Protein AF-W9G3Q3-F1 (afdb_monomer)

Secondary structure (DSSP, 8-state):
----------------PPPS------EEE-SHHHHHHHHTTT---GGGGGG--TT-EEEE-SSEEEEES-EEES-EE-TT-EEEEEEEEES-EESS-EE-TT-EEEEEEEES-B-TT-EE-TT-EESSEEEEES-B-TT-EEE-TT-EEEEEEEES-EESEEE-TT-EEEEEEEEES-EE--SS---EE-TT-EESSEEEEESS-EESS-EE-TT-EESEEEEES-EE---SSS-SEE-TT-EEEEEEEEEEEEEET-EE-TT-EEEEEEEEEEEE---SSS-SEE-TT-EESS-EEES-SSS-EEEES-EE-TT-EESS-EEE-TTEEEE--STT-S-SEE-TT-EESS-EEE-S-EE---SSP--SEE-TT-EESS-EEE-S-EESS-EE-TT-EESSEEEE-TT--EEEEES-EESEEEEE-PPPBPTTS-B--EEEEEES-EESSEEEEEEEEEEEEEEES-B-SEEEEEEEESSTT--EE-TT-EEEEEEEEEEET-SEEE-TT-EEEEEEETT-SS--SEEE-TT-EEEEEEE---TT---EEE-TT-EEEEEES-TTTS-HHHHHHHHHT-SS---HHHHHHHHHHHHHTT-HHHHHHHHHHHHHHHHHTS-HHHHHHHHHHHHHH-TTT-THHHHHHHHHHHHHHHHHHHHTGGGEEPPTT----SPP-HHHHHHHHH-TT---S-TT-EE-TTHHHHHHHHHHHHHHHHHHHHHHHHHHHTT--

Foldseek 3Di:
DDDDDDDDDDDDDDDDDDDPPDDPAQEDEQDVVVLVCQLVLNDDDPVVPPRDDDPWDWDGPSAATETERHEYEYENACALPAGNHAYEYYNYEYPDEHEQANPEYQHHYYYNYEAQAEYAHALYEHAEEYYYENYEHDLHEHHQDNYEYQEYEYELYEYQEYHHEQYEHQHEYEDENYEQHDPPASEYAHHLYEHNEEYYQDHEYERAEAHHQDNYEYQEYEHECYEQQYDQVDANYEQDQYEHCEEYEYEQYAGERAHANELYEYQEYYYFHEQHRPYQPAFSAHCHQYEHVEEYEAAAQPGAYEAAAAHEQAQYEHAYEYEYHANHEFAHDHPDDQERYENALYEALEEYYYEHDYEHDDPPFHEHYECHLYEYNAEYAYYAAYHTPAYHAENYAHAEEYYHEEAGAHAEHAQYHYQEYAYDYEHDQDPVRDGDAHEYYAHNYEHEAEYEHAHYAHCEAAHELYEHQEYEDAYAYPAQAHEHHNENYEYQEYAYQEYHSYQEYHHHNYEYAEYHPCNYPDDHLEYEQHLYEYAEYEHDQPVPDNAEYHQHNYAYQEYDDDCVVPPLVSVVSNPVNPPPDLDLVVLQNVLVNCVNVVNNVSSVVSNVVSVVVVQVPDDPVSVVVVVVCCQQQNPDDCLVRLVVVLVVLLVVQQVVCVVVVVQKDQPPPDPDPDDARSSQVLVCLQDVVDHPPNVRIDGGDPRNVVSVVSNVVSNVSVVSSVVSVVSVVVVVD

Organism: NCBI:txid1386089

Mean predicted aligned error: 16.25 Å

pLDDT: mean 77.29, std 17.07, range [28.39, 97.88]

Sequence (733 aa):
MAEAQQHDGGEVGAESPPDPAATDELQIVAGSDLRAILLSGGVYTHEMRKHLRPSATWESDGNRFTLTDAVVQGVLDLRDAAIAANLTFKGCQFQDELRLDGLQARSLRFTYCEIPNGISLADGRVREVLSIEDCAFGDAAIGASGLTAQYFNVTNCHCGRLDARDVQISRGLSLRKVVVESDVMGTVDLGDARIGGPIFVVGGCLLGDSLLLRGIKAESVWIEDSHVQGHVMHPGVDLDRAEIVGEVRVRSSFVAGGISLQKSSIGGLSLEGILEDRHTRYAAVDCRGAEFDGSVALGSTFGALEVSGSVDFASARVRGNFIIGAGAEFAPSGPGHDTAVCCDRALIDGDVRVDYGWSSEGPPPIPGMSLFGCKTGGGVAIGRRIVGDGLLLDGTKVSQSLKVDRGATLLRAVDLGAESVDLDGSFGTDEGGSEVAGVLLLDGAQVAKSLNVAGSLLGSLRMVDVSAETIRVSTEMRCLEAPANLAGAHAQALDITDLRGCAEAILERIRVDDLDLMGLEEVPMRLDLRDAEVGKLSIGCTKGKALSMDLDGAQIRAIQPSPEEVPVIDRYDLIARDATKHSPRAFMMLADVYRRGGYPWAATETLIENERRRRIGGSALARAWSWLQLHVTGYGYRSGRAFRWLFAFWILGSLILFLMRSQFVVPEGSSAVVPFRPELYLLDQLLPFLSTGQDVYTATGAAMWTVPALVVLGWVLFSAVAAGLASATRRGD

Structure (mmCIF, N/CA/C/O backbone):
data_AF-W9G3Q3-F1
#
_entry.id   AF-W9G3Q3-F1
#
loop_
_atom_site.group_PDB
_atom_site.id
_atom_site.type_symbol
_atom_site.label_atom_id
_atom_site.label_alt_id
_atom_site.label_comp_id
_atom_site.label_asym_id
_atom_site.label_entity_id
_atom_site.label_seq_id
_atom_site.pdbx_PDB_ins_code
_atom_site.Cartn_x
_atom_site.Cartn_y
_atom_site.Cartn_z
_atom_site.occupancy
_atom_site.B_iso_or_equiv
_atom_site.auth_seq_id
_atom_site.auth_comp_id
_atom_site.auth_asym_id
_atom_site.auth_atom_id
_atom_site.pdbx_PDB_model_num
ATOM 1 N N . MET A 1 1 ? 32.221 17.893 88.429 1.00 38.84 1 MET A N 1
ATOM 2 C CA . MET A 1 1 ? 31.445 19.146 88.548 1.00 38.84 1 MET A CA 1
ATOM 3 C C . MET A 1 1 ? 29.981 18.720 88.513 1.00 38.84 1 MET A C 1
ATOM 5 O O . MET A 1 1 ? 29.541 18.315 87.451 1.00 38.84 1 MET A O 1
ATOM 9 N N . ALA A 1 2 ? 29.465 18.277 89.668 1.00 32.72 2 ALA A N 1
ATOM 10 C CA . ALA A 1 2 ? 28.514 19.004 90.540 1.00 32.72 2 ALA A CA 1
ATOM 11 C C . ALA A 1 2 ? 27.107 19.045 89.895 1.00 32.72 2 ALA A C 1
ATOM 13 O O . ALA A 1 2 ? 26.962 19.681 88.861 1.00 32.72 2 ALA A O 1
ATOM 14 N N . GLU A 1 3 ? 26.194 18.131 90.277 1.00 32.75 3 GLU A N 1
ATOM 15 C CA . GLU A 1 3 ? 25.098 18.323 91.277 1.00 32.75 3 GLU A CA 1
ATOM 16 C C . GLU A 1 3 ? 23.995 19.275 90.743 1.00 32.75 3 GLU A C 1
ATOM 18 O O . GLU A 1 3 ? 24.322 20.292 90.157 1.00 32.75 3 GLU A O 1
ATOM 23 N N . ALA A 1 4 ? 22.676 19.058 90.852 1.00 31.59 4 ALA A N 1
ATOM 24 C CA . ALA A 1 4 ? 21.871 18.340 91.837 1.00 31.59 4 ALA A CA 1
ATOM 25 C C . ALA A 1 4 ? 20.443 18.013 91.311 1.00 31.59 4 ALA A C 1
ATOM 27 O O . ALA A 1 4 ? 20.053 18.390 90.209 1.00 31.59 4 ALA A O 1
ATOM 28 N N . GLN A 1 5 ? 19.704 17.295 92.160 1.00 34.81 5 GLN A N 1
ATOM 29 C CA . GLN A 1 5 ? 18.354 16.725 92.066 1.00 34.81 5 GLN A CA 1
ATOM 30 C C . GLN A 1 5 ? 17.175 17.729 92.137 1.00 34.81 5 GLN A C 1
ATOM 32 O O . GLN A 1 5 ? 17.361 18.873 92.534 1.00 34.81 5 GLN A O 1
ATOM 37 N N . GLN A 1 6 ? 15.968 17.155 91.940 1.00 31.62 6 GLN A N 1
ATOM 38 C CA . GLN A 1 6 ? 14.622 17.468 92.494 1.00 31.62 6 GLN A CA 1
ATOM 39 C C . GLN A 1 6 ? 13.615 18.105 91.527 1.00 31.62 6 GLN A C 1
ATOM 41 O O . GLN A 1 6 ? 13.999 18.850 90.642 1.00 31.62 6 GLN A O 1
ATOM 46 N N . HIS A 1 7 ? 12.298 17.979 91.707 1.00 30.77 7 HIS A N 1
ATOM 47 C CA . HIS A 1 7 ? 11.368 16.958 92.221 1.00 30.77 7 HIS A CA 1
ATOM 48 C C . HIS A 1 7 ? 9.977 17.563 91.944 1.00 30.77 7 HIS A C 1
ATOM 50 O O . HIS A 1 7 ? 9.813 18.753 92.187 1.00 30.77 7 HIS A O 1
ATOM 56 N N . ASP A 1 8 ? 9.035 16.734 91.492 1.00 30.97 8 ASP A N 1
ATOM 57 C CA . ASP A 1 8 ? 7.579 16.809 91.715 1.00 30.97 8 ASP A CA 1
ATOM 58 C C . ASP A 1 8 ? 6.757 18.033 91.239 1.00 30.97 8 ASP A C 1
ATOM 60 O O . ASP A 1 8 ? 7.174 19.186 91.285 1.00 30.97 8 ASP A O 1
ATOM 64 N N . GLY A 1 9 ? 5.525 17.752 90.813 1.00 28.80 9 GLY A N 1
ATOM 65 C CA . GLY A 1 9 ? 4.551 18.750 90.370 1.00 28.80 9 GLY A CA 1
ATOM 66 C C . GLY A 1 9 ? 3.586 18.175 89.341 1.00 28.80 9 GLY A C 1
ATOM 67 O O . GLY A 1 9 ? 3.774 18.362 88.142 1.00 28.80 9 GLY A O 1
ATOM 68 N N . GLY A 1 10 ? 2.593 17.421 89.812 1.00 28.48 10 GLY A N 1
ATOM 69 C CA . GLY A 1 10 ? 1.547 16.847 88.973 1.00 28.48 10 GLY A CA 1
ATOM 70 C C . GLY A 1 10 ? 0.541 17.872 88.456 1.00 28.48 10 GLY A C 1
ATOM 71 O O . GLY A 1 10 ? 0.412 18.959 89.005 1.00 28.48 10 GLY A O 1
ATOM 72 N N . GLU A 1 11 ? -0.239 17.467 87.457 1.00 30.11 11 GLU A N 1
ATOM 73 C CA . GLU A 1 11 ? -1.576 18.012 87.250 1.00 30.11 11 GLU A CA 1
ATOM 74 C C . GLU A 1 11 ? -2.465 16.987 86.538 1.00 30.11 11 GLU A C 1
ATOM 76 O O . GLU A 1 11 ? -2.142 16.430 85.489 1.00 30.11 11 GLU A O 1
ATOM 81 N N . VAL A 1 12 ? -3.585 16.708 87.198 1.00 38.50 12 VAL A N 1
ATOM 82 C CA . VAL A 1 12 ? -4.713 15.911 86.733 1.00 38.50 12 VAL A CA 1
ATOM 83 C C . VAL A 1 12 ? -5.431 16.733 85.663 1.00 38.50 12 VAL A C 1
ATOM 85 O O . VAL A 1 12 ? -6.098 17.714 85.980 1.00 38.50 12 VAL A O 1
ATOM 88 N N . GLY A 1 13 ? -5.283 16.348 84.396 1.00 30.66 13 GLY A N 1
ATOM 89 C CA . GLY A 1 13 ? -6.056 16.896 83.284 1.00 30.66 13 GLY A CA 1
ATOM 90 C C . GLY A 1 13 ? -7.362 16.128 83.128 1.00 30.66 13 GLY A C 1
ATOM 91 O O . GLY A 1 13 ? -7.366 15.004 82.635 1.00 30.66 13 GLY A O 1
ATOM 92 N N . ALA A 1 14 ? -8.447 16.730 83.605 1.00 30.83 14 ALA A N 1
ATOM 93 C CA . ALA A 1 14 ? -9.809 16.234 83.508 1.00 30.83 14 ALA A CA 1
ATOM 94 C C . ALA A 1 14 ? -10.247 15.964 82.057 1.00 30.83 14 ALA A C 1
ATOM 96 O O . ALA A 1 14 ? -9.936 16.731 81.145 1.00 30.83 14 ALA A O 1
ATOM 97 N N . GLU A 1 15 ? -11.034 14.897 81.889 1.00 36.91 15 GLU A N 1
ATOM 98 C CA . GLU A 1 15 ? -11.896 14.660 80.732 1.00 36.91 15 GLU A CA 1
ATOM 99 C C . GLU A 1 15 ? -12.654 15.944 80.358 1.00 36.91 15 GLU A C 1
ATOM 101 O O . GLU A 1 15 ? -13.426 16.486 81.151 1.00 36.91 15 GLU A O 1
ATOM 106 N N . SER A 1 16 ? -12.449 16.417 79.128 1.00 28.39 16 SER A N 1
ATOM 107 C CA . SER A 1 16 ? -13.424 17.240 78.411 1.00 28.39 16 SER A CA 1
ATOM 108 C C . SER A 1 16 ? -14.048 16.386 77.305 1.00 28.39 16 SER A C 1
ATOM 110 O O . SER A 1 16 ? -13.346 15.573 76.700 1.00 28.39 16 SER A O 1
ATOM 112 N N . PRO A 1 17 ? -15.367 16.509 77.093 1.00 31.66 17 PRO A N 1
ATOM 113 C CA . PRO A 1 17 ? -16.167 15.555 76.334 1.00 31.66 17 PRO A CA 1
ATOM 114 C C . PRO A 1 17 ? -15.845 15.616 74.834 1.00 31.66 17 PRO A C 1
ATOM 116 O O . PRO A 1 17 ? -15.400 16.660 74.354 1.00 31.66 17 PRO A O 1
ATOM 119 N N . PRO A 1 18 ? -16.097 14.537 74.070 1.00 34.03 18 PRO A N 1
ATOM 120 C CA . PRO A 1 18 ? -16.026 14.612 72.621 1.00 34.03 18 PRO A CA 1
ATOM 121 C C . PRO A 1 18 ? -17.098 15.578 72.094 1.00 34.03 18 PRO A C 1
ATOM 123 O O . PRO A 1 18 ? -18.255 15.558 72.520 1.00 34.03 18 PRO A O 1
ATOM 126 N N . ASP A 1 19 ? -16.659 16.431 71.178 1.00 29.88 19 ASP A N 1
ATOM 127 C CA . ASP A 1 19 ? -17.422 17.416 70.416 1.00 29.88 19 ASP A CA 1
ATOM 128 C C . ASP A 1 19 ? -18.594 16.743 69.657 1.00 29.88 19 ASP A C 1
ATOM 130 O O . ASP A 1 19 ? -18.362 15.767 68.934 1.00 29.88 19 ASP A O 1
ATOM 134 N N . PRO A 1 20 ? -19.860 17.191 69.795 1.00 34.59 20 PRO A N 1
ATOM 135 C CA . PRO A 1 20 ? -20.994 16.590 69.106 1.00 34.59 20 PRO A CA 1
ATOM 136 C C . PRO A 1 20 ? -21.149 17.220 67.718 1.00 34.59 20 PRO A C 1
ATOM 138 O O . PRO A 1 20 ? -22.026 18.048 67.482 1.00 34.59 20 PRO A O 1
ATOM 141 N N . ALA A 1 21 ? -20.293 16.813 66.789 1.00 29.23 21 ALA A N 1
ATOM 142 C CA . ALA A 1 21 ? -20.441 17.107 65.365 1.00 29.23 21 ALA A CA 1
ATOM 143 C C . ALA A 1 21 ? -20.216 15.834 64.535 1.00 29.23 21 ALA A C 1
ATOM 145 O O . ALA A 1 21 ? -19.443 15.818 63.583 1.00 29.23 21 ALA A O 1
ATOM 146 N N . ALA A 1 22 ? -20.884 14.746 64.926 1.00 30.17 22 ALA A N 1
ATOM 147 C CA . ALA A 1 22 ? -21.079 13.599 64.052 1.00 30.17 22 ALA A CA 1
ATOM 148 C C . ALA A 1 22 ? -22.231 13.934 63.097 1.00 30.17 22 ALA A C 1
ATOM 150 O O . ALA A 1 22 ? -23.359 14.171 63.534 1.00 30.17 22 ALA A O 1
ATOM 151 N N . THR A 1 23 ? -21.937 13.999 61.803 1.00 33.97 23 THR A N 1
ATOM 152 C CA . THR A 1 23 ? -22.947 13.923 60.751 1.00 33.97 23 THR A CA 1
ATOM 153 C C . THR A 1 23 ? -23.765 12.645 60.961 1.00 33.97 23 THR A C 1
ATOM 155 O O . THR A 1 23 ? -23.214 11.555 61.092 1.00 33.97 23 THR A O 1
ATOM 158 N N . ASP A 1 24 ? -25.087 12.798 61.081 1.00 33.91 24 ASP A N 1
ATOM 159 C CA . ASP A 1 24 ? -26.069 11.718 61.259 1.00 33.91 24 ASP A CA 1
ATOM 160 C C . ASP A 1 24 ? -26.137 10.854 59.973 1.00 33.91 24 ASP A C 1
ATOM 162 O O . ASP A 1 24 ? -27.026 11.003 59.126 1.00 33.91 24 ASP A O 1
ATOM 166 N N . GLU A 1 25 ? -25.155 9.969 59.803 1.00 41.12 25 GLU A N 1
ATOM 167 C CA . GLU A 1 25 ? -25.033 9.031 58.683 1.00 41.12 25 GLU A CA 1
ATOM 168 C C . GLU A 1 25 ? -25.633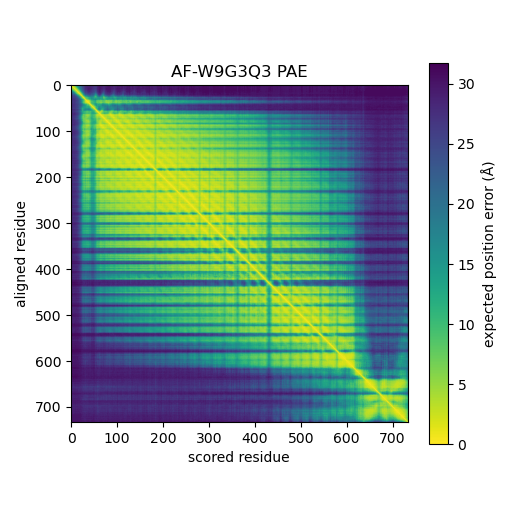 7.660 59.037 1.00 41.12 25 GLU A C 1
ATOM 170 O O . GLU A 1 25 ? -25.432 7.108 60.123 1.00 41.12 25 GLU A O 1
ATOM 175 N N . LEU A 1 26 ? -26.423 7.103 58.117 1.00 45.62 26 LEU A N 1
ATOM 176 C CA . LEU A 1 26 ? -27.140 5.846 58.311 1.00 45.62 26 LEU A CA 1
ATOM 177 C C . LEU A 1 26 ? -26.198 4.643 58.182 1.00 45.62 26 LEU A C 1
ATOM 179 O O . LEU A 1 26 ? -25.824 4.304 57.068 1.00 45.62 26 LEU A O 1
ATOM 183 N N . GLN A 1 27 ? -25.910 3.942 59.282 1.00 45.28 27 GLN A N 1
ATOM 184 C CA . GLN A 1 27 ? -25.190 2.661 59.278 1.00 45.28 27 GLN A CA 1
ATOM 185 C C . GLN A 1 27 ? -26.162 1.478 59.114 1.00 45.28 27 GLN A C 1
ATOM 187 O O . GLN A 1 27 ? -26.878 1.117 60.049 1.00 45.28 27 GLN A O 1
ATOM 192 N N . ILE A 1 28 ? -26.196 0.852 57.936 1.00 53.19 28 ILE A N 1
ATOM 193 C CA . ILE A 1 28 ? -26.841 -0.449 57.719 1.00 53.19 28 ILE A CA 1
ATOM 194 C C . ILE A 1 28 ? -25.787 -1.541 57.841 1.00 53.19 28 ILE A C 1
ATOM 196 O O . ILE A 1 28 ? -24.854 -1.578 57.050 1.00 53.19 28 ILE A O 1
ATOM 200 N N . VAL A 1 29 ? -25.977 -2.487 58.759 1.00 50.38 29 VAL A N 1
ATOM 201 C CA . VAL A 1 29 ? -25.173 -3.715 58.790 1.00 50.38 29 VAL A CA 1
ATOM 202 C C . VAL A 1 29 ? -25.667 -4.654 57.682 1.00 50.38 29 VAL A C 1
ATOM 204 O O . VAL A 1 29 ? -26.755 -5.225 57.771 1.00 50.38 29 VAL A O 1
ATOM 207 N N . ALA A 1 30 ? -24.890 -4.797 56.612 1.00 55.91 30 ALA A N 1
ATOM 208 C CA . ALA A 1 30 ? -25.055 -5.788 55.562 1.00 55.91 30 ALA A CA 1
ATOM 209 C C . ALA A 1 30 ? -24.945 -7.198 56.158 1.00 55.91 30 ALA A C 1
ATOM 211 O O . ALA A 1 30 ? -23.868 -7.726 56.427 1.00 55.91 30 ALA A O 1
ATOM 212 N N . GLY A 1 31 ? -26.109 -7.794 56.395 1.00 49.94 31 GLY A N 1
ATOM 213 C CA . GLY A 1 31 ? -26.288 -9.186 56.793 1.00 49.94 31 GLY A CA 1
ATOM 214 C C . GLY A 1 31 ? -27.421 -9.843 56.001 1.00 49.94 31 GLY A C 1
ATOM 215 O O . GLY A 1 31 ? -27.824 -9.361 54.939 1.00 49.94 31 GLY A O 1
ATOM 216 N N . SER A 1 32 ? -27.986 -10.930 56.538 1.00 52.72 32 SER A N 1
ATOM 217 C CA . SER A 1 32 ? -29.130 -11.656 55.954 1.00 52.72 32 SER A CA 1
ATOM 218 C C . SER A 1 32 ? -30.334 -10.770 55.627 1.00 52.72 32 SER A C 1
ATOM 220 O O . SER A 1 32 ? -31.100 -11.101 54.725 1.00 52.72 32 SER A O 1
ATOM 222 N N . ASP A 1 33 ? -30.491 -9.647 56.326 1.00 60.66 33 ASP A N 1
ATOM 223 C CA . ASP A 1 33 ? -31.689 -8.812 56.271 1.00 60.66 33 ASP A CA 1
ATOM 224 C C . ASP A 1 33 ? -31.823 -8.053 54.947 1.00 60.66 33 ASP A C 1
ATOM 226 O O . ASP A 1 33 ? -32.892 -8.085 54.339 1.00 60.66 33 ASP A O 1
ATOM 230 N N . LEU A 1 34 ? -30.749 -7.439 54.436 1.00 64.38 34 LEU A N 1
ATOM 231 C CA . LEU A 1 34 ? -30.811 -6.678 53.180 1.00 64.38 34 LEU A CA 1
ATOM 232 C C . LEU A 1 34 ? -30.967 -7.609 51.968 1.00 64.38 34 LEU A C 1
ATOM 234 O O . LEU A 1 34 ? -31.768 -7.341 51.072 1.00 64.38 34 LEU A O 1
ATOM 238 N N . ARG A 1 35 ? -30.289 -8.765 51.990 1.00 66.19 35 ARG A N 1
ATOM 239 C CA . ARG A 1 35 ? -30.499 -9.845 51.013 1.00 66.19 35 ARG A CA 1
ATOM 240 C C . ARG A 1 35 ? -31.934 -10.376 51.067 1.00 66.19 35 ARG A C 1
ATOM 242 O O . ARG A 1 35 ? -32.545 -10.563 50.019 1.00 66.19 35 ARG A O 1
ATOM 249 N N . ALA A 1 36 ? -32.489 -10.599 52.260 1.00 63.28 36 ALA A N 1
ATOM 250 C CA . ALA A 1 36 ? -33.862 -11.074 52.429 1.00 63.28 36 ALA A CA 1
ATOM 251 C C . ALA A 1 36 ? -34.897 -10.066 51.905 1.00 63.28 36 ALA A C 1
ATOM 253 O O . ALA A 1 36 ? -35.847 -10.476 51.240 1.00 63.28 36 ALA A O 1
ATOM 254 N N . ILE A 1 37 ? -34.691 -8.764 52.135 1.00 68.06 37 ILE A N 1
ATOM 255 C CA . ILE A 1 37 ? -35.550 -7.693 51.600 1.00 68.06 37 ILE A CA 1
ATOM 256 C C . ILE A 1 37 ? -35.535 -7.685 50.067 1.00 68.06 37 ILE A C 1
ATOM 258 O O . ILE A 1 37 ? -36.578 -7.571 49.423 1.00 68.06 37 ILE A O 1
ATOM 262 N N . LEU A 1 38 ? -34.351 -7.811 49.472 1.00 68.00 38 LEU A N 1
ATOM 263 C CA . LEU A 1 38 ? -34.200 -7.815 48.020 1.00 68.00 38 LEU A CA 1
ATOM 264 C C . LEU A 1 38 ? -34.822 -9.068 47.382 1.00 68.00 38 LEU A C 1
ATOM 266 O O . LEU A 1 38 ? -35.502 -8.966 46.361 1.00 68.00 38 LEU A O 1
ATOM 270 N N . LEU A 1 39 ? -34.658 -10.237 48.012 1.00 65.06 39 LEU A N 1
ATOM 271 C CA . LEU A 1 39 ? -35.263 -11.499 47.566 1.00 65.06 39 LEU A CA 1
ATOM 272 C C . LEU A 1 39 ? -36.788 -11.536 47.746 1.00 65.06 39 LEU A C 1
ATOM 274 O O . LEU A 1 39 ? -37.467 -12.216 46.980 1.00 65.06 39 LEU A O 1
ATOM 278 N N . SER A 1 40 ? -37.351 -10.804 48.714 1.00 62.47 40 SER A N 1
ATOM 279 C CA . SER A 1 40 ? -38.806 -10.724 48.910 1.00 62.47 40 SER A CA 1
ATOM 280 C C . SER A 1 40 ? -39.506 -9.770 47.932 1.00 62.47 40 SER A C 1
ATOM 282 O O . SER A 1 40 ? -40.703 -9.523 48.075 1.00 62.47 40 SER A O 1
ATOM 284 N N . GLY A 1 41 ? -38.788 -9.205 46.952 1.00 54.25 41 GLY A N 1
ATOM 285 C CA . GLY A 1 41 ? -39.323 -8.182 46.047 1.00 54.25 41 GLY A CA 1
ATOM 286 C C . GLY A 1 41 ? -39.619 -6.860 46.761 1.00 54.25 41 GLY A C 1
ATOM 287 O O . GLY A 1 41 ? -40.499 -6.110 46.342 1.00 54.25 41 GLY A O 1
ATOM 288 N N . GLY A 1 42 ? -38.937 -6.601 47.882 1.00 52.09 42 GLY A N 1
ATOM 289 C CA . GLY A 1 42 ? -39.215 -5.468 48.758 1.00 52.09 42 GLY A CA 1
ATOM 290 C C . GLY A 1 42 ? -40.536 -5.584 49.528 1.00 52.09 42 GLY A C 1
ATOM 291 O O . GLY A 1 42 ? -41.033 -4.573 50.026 1.00 52.09 42 GLY A O 1
ATOM 292 N N . VAL A 1 43 ? -41.125 -6.785 49.632 1.00 43.97 43 VAL A N 1
ATOM 293 C CA . VAL A 1 43 ? -42.332 -7.009 50.440 1.00 43.97 43 VAL A CA 1
ATOM 294 C C . VAL A 1 43 ? -41.954 -7.045 51.923 1.00 43.97 43 VAL A C 1
ATOM 296 O O . VAL A 1 43 ? -41.178 -7.884 52.383 1.00 43.97 43 VAL A O 1
ATOM 299 N N . TYR A 1 44 ? -42.516 -6.073 52.641 1.00 48.50 44 TYR A N 1
ATOM 300 C CA . TYR A 1 44 ? -42.229 -5.667 54.016 1.00 48.50 44 TYR A CA 1
ATOM 301 C C . TYR A 1 44 ? -42.705 -6.652 55.100 1.00 48.50 44 TYR A C 1
ATOM 303 O O . TYR A 1 44 ? -43.850 -7.102 55.081 1.00 48.50 44 TYR A O 1
ATOM 311 N N . THR A 1 45 ? -41.910 -6.806 56.168 1.00 42.19 45 THR A N 1
ATOM 312 C CA . THR A 1 45 ? -42.407 -7.172 57.511 1.00 42.19 45 THR A CA 1
ATOM 313 C C . THR A 1 45 ? -42.189 -6.027 58.504 1.00 42.19 45 THR A C 1
ATOM 315 O O . THR A 1 45 ? -41.138 -5.391 58.520 1.00 42.19 45 THR A O 1
ATOM 318 N N . HIS A 1 46 ? -43.189 -5.765 59.353 1.00 37.66 46 HIS A N 1
ATOM 319 C CA . HIS A 1 46 ? -43.290 -4.608 60.262 1.00 37.66 46 HIS A CA 1
ATOM 320 C C . HIS A 1 46 ? -42.144 -4.488 61.303 1.00 37.66 46 HIS A C 1
ATOM 322 O O . HIS A 1 46 ? -41.948 -3.416 61.879 1.00 37.66 46 HIS A O 1
ATOM 328 N N . GLU A 1 47 ? -41.377 -5.562 61.522 1.00 39.56 47 GLU A N 1
ATOM 329 C CA . GLU A 1 47 ? -40.220 -5.645 62.433 1.00 39.56 47 GLU A CA 1
ATOM 330 C C . GLU A 1 47 ? -38.969 -4.904 61.915 1.00 39.56 47 GLU A C 1
ATOM 332 O O . GLU A 1 47 ? -38.207 -4.366 62.714 1.00 39.56 47 GLU A O 1
ATOM 337 N N . MET A 1 48 ? -38.799 -4.757 60.594 1.00 40.84 48 MET A N 1
ATOM 338 C CA . MET A 1 48 ? -37.596 -4.158 59.977 1.00 40.84 48 MET A CA 1
ATOM 339 C C . MET A 1 48 ? -37.496 -2.626 60.120 1.00 40.84 48 MET A C 1
ATOM 341 O O . MET A 1 48 ? -36.466 -2.027 59.828 1.00 40.84 48 MET A O 1
ATOM 345 N N . ARG A 1 49 ? -38.547 -1.960 60.621 1.00 40.38 49 ARG A N 1
ATOM 346 C CA . ARG A 1 49 ? -38.614 -0.493 60.789 1.00 40.38 49 ARG A CA 1
ATOM 347 C C . ARG A 1 49 ? -37.779 0.036 61.967 1.00 40.38 49 ARG A C 1
ATOM 349 O O . ARG A 1 49 ? -37.620 1.244 62.101 1.00 40.38 49 ARG A O 1
ATOM 356 N N . LYS A 1 50 ? -37.278 -0.844 62.843 1.00 40.91 50 LYS A N 1
ATOM 357 C CA . LYS A 1 50 ? -36.578 -0.470 64.087 1.00 40.91 50 LYS A CA 1
ATOM 358 C C . LYS A 1 50 ? -35.100 -0.102 63.889 1.00 40.91 50 LYS A C 1
ATOM 360 O O . LYS A 1 50 ? -34.461 0.266 64.870 1.00 40.91 50 LYS A O 1
ATOM 365 N N . HIS A 1 51 ? -34.540 -0.234 62.684 1.00 41.88 51 HIS A N 1
ATOM 366 C CA . HIS A 1 51 ? -33.101 -0.040 62.423 1.00 41.88 51 HIS A CA 1
ATOM 367 C C . HIS A 1 51 ? -32.795 1.124 61.452 1.00 41.88 51 HIS A C 1
ATOM 369 O O . HIS A 1 51 ? -31.676 1.231 60.972 1.00 41.88 51 HIS A O 1
ATOM 375 N N . LEU A 1 52 ? -33.759 2.017 61.172 1.00 38.19 52 LEU A N 1
ATOM 376 C CA . LEU A 1 52 ? -33.594 3.160 60.252 1.00 38.19 52 LEU A CA 1
ATOM 377 C C . LEU A 1 52 ? -33.854 4.520 60.941 1.00 38.19 52 LEU A C 1
ATOM 379 O O . LEU A 1 52 ? -34.810 4.660 61.706 1.00 38.19 52 LEU A O 1
ATOM 383 N N . ARG A 1 53 ? -33.017 5.529 60.641 1.00 39.38 53 ARG A N 1
ATOM 384 C CA . ARG A 1 53 ? -33.098 6.949 61.071 1.00 39.38 53 ARG A CA 1
ATOM 385 C C . ARG A 1 53 ? -32.994 7.900 59.839 1.00 39.38 53 ARG A C 1
ATOM 387 O O . ARG A 1 53 ? -32.733 7.407 58.749 1.00 39.38 53 ARG A O 1
ATOM 394 N N . PRO A 1 54 ? -33.309 9.214 59.953 1.00 39.47 54 PRO A N 1
ATOM 395 C CA . PRO A 1 54 ? -34.154 9.954 58.994 1.00 39.47 54 PRO A CA 1
ATOM 396 C C . PRO A 1 54 ? -33.528 10.457 57.674 1.00 39.47 54 PRO A C 1
ATOM 398 O O . PRO A 1 54 ? -34.271 11.023 56.875 1.00 39.47 54 PRO A O 1
ATOM 401 N N . SER A 1 55 ? -32.227 10.288 57.421 1.00 41.94 55 SER A N 1
ATOM 402 C CA . SER A 1 55 ? -31.541 10.827 56.227 1.00 41.94 55 SER A CA 1
ATOM 403 C C . SER A 1 55 ? -31.557 9.893 55.010 1.00 41.94 55 SER A C 1
ATOM 405 O O . SER A 1 55 ? -31.629 10.379 53.884 1.00 41.94 55 SER A O 1
ATOM 407 N N . ALA A 1 56 ? -31.570 8.573 55.210 1.00 50.12 56 ALA A N 1
ATOM 408 C CA . ALA A 1 56 ? -31.627 7.620 54.106 1.00 50.12 56 ALA A CA 1
ATOM 409 C C . ALA A 1 56 ? -33.067 7.272 53.730 1.00 50.12 56 ALA A C 1
ATOM 411 O O . ALA A 1 56 ? -33.925 7.016 54.584 1.00 50.12 56 ALA A O 1
ATOM 412 N N . THR A 1 57 ? -33.324 7.216 52.427 1.00 59.78 57 THR A N 1
ATOM 413 C CA . THR A 1 57 ? -34.635 6.861 51.886 1.00 59.78 57 THR A CA 1
ATOM 414 C C . THR A 1 57 ? -34.507 5.655 50.976 1.00 59.78 57 THR A C 1
ATOM 416 O O . THR A 1 57 ? -33.574 5.537 50.180 1.00 59.78 57 THR A O 1
ATOM 419 N N . TRP A 1 58 ? -35.460 4.739 51.108 1.00 65.75 58 TRP A N 1
ATOM 420 C CA . TRP A 1 58 ? -35.617 3.639 50.175 1.00 65.75 58 TRP A CA 1
ATOM 421 C C . TRP A 1 58 ? -37.015 3.664 49.563 1.00 65.75 58 TRP A C 1
ATOM 423 O O . TRP A 1 58 ? -38.002 4.001 50.220 1.00 65.75 58 TRP A O 1
ATOM 433 N N . GLU A 1 59 ? -37.110 3.334 48.285 1.00 66.31 59 GLU A N 1
ATOM 434 C CA . GLU A 1 59 ? -38.384 3.235 47.581 1.00 66.31 59 GLU A CA 1
ATOM 435 C C . GLU A 1 59 ? -38.473 1.865 46.927 1.00 66.31 59 GLU A C 1
ATOM 437 O O . GLU A 1 59 ? -37.594 1.496 46.149 1.00 66.31 59 GLU A O 1
ATOM 442 N N . SER A 1 60 ? -39.542 1.124 47.230 1.00 69.25 60 SER A N 1
ATOM 443 C CA . SER A 1 60 ? -39.863 -0.132 46.556 1.00 69.25 60 SER A CA 1
ATOM 444 C C . SER A 1 60 ? -41.305 -0.124 46.059 1.00 69.25 60 SER A C 1
ATOM 446 O O . SER A 1 60 ? -42.221 0.082 46.855 1.00 69.25 60 SER A O 1
ATOM 448 N N . ASP A 1 61 ? -41.514 -0.354 44.760 1.00 63.56 61 ASP A N 1
ATOM 449 C CA . ASP A 1 61 ? -42.850 -0.485 44.146 1.00 63.56 61 ASP A CA 1
ATOM 450 C C . ASP A 1 61 ? -43.135 -1.903 43.606 1.00 63.56 61 ASP A C 1
ATOM 452 O O . ASP A 1 61 ? -44.079 -2.119 42.846 1.00 63.56 61 ASP A O 1
ATOM 456 N N . GLY A 1 62 ? -42.314 -2.885 44.000 1.00 67.12 62 GLY A N 1
ATOM 457 C CA . GLY A 1 62 ? -42.361 -4.268 43.510 1.00 67.12 62 GLY A CA 1
ATOM 458 C C . GLY A 1 62 ? -41.644 -4.491 42.171 1.00 67.12 62 GLY A C 1
ATOM 459 O O . GLY A 1 62 ? -41.313 -5.631 41.849 1.00 67.12 62 GLY A O 1
ATOM 460 N N . ASN A 1 63 ? -41.345 -3.434 41.407 1.00 76.31 63 ASN A N 1
ATOM 461 C CA . ASN A 1 63 ? -40.585 -3.496 40.151 1.00 76.31 63 ASN A CA 1
ATOM 462 C C . ASN A 1 63 ? -39.346 -2.578 40.148 1.00 76.31 63 ASN A C 1
ATOM 464 O O . ASN A 1 63 ? -38.475 -2.716 39.291 1.00 76.31 63 ASN A O 1
ATOM 468 N N . ARG A 1 64 ? -39.222 -1.670 41.114 1.00 80.62 64 ARG A N 1
ATOM 469 C CA . ARG A 1 64 ? -38.039 -0.849 41.382 1.00 80.62 64 ARG A CA 1
ATOM 470 C C . ARG A 1 64 ? -37.691 -0.928 42.859 1.00 80.62 64 ARG A C 1
ATOM 472 O O . ARG A 1 64 ? -38.592 -0.880 43.683 1.00 80.62 64 ARG A O 1
ATOM 479 N N . PHE A 1 65 ? -36.403 -1.009 43.162 1.00 83.75 65 PHE A N 1
ATOM 480 C CA . PHE A 1 65 ? -35.827 -0.815 44.484 1.00 83.75 65 PHE A CA 1
ATOM 481 C C . PHE A 1 65 ? -34.746 0.261 44.373 1.00 83.75 65 PHE A C 1
ATOM 483 O O . PHE A 1 65 ? -33.761 0.077 43.656 1.00 83.75 65 PHE A O 1
ATOM 490 N N . THR A 1 66 ? -34.934 1.376 45.070 1.00 83.81 66 THR A N 1
ATOM 491 C CA . THR A 1 66 ? -33.954 2.462 45.146 1.00 83.81 66 THR A CA 1
ATOM 492 C C . THR A 1 66 ? -33.478 2.608 46.582 1.00 83.81 66 THR A C 1
ATOM 494 O O . THR A 1 66 ? -34.315 2.751 47.468 1.00 83.81 66 THR A O 1
ATOM 497 N N . LEU A 1 67 ? -32.166 2.620 46.806 1.00 85.56 67 LEU A N 1
ATOM 498 C CA . LEU A 1 67 ? -31.535 2.982 48.074 1.00 85.56 67 LEU A CA 1
ATOM 499 C C . LEU A 1 67 ? -30.775 4.300 47.890 1.00 85.56 67 LEU A C 1
ATOM 501 O O . LEU A 1 67 ? -29.975 4.402 46.961 1.00 85.56 67 LEU A O 1
ATOM 505 N N . THR A 1 68 ? -31.043 5.294 48.740 1.00 86.75 68 THR A N 1
ATOM 506 C CA . THR A 1 68 ? -30.462 6.643 48.632 1.00 86.75 68 THR A CA 1
ATOM 507 C C . THR A 1 68 ? -29.747 7.052 49.923 1.00 86.75 68 THR A C 1
ATOM 509 O O . THR A 1 68 ? -30.331 6.897 50.997 1.00 86.75 68 THR A O 1
ATOM 512 N N . ASP A 1 69 ? -28.529 7.591 49.799 1.00 84.56 69 ASP A N 1
ATOM 513 C CA . ASP A 1 69 ? -27.708 8.206 50.861 1.00 84.56 69 ASP A CA 1
ATOM 514 C C . ASP A 1 69 ? -27.489 7.302 52.096 1.00 84.56 69 ASP A C 1
ATOM 516 O O . ASP A 1 69 ? -27.691 7.704 53.243 1.00 84.56 69 ASP A O 1
ATOM 520 N N . ALA A 1 70 ? -27.115 6.038 51.858 1.00 80.62 70 ALA A N 1
ATOM 521 C CA . ALA A 1 70 ? -26.941 5.014 52.893 1.00 80.62 70 ALA A CA 1
ATOM 522 C C . ALA A 1 70 ? -25.478 4.558 53.052 1.00 80.62 70 ALA A C 1
ATOM 524 O O . ALA A 1 70 ? -24.800 4.325 52.052 1.00 80.62 70 ALA A O 1
ATOM 525 N N . VAL A 1 71 ? -25.021 4.328 54.291 1.00 80.19 71 VAL A N 1
ATOM 526 C CA . VAL A 1 71 ? -23.729 3.681 54.590 1.00 80.19 71 VAL A CA 1
ATOM 527 C C . VAL A 1 71 ? -23.964 2.198 54.874 1.00 80.19 71 VAL A C 1
ATOM 529 O O . VAL A 1 71 ? -24.647 1.825 55.826 1.00 80.19 71 VAL A O 1
ATOM 532 N N . VAL A 1 72 ? -23.406 1.332 54.037 1.00 78.75 72 VAL A N 1
ATOM 533 C CA . VAL A 1 72 ? -23.516 -0.125 54.123 1.00 78.75 72 VAL A CA 1
ATOM 534 C C . VAL A 1 72 ? -22.235 -0.676 54.755 1.00 78.75 72 VAL A C 1
ATOM 536 O O . VAL A 1 72 ? -21.165 -0.634 54.151 1.00 78.75 72 VAL A O 1
ATOM 539 N N . GLN A 1 73 ? -22.343 -1.169 55.986 1.00 75.31 73 GLN A N 1
ATOM 540 C CA . GLN A 1 73 ? -21.265 -1.779 56.769 1.00 75.31 73 GLN A CA 1
ATOM 541 C C . GLN A 1 73 ? -21.328 -3.302 56.665 1.00 75.31 73 GLN A C 1
ATOM 543 O O . GLN A 1 73 ? -22.391 -3.869 56.879 1.00 75.31 73 GLN A O 1
ATOM 548 N N . GLY A 1 74 ? -20.223 -3.997 56.424 1.00 72.00 74 GLY A N 1
ATOM 549 C CA . GLY A 1 74 ? -20.216 -5.443 56.206 1.00 72.00 74 GLY A CA 1
ATOM 550 C C . GLY A 1 74 ? -20.392 -5.832 54.735 1.00 72.00 74 GLY A C 1
ATOM 551 O O . GLY A 1 74 ? -20.814 -5.042 53.889 1.00 72.00 74 GLY A O 1
ATOM 552 N N . VAL A 1 75 ? -20.074 -7.091 54.428 1.00 75.00 75 VAL A N 1
ATOM 553 C CA . VAL A 1 75 ? -20.129 -7.640 53.063 1.00 75.00 75 VAL A CA 1
ATOM 554 C C . VAL A 1 75 ? -21.583 -7.812 52.619 1.00 75.00 75 VAL A C 1
ATOM 556 O O . VAL A 1 75 ? -22.316 -8.645 53.160 1.00 75.00 75 VAL A O 1
ATOM 559 N N . LEU A 1 76 ? -21.996 -7.078 51.583 1.00 80.62 76 LEU A N 1
ATOM 560 C CA . LEU A 1 76 ? -23.290 -7.291 50.934 1.00 80.62 76 LEU A CA 1
ATOM 561 C C . LEU A 1 76 ? -23.165 -8.417 49.897 1.00 80.62 76 LEU A C 1
ATOM 563 O O . LEU A 1 76 ? -22.717 -8.209 48.772 1.00 80.62 76 LEU A O 1
ATOM 567 N N . ASP A 1 77 ? -23.564 -9.624 50.298 1.00 81.25 77 ASP A N 1
ATOM 568 C CA . ASP A 1 77 ? -23.504 -10.833 49.472 1.00 81.25 77 ASP A CA 1
ATOM 569 C C . ASP A 1 77 ? -24.859 -11.131 48.808 1.00 81.25 77 ASP A C 1
ATOM 571 O O . ASP A 1 77 ? -25.779 -11.673 49.435 1.00 81.25 77 ASP A O 1
ATOM 575 N N . LEU A 1 78 ? -24.966 -10.801 47.521 1.00 84.25 78 LEU A N 1
ATOM 576 C CA . LEU A 1 78 ? -26.108 -11.120 46.660 1.00 84.25 78 LEU A CA 1
ATOM 577 C C . LEU A 1 78 ? -25.761 -12.197 45.626 1.00 84.25 78 LEU A C 1
ATOM 579 O O . LEU A 1 78 ? -26.387 -12.249 44.564 1.00 84.25 78 LEU A O 1
ATOM 583 N N . ARG A 1 79 ? -24.794 -13.072 45.928 1.00 86.50 79 ARG A N 1
ATOM 584 C CA . ARG A 1 79 ? -24.412 -14.137 45.001 1.00 86.50 79 ARG A CA 1
ATOM 585 C C . ARG A 1 79 ? -25.575 -15.070 44.692 1.00 86.50 79 ARG A C 1
ATOM 587 O O . ARG A 1 79 ? -26.339 -15.436 45.597 1.00 86.50 79 ARG A O 1
ATOM 594 N N . ASP A 1 80 ? -25.709 -15.414 43.415 1.00 87.56 80 ASP A N 1
ATOM 595 C CA . ASP A 1 80 ? -26.776 -16.243 42.840 1.00 87.56 80 ASP A CA 1
ATOM 596 C C . ASP A 1 80 ? -28.206 -15.747 43.143 1.00 87.56 80 ASP A C 1
ATOM 598 O O . ASP A 1 80 ? -29.185 -16.491 43.021 1.00 87.56 80 ASP A O 1
ATOM 602 N N . ALA A 1 81 ? -28.364 -14.492 43.579 1.00 84.19 81 ALA A N 1
ATOM 603 C CA . ALA A 1 81 ? -29.675 -13.939 43.887 1.00 84.19 81 ALA A CA 1
ATOM 604 C C . ALA A 1 81 ? -30.452 -13.648 42.595 1.00 84.19 81 ALA A C 1
ATOM 606 O O . ALA A 1 81 ? -29.913 -13.092 41.642 1.00 84.19 81 ALA A O 1
ATOM 607 N N . ALA A 1 82 ? -31.745 -13.975 42.574 1.00 85.81 82 ALA A N 1
ATOM 608 C CA . ALA A 1 82 ? -32.638 -13.639 41.469 1.00 85.81 82 ALA A CA 1
ATOM 609 C C . ALA A 1 82 ? -33.602 -12.527 41.888 1.00 85.81 82 ALA A C 1
ATOM 611 O O . ALA A 1 82 ? -34.566 -12.762 42.616 1.00 85.81 82 ALA A O 1
ATOM 612 N N . ILE A 1 83 ? -33.335 -11.307 41.426 1.00 83.19 83 ILE A N 1
ATOM 613 C CA . ILE A 1 83 ? -34.082 -10.103 41.774 1.00 83.19 83 ILE A CA 1
ATOM 614 C C . ILE A 1 83 ? -34.809 -9.583 40.531 1.00 83.19 83 ILE A C 1
ATOM 616 O O . ILE A 1 83 ? -34.211 -9.092 39.576 1.00 83.19 83 ILE A O 1
ATOM 620 N N . ALA A 1 84 ? -36.138 -9.688 40.540 1.00 77.94 84 ALA A N 1
ATOM 621 C CA . ALA A 1 84 ? -36.970 -9.269 39.411 1.00 77.94 84 ALA A CA 1
ATOM 622 C C . ALA A 1 84 ? -37.071 -7.737 39.252 1.00 77.94 84 ALA A C 1
ATOM 624 O O . ALA A 1 84 ? -37.426 -7.259 38.174 1.00 77.94 84 ALA A O 1
ATOM 625 N N . ALA A 1 85 ? -36.768 -6.982 40.310 1.00 78.81 85 ALA A N 1
ATOM 626 C CA . ALA A 1 85 ? -36.863 -5.527 40.343 1.00 78.81 85 ALA A CA 1
ATOM 627 C C . ALA A 1 85 ? -35.619 -4.827 39.762 1.00 78.81 85 ALA A C 1
ATOM 629 O O . ALA A 1 85 ? -34.527 -5.390 39.676 1.00 78.81 85 ALA A O 1
ATOM 630 N N . ASN A 1 86 ? -35.797 -3.560 39.391 1.00 85.75 86 ASN A N 1
ATOM 631 C CA . ASN A 1 86 ? -34.733 -2.637 39.015 1.00 85.75 86 ASN A CA 1
ATOM 632 C C . ASN A 1 86 ? -34.003 -2.144 40.264 1.00 85.75 86 ASN A C 1
ATOM 634 O O . ASN A 1 86 ? -34.603 -1.443 41.075 1.00 85.75 86 ASN A O 1
ATOM 638 N N . LEU A 1 87 ? -32.723 -2.476 40.402 1.00 89.69 87 LEU A N 1
ATOM 639 C CA . LEU A 1 87 ? -31.898 -2.079 41.538 1.00 89.69 87 LEU A CA 1
ATOM 640 C C . LEU A 1 87 ? -31.197 -0.755 41.246 1.00 89.69 87 LEU A C 1
ATOM 642 O O . LEU A 1 87 ? -30.479 -0.642 40.254 1.00 89.69 87 LEU A O 1
ATOM 646 N N . THR A 1 88 ? -31.414 0.246 42.095 1.00 90.94 88 THR A N 1
ATOM 647 C CA . THR A 1 88 ? -30.738 1.546 42.031 1.00 90.94 88 THR A CA 1
ATOM 648 C C . THR A 1 88 ? -30.140 1.891 43.387 1.00 90.94 88 THR A C 1
ATOM 650 O O . THR A 1 88 ? -30.848 1.944 44.386 1.00 90.94 88 THR A O 1
ATOM 653 N N . PHE A 1 89 ? -28.845 2.169 43.412 1.00 90.88 89 PHE A N 1
ATOM 654 C CA . PHE A 1 89 ? -28.129 2.699 44.565 1.00 90.88 89 PHE A CA 1
ATOM 655 C C . PHE A 1 89 ? -27.669 4.111 44.219 1.00 90.88 89 PHE A C 1
ATOM 657 O O . PHE A 1 89 ? -27.036 4.316 43.182 1.00 90.88 89 PHE A O 1
ATOM 664 N N . LYS A 1 90 ? -28.028 5.090 45.049 1.00 92.62 90 LYS A N 1
ATOM 665 C CA . LYS A 1 90 ? -27.705 6.501 44.842 1.00 92.62 90 LYS A CA 1
ATOM 666 C C . LYS A 1 90 ? -27.058 7.077 46.098 1.00 92.62 90 LYS A C 1
ATOM 668 O O . LYS A 1 90 ? -27.618 6.914 47.173 1.00 92.62 90 LYS A O 1
ATOM 673 N N . GLY A 1 91 ? -25.897 7.719 46.002 1.00 90.06 91 GLY A N 1
ATOM 674 C CA . GLY A 1 91 ? -25.262 8.349 47.173 1.00 90.06 91 GLY A CA 1
ATOM 675 C C . GLY A 1 91 ? -24.819 7.366 48.268 1.00 90.06 91 GLY A C 1
ATOM 676 O O . GLY A 1 91 ? -24.639 7.756 49.414 1.00 90.06 91 GLY A O 1
ATOM 677 N N . CYS A 1 92 ? -24.734 6.067 47.962 1.00 87.25 92 CYS A N 1
ATOM 678 C CA . CYS A 1 92 ? -24.441 5.035 48.962 1.00 87.25 92 CYS A CA 1
ATOM 679 C C . CYS A 1 92 ? -22.931 4.817 49.141 1.00 87.25 92 CYS A C 1
ATOM 681 O O . CYS A 1 92 ? -22.200 4.775 48.150 1.00 87.25 92 CYS A O 1
ATOM 683 N N . GLN A 1 93 ? -22.490 4.590 50.378 1.00 88.06 93 GLN A N 1
ATOM 684 C CA . GLN A 1 93 ? -21.106 4.264 50.732 1.00 88.06 93 GLN A CA 1
ATOM 685 C C . GLN A 1 93 ? -21.015 2.815 51.214 1.00 88.06 93 GLN A C 1
ATOM 687 O O . GLN A 1 93 ? -21.714 2.432 52.149 1.00 88.06 93 GLN A O 1
ATOM 692 N N . PHE A 1 94 ? -20.157 2.006 50.601 1.00 86.19 94 PHE A N 1
ATOM 693 C CA . PHE A 1 94 ? -19.953 0.605 50.969 1.00 86.19 94 PHE A CA 1
ATOM 694 C C . PHE A 1 94 ? -18.606 0.452 51.680 1.00 86.19 94 PHE A C 1
ATOM 696 O O . PHE A 1 94 ? -17.564 0.700 51.087 1.00 86.19 94 PHE A O 1
ATOM 703 N N . GLN A 1 95 ? -18.601 0.053 52.953 1.00 82.44 95 GLN A N 1
ATOM 704 C CA . GLN A 1 95 ? -17.349 -0.068 53.718 1.00 82.44 95 GLN A CA 1
ATOM 705 C C . GLN A 1 95 ? -16.563 -1.345 53.390 1.00 82.44 95 GLN A C 1
ATOM 707 O O . GLN A 1 95 ? -15.345 -1.368 53.539 1.00 82.44 95 GLN A O 1
ATOM 712 N N . ASP A 1 96 ? -17.251 -2.379 52.905 1.00 81.06 96 ASP A N 1
ATOM 713 C CA . ASP A 1 96 ? -16.707 -3.701 52.586 1.00 81.06 96 ASP A CA 1
ATOM 714 C C . ASP A 1 96 ? -17.045 -4.110 51.139 1.00 81.06 96 ASP A C 1
ATOM 716 O O . ASP A 1 96 ? -17.674 -3.367 50.385 1.00 81.06 96 ASP A O 1
ATOM 720 N N . GLU A 1 97 ? -16.595 -5.296 50.732 1.00 74.88 97 GLU A N 1
ATOM 721 C CA . GLU A 1 97 ? -16.761 -5.833 49.377 1.00 74.88 97 GLU A CA 1
ATOM 722 C C . GLU A 1 97 ? -18.238 -6.073 48.994 1.00 74.88 97 GLU A C 1
ATOM 724 O O . GLU A 1 97 ? -19.024 -6.628 49.771 1.00 74.88 97 GLU A O 1
ATOM 729 N N . LEU A 1 98 ? -18.602 -5.713 47.757 1.00 85.62 98 LEU A N 1
ATOM 730 C CA . LEU A 1 98 ? -19.926 -5.950 47.178 1.00 85.62 98 LEU A CA 1
ATOM 731 C C . LEU A 1 98 ? -19.891 -7.164 46.235 1.00 85.62 98 LEU A C 1
ATOM 733 O O . LEU A 1 98 ? -19.421 -7.073 45.097 1.00 85.62 98 LEU A O 1
ATOM 737 N N . ARG A 1 99 ? -20.408 -8.309 46.702 1.00 86.81 99 ARG A N 1
ATOM 738 C CA . ARG A 1 99 ? -20.354 -9.591 45.975 1.00 86.81 99 ARG A CA 1
ATOM 739 C C . ARG A 1 99 ? -21.676 -9.893 45.286 1.00 86.81 99 ARG A C 1
ATOM 741 O O . ARG A 1 99 ? -22.670 -10.206 45.943 1.00 86.81 99 ARG A O 1
ATOM 748 N N . LEU A 1 100 ? -21.676 -9.826 43.961 1.00 89.44 100 LEU A N 1
ATOM 749 C CA . LEU A 1 100 ? -22.846 -9.980 43.095 1.00 89.44 100 LEU A CA 1
ATOM 750 C C . LEU A 1 100 ? -22.651 -11.094 42.051 1.00 89.44 100 LEU A C 1
ATOM 752 O O . LEU A 1 100 ? -23.331 -11.102 41.026 1.00 89.44 100 LEU A O 1
ATOM 756 N N . ASP A 1 101 ? -21.727 -12.026 42.281 1.00 89.69 101 ASP A N 1
ATOM 757 C CA . ASP A 1 101 ? -21.454 -13.116 41.336 1.00 89.69 101 ASP A CA 1
ATOM 758 C C . ASP A 1 101 ? -22.706 -13.977 41.110 1.00 89.69 101 ASP A C 1
ATOM 760 O O . ASP A 1 101 ? -23.417 -14.324 42.053 1.00 89.69 101 ASP A O 1
ATOM 764 N N . GLY A 1 102 ? -23.030 -14.286 39.857 1.00 89.38 102 GLY A N 1
ATOM 765 C CA . GLY A 1 102 ? -24.241 -15.023 39.491 1.00 89.38 102 GLY A CA 1
ATOM 766 C C . GLY A 1 102 ? -25.555 -14.255 39.710 1.00 89.38 102 GLY A C 1
ATOM 767 O O . GLY A 1 102 ? -26.634 -14.827 39.529 1.00 89.38 102 GLY A O 1
ATOM 768 N N . LEU A 1 103 ? -25.510 -12.966 40.084 1.00 92.25 103 LEU A N 1
ATOM 769 C CA . LEU A 1 103 ? -26.703 -12.141 40.293 1.00 92.25 103 LEU A CA 1
ATOM 770 C C . LEU A 1 103 ? -27.555 -12.087 39.021 1.00 92.25 103 LEU A C 1
ATOM 772 O O . LEU A 1 103 ? -27.085 -11.692 37.956 1.00 92.25 103 LEU A O 1
ATOM 776 N N . GLN A 1 104 ? -28.848 -12.374 39.149 1.00 92.31 104 GLN A N 1
ATOM 777 C CA . GLN A 1 104 ? -29.833 -12.157 38.097 1.00 92.31 104 GLN A CA 1
ATOM 778 C C . GLN A 1 104 ? -30.690 -10.946 38.453 1.00 92.31 104 GLN A C 1
ATOM 780 O O . GLN A 1 104 ? -31.496 -11.006 39.377 1.00 92.31 104 GLN A O 1
ATOM 785 N N . ALA A 1 105 ? -30.541 -9.855 37.708 1.00 90.69 105 ALA A N 1
ATOM 786 C CA . ALA A 1 105 ? -31.281 -8.615 37.928 1.00 90.69 105 ALA A CA 1
ATOM 787 C C . ALA A 1 105 ? -31.938 -8.114 36.638 1.00 90.69 105 ALA A C 1
ATOM 789 O O . ALA A 1 105 ? -31.503 -8.428 35.525 1.00 90.69 105 ALA A O 1
ATOM 790 N N . ARG A 1 106 ? -32.995 -7.303 36.760 1.00 90.06 106 ARG A N 1
ATOM 791 C CA . ARG A 1 106 ? -33.563 -6.610 35.594 1.00 90.06 106 ARG A CA 1
ATOM 792 C C . ARG A 1 106 ? -32.659 -5.462 35.143 1.00 90.06 106 ARG A C 1
ATOM 794 O O . ARG A 1 106 ? -32.202 -5.460 34.003 1.00 90.06 106 ARG A O 1
ATOM 801 N N . SER A 1 107 ? -32.363 -4.540 36.050 1.00 92.38 107 SER A N 1
ATOM 802 C CA . SER A 1 107 ? -31.379 -3.475 35.869 1.00 92.38 107 SER A CA 1
ATOM 803 C C . SER A 1 107 ? -30.573 -3.308 37.147 1.00 92.38 107 SER A C 1
ATOM 805 O O . SER A 1 107 ? -31.108 -3.520 38.237 1.00 92.38 107 SER A O 1
ATOM 807 N N . LEU A 1 108 ? -29.336 -2.847 37.016 1.00 94.44 108 LEU A N 1
ATOM 808 C CA . LEU A 1 108 ? -28.487 -2.504 38.147 1.00 94.44 108 LEU A CA 1
ATOM 809 C C . LEU A 1 108 ? -27.826 -1.148 37.892 1.00 94.44 108 LEU A C 1
ATOM 811 O O . LEU A 1 108 ? -27.109 -0.978 36.905 1.00 94.44 108 LEU A O 1
ATOM 815 N N . ARG A 1 109 ? -28.111 -0.173 38.756 1.00 95.44 109 ARG A N 1
ATOM 816 C CA . ARG A 1 109 ? -27.610 1.196 38.643 1.00 95.44 109 ARG A CA 1
ATOM 817 C C . ARG A 1 109 ? -26.931 1.637 39.932 1.00 95.44 109 ARG A C 1
ATOM 819 O O . ARG A 1 109 ? -27.538 1.551 40.995 1.00 95.44 109 ARG A O 1
ATOM 826 N N . PHE A 1 110 ? -25.727 2.173 39.799 1.00 95.00 110 PHE A N 1
ATOM 827 C CA . PHE A 1 110 ? -25.012 2.894 40.845 1.00 95.00 110 PHE A CA 1
ATOM 828 C C . PHE A 1 110 ? -24.811 4.336 40.388 1.00 95.00 110 PHE A C 1
ATOM 830 O O . PHE A 1 110 ? -24.447 4.573 39.234 1.00 95.00 110 PHE A O 1
ATOM 837 N N . THR A 1 111 ? -25.105 5.294 41.263 1.00 95.81 111 THR A N 1
ATOM 838 C CA . THR A 1 111 ? -24.960 6.724 40.971 1.00 95.81 111 THR A CA 1
ATOM 839 C C . THR A 1 111 ? -24.423 7.450 42.202 1.00 95.81 111 THR A C 1
ATOM 841 O O . THR A 1 111 ? -25.055 7.381 43.253 1.00 95.81 111 THR A O 1
ATOM 844 N N . TYR A 1 112 ? -23.300 8.164 42.101 1.00 94.31 112 TYR A N 1
ATOM 845 C CA . TYR A 1 112 ? -22.681 8.851 43.251 1.00 94.31 112 TYR A CA 1
ATOM 846 C C . TYR A 1 112 ? -22.344 7.902 44.417 1.00 94.31 112 TYR A C 1
ATOM 848 O O . TYR A 1 112 ? -22.558 8.241 45.577 1.00 94.31 112 TYR A O 1
ATOM 856 N N . CYS A 1 113 ? -21.901 6.677 44.121 1.00 92.00 113 CYS A N 1
ATOM 857 C CA . CYS A 1 113 ? -21.568 5.679 45.147 1.00 92.00 113 CYS A CA 1
ATOM 858 C C . CYS A 1 113 ? -20.057 5.555 45.377 1.00 92.00 113 CYS A C 1
ATOM 860 O O . CYS A 1 113 ? -19.282 5.593 44.421 1.00 92.00 113 CYS A O 1
ATOM 862 N N . GLU A 1 114 ? -19.660 5.299 46.624 1.00 91.38 114 GLU A N 1
ATOM 863 C CA . GLU A 1 114 ? -18.282 4.962 47.004 1.00 91.38 114 GLU A CA 1
ATOM 864 C C . GLU A 1 114 ? -18.181 3.468 47.324 1.00 91.38 114 GLU A C 1
ATOM 866 O O . GLU A 1 114 ? -18.880 2.961 48.205 1.00 91.38 114 GLU A O 1
ATOM 871 N N . ILE A 1 115 ? -17.337 2.753 46.576 1.00 90.50 115 ILE A N 1
ATOM 872 C CA . ILE A 1 115 ? -17.176 1.293 46.635 1.00 90.50 115 ILE A CA 1
ATOM 873 C C . ILE A 1 115 ? -15.668 0.951 46.666 1.00 90.50 115 ILE A C 1
ATOM 875 O O . ILE A 1 115 ? -15.139 0.369 45.718 1.00 90.50 115 ILE A O 1
ATOM 879 N N . PRO A 1 116 ? -14.942 1.320 47.739 1.00 84.94 116 PRO A N 1
ATOM 880 C CA . PRO A 1 116 ? -13.480 1.230 47.834 1.00 84.94 116 PRO A CA 1
ATOM 881 C C . PRO A 1 116 ? -12.907 -0.187 47.705 1.00 84.94 116 PRO A C 1
ATOM 883 O O . PRO A 1 116 ? -11.730 -0.332 47.403 1.00 84.94 116 PRO A O 1
ATOM 886 N N . ASN A 1 117 ? -13.711 -1.231 47.934 1.00 86.00 117 ASN A N 1
ATOM 887 C CA . ASN A 1 117 ? -13.285 -2.633 47.830 1.00 86.00 117 ASN A CA 1
ATOM 888 C C . ASN A 1 117 ? -13.716 -3.308 46.518 1.00 86.00 117 ASN A C 1
ATOM 890 O O . ASN A 1 117 ? -13.548 -4.516 46.365 1.00 86.00 117 ASN A O 1
ATOM 894 N N . GLY A 1 118 ? -14.263 -2.547 45.568 1.00 86.44 118 GLY A N 1
ATOM 895 C CA . GLY A 1 118 ? -14.635 -3.070 44.259 1.00 86.44 118 GLY A CA 1
ATOM 896 C C . GLY A 1 118 ? -15.994 -3.762 44.234 1.00 86.44 118 GLY A C 1
ATOM 897 O O . GLY A 1 118 ? -16.706 -3.880 45.235 1.00 86.44 118 GLY A O 1
ATOM 898 N N . ILE A 1 119 ? -16.360 -4.207 43.038 1.00 90.31 119 ILE A N 1
ATOM 899 C CA . ILE A 1 119 ? -17.611 -4.910 42.762 1.00 90.31 119 ILE A CA 1
ATOM 900 C C . ILE A 1 119 ? -17.305 -6.132 41.902 1.00 90.31 119 ILE A C 1
ATOM 902 O O . ILE A 1 119 ? -16.601 -6.014 40.901 1.00 90.31 119 ILE A O 1
ATOM 906 N N . SER A 1 120 ? -17.835 -7.296 42.279 1.00 88.88 120 SER A N 1
ATOM 907 C CA . SER A 1 120 ? -17.711 -8.523 41.485 1.00 88.88 120 SER A CA 1
ATOM 908 C C . SER A 1 120 ? -19.088 -8.985 41.025 1.00 88.88 120 SER A C 1
ATOM 910 O O . SER A 1 120 ? -19.962 -9.251 41.847 1.00 88.88 120 SER A O 1
ATOM 912 N N . LEU A 1 121 ? -19.290 -9.026 39.710 1.00 91.06 121 LEU A N 1
ATOM 913 C CA . LEU A 1 121 ? -20.502 -9.463 39.013 1.00 91.06 121 LEU A CA 1
ATOM 914 C C . LEU A 1 121 ? -20.197 -10.648 38.087 1.00 91.06 121 LEU A C 1
ATOM 916 O O . LEU A 1 121 ? -20.755 -10.731 36.986 1.00 91.06 121 LEU A O 1
ATOM 920 N N . ALA A 1 122 ? -19.279 -11.527 38.494 1.00 91.25 122 ALA A N 1
ATOM 921 C CA . ALA A 1 122 ? -18.850 -12.634 37.653 1.00 91.25 122 ALA A CA 1
ATOM 922 C C . ALA A 1 122 ? -20.040 -13.543 37.312 1.00 91.25 122 ALA A C 1
ATOM 924 O O . ALA A 1 122 ? -20.854 -13.846 38.183 1.00 91.25 122 ALA A O 1
ATOM 925 N N . ASP A 1 123 ? -20.182 -13.931 36.045 1.00 93.00 123 ASP A N 1
ATOM 926 C CA . ASP A 1 123 ? -21.276 -14.774 35.536 1.00 93.00 123 ASP A CA 1
ATOM 927 C C . ASP A 1 123 ? -22.695 -14.233 35.835 1.00 93.00 123 ASP A C 1
ATOM 929 O O . ASP A 1 123 ? -23.694 -14.960 35.803 1.00 93.00 123 ASP A O 1
ATOM 933 N N . GLY A 1 124 ? -22.810 -12.934 36.132 1.00 92.19 124 GLY A N 1
ATOM 934 C CA . GLY A 1 124 ? -24.081 -12.268 36.392 1.00 92.19 124 GLY A CA 1
ATOM 935 C C . GLY A 1 124 ? -24.949 -12.131 35.137 1.00 92.19 124 GLY A C 1
ATOM 936 O O . GLY A 1 124 ? -24.483 -12.148 33.996 1.00 92.19 124 GLY A O 1
ATOM 937 N N . ARG A 1 125 ? -26.253 -11.918 35.327 1.00 94.62 125 ARG A N 1
ATOM 938 C CA . ARG A 1 125 ? -27.208 -11.649 34.246 1.00 94.62 125 ARG A CA 1
ATOM 939 C C . ARG A 1 125 ? -28.069 -10.432 34.556 1.00 94.62 125 ARG A C 1
ATOM 941 O O . ARG A 1 125 ? -29.035 -10.513 35.312 1.00 94.62 125 ARG A O 1
ATOM 948 N N . VAL A 1 126 ? -27.784 -9.323 33.885 1.00 94.38 126 VAL A N 1
ATOM 949 C CA . VAL A 1 126 ? -28.554 -8.078 33.981 1.00 94.38 126 VAL A CA 1
ATOM 950 C C . VAL A 1 126 ? -29.392 -7.914 32.715 1.00 94.38 126 VAL A C 1
ATOM 952 O O . VAL A 1 126 ? -28.872 -7.612 31.651 1.00 94.38 126 VAL A O 1
ATOM 955 N N . ARG A 1 127 ? -30.709 -8.138 32.779 1.00 92.38 127 ARG A N 1
ATOM 956 C CA . ARG A 1 127 ? -31.550 -8.238 31.563 1.00 92.38 127 ARG A CA 1
ATOM 957 C C . ARG A 1 127 ? -31.577 -6.979 30.699 1.00 92.38 127 ARG A C 1
ATOM 959 O O . ARG A 1 127 ? -31.809 -7.117 29.501 1.00 92.38 127 ARG A O 1
ATOM 966 N N . GLU A 1 128 ? -31.425 -5.798 31.287 1.00 92.69 128 GLU A N 1
ATOM 967 C CA . GLU A 1 128 ? -31.475 -4.508 30.594 1.00 92.69 128 GLU A CA 1
ATOM 968 C C . GLU A 1 128 ? -30.124 -3.785 30.687 1.00 92.69 128 GLU A C 1
ATOM 970 O O . GLU A 1 128 ? -29.300 -3.907 29.782 1.00 92.69 128 GLU A O 1
ATOM 975 N N . VAL A 1 129 ? -29.871 -3.041 31.763 1.00 94.62 129 VAL A N 1
ATOM 976 C CA . VAL A 1 129 ? -28.708 -2.148 31.857 1.00 94.62 129 VAL A CA 1
ATOM 977 C C . VAL A 1 129 ? -27.940 -2.342 33.157 1.00 94.62 129 VAL A C 1
ATOM 979 O O . VAL A 1 129 ? -28.536 -2.344 34.237 1.00 94.62 129 VAL A O 1
ATOM 982 N N . LEU A 1 130 ? -26.618 -2.458 33.028 1.00 95.94 130 LEU A N 1
ATOM 983 C CA . LEU A 1 130 ? -25.658 -2.193 34.092 1.00 95.94 130 LEU A CA 1
ATOM 984 C C . LEU A 1 130 ? -25.109 -0.777 33.885 1.00 95.94 130 LEU A C 1
ATOM 986 O O . LEU A 1 130 ? -24.485 -0.499 32.861 1.00 95.94 130 LEU A O 1
ATOM 990 N N . SER A 1 131 ? -25.387 0.127 34.823 1.00 96.56 131 SER A N 1
ATOM 991 C CA . SER A 1 131 ? -24.959 1.527 34.753 1.00 96.56 131 SER A CA 1
ATOM 992 C C . SER A 1 131 ? -24.217 1.910 36.021 1.00 96.56 131 SER A C 1
ATOM 994 O O . SER A 1 131 ? -24.772 1.810 37.112 1.00 96.56 131 SER A O 1
ATOM 996 N N . ILE A 1 132 ? -22.993 2.392 35.869 1.00 96.31 132 ILE A N 1
ATOM 997 C CA . ILE A 1 132 ? -22.160 2.893 36.957 1.00 96.31 132 ILE A CA 1
ATOM 998 C C . ILE A 1 132 ? -21.803 4.334 36.597 1.00 96.31 132 ILE A C 1
ATOM 1000 O O . ILE A 1 132 ? -21.194 4.581 35.557 1.00 96.31 132 ILE A O 1
ATOM 1004 N N . GLU A 1 133 ? -22.271 5.289 37.391 1.00 96.75 133 GLU A N 1
ATOM 1005 C CA . GLU A 1 133 ? -22.182 6.715 37.080 1.00 96.75 133 GLU A CA 1
ATOM 1006 C C . GLU A 1 133 ? -21.698 7.498 38.297 1.00 96.75 133 GLU A C 1
ATOM 1008 O O . GLU A 1 133 ? -22.238 7.339 39.389 1.00 96.75 133 GLU A O 1
ATOM 1013 N N . ASP A 1 134 ? -20.689 8.348 38.115 1.00 95.88 134 ASP A N 1
ATOM 1014 C CA . ASP A 1 134 ? -20.134 9.179 39.189 1.00 95.88 134 ASP A CA 1
ATOM 1015 C C . ASP A 1 134 ? -19.715 8.354 40.429 1.00 95.88 134 ASP A C 1
ATOM 1017 O O . ASP A 1 134 ? -19.911 8.774 41.568 1.00 95.88 134 ASP A O 1
ATOM 1021 N N . CYS A 1 135 ? -19.187 7.141 40.224 1.00 93.50 135 CYS A N 1
ATOM 1022 C CA . CYS A 1 135 ? -18.784 6.231 41.299 1.00 93.50 135 CYS A CA 1
ATOM 1023 C C . CYS A 1 135 ? -17.262 6.181 41.480 1.00 93.50 135 CYS A C 1
ATOM 1025 O O . CYS A 1 135 ? -16.505 6.210 40.508 1.00 93.50 135 CYS A O 1
ATOM 1027 N N . ALA A 1 136 ? -16.817 6.016 42.725 1.00 90.44 136 ALA A N 1
ATOM 1028 C CA . ALA A 1 136 ? -15.405 5.873 43.072 1.00 90.44 136 ALA A CA 1
ATOM 1029 C C . ALA A 1 136 ? -15.119 4.481 43.650 1.00 90.44 136 ALA A C 1
ATOM 1031 O O . ALA A 1 136 ? -15.762 4.065 44.614 1.00 90.44 136 ALA A O 1
ATOM 1032 N N . PHE A 1 137 ? -14.137 3.782 43.078 1.00 89.12 137 PHE A N 1
ATOM 1033 C CA . PHE A 1 137 ? -13.697 2.452 43.516 1.00 89.12 137 PHE A CA 1
ATOM 1034 C C . PHE A 1 137 ? -12.272 2.442 44.095 1.00 89.12 137 PHE A C 1
ATOM 1036 O O . PHE A 1 137 ? -11.801 1.396 44.528 1.00 89.12 137 PHE A O 1
ATOM 1043 N N . GLY A 1 138 ? -11.569 3.582 44.111 1.00 83.75 138 GLY A N 1
ATOM 1044 C CA . GLY A 1 138 ? -10.142 3.622 44.461 1.00 83.75 138 GLY A CA 1
ATOM 1045 C C . GLY A 1 138 ? -9.322 2.733 43.518 1.00 83.75 138 GLY A C 1
ATOM 1046 O O . GLY A 1 138 ? -9.580 2.741 42.313 1.00 83.75 138 GLY A O 1
ATOM 1047 N N . ASP A 1 139 ? -8.410 1.933 44.078 1.00 84.06 139 ASP A N 1
ATOM 1048 C CA . ASP A 1 139 ? -7.601 0.936 43.352 1.00 84.06 139 ASP A CA 1
ATOM 1049 C C . ASP A 1 139 ? -8.339 -0.390 43.108 1.00 84.06 139 ASP A C 1
ATOM 1051 O O . ASP A 1 139 ? -7.781 -1.339 42.549 1.00 84.06 139 ASP A O 1
ATOM 1055 N N . ALA A 1 140 ? -9.594 -0.507 43.544 1.00 87.12 140 ALA A N 1
ATOM 1056 C CA . ALA A 1 140 ? -10.331 -1.748 43.401 1.00 87.12 140 ALA A CA 1
ATOM 1057 C C . ALA A 1 140 ? -10.888 -1.944 41.986 1.00 87.12 140 ALA A C 1
ATOM 1059 O O . ALA A 1 140 ? -11.078 -1.004 41.207 1.00 87.12 140 ALA A O 1
ATOM 1060 N N . ALA A 1 141 ? -11.158 -3.206 41.656 1.00 88.56 141 ALA A N 1
ATOM 1061 C CA . ALA A 1 141 ? -11.616 -3.604 40.336 1.00 88.56 141 ALA A CA 1
ATOM 1062 C C . ALA A 1 141 ? -13.144 -3.528 40.190 1.00 88.56 141 ALA A C 1
ATOM 1064 O O . ALA A 1 141 ? -13.904 -3.835 41.114 1.00 88.56 141 ALA A O 1
ATOM 1065 N N . ILE A 1 142 ? -13.584 -3.207 38.976 1.00 92.62 142 ILE A N 1
ATOM 1066 C CA . ILE A 1 142 ? -14.931 -3.496 38.490 1.00 92.62 142 ILE A CA 1
ATOM 1067 C C . ILE A 1 142 ? -14.855 -4.840 37.757 1.00 92.62 142 ILE A C 1
ATOM 1069 O O . ILE A 1 142 ? -14.387 -4.914 36.620 1.00 92.62 142 ILE A O 1
ATOM 1073 N N . GLY A 1 143 ? -15.270 -5.912 38.429 1.00 92.31 143 GLY A N 1
ATOM 1074 C CA . GLY A 1 143 ? -15.318 -7.267 37.888 1.00 92.31 143 GLY A CA 1
ATOM 1075 C C . GLY A 1 143 ? -16.685 -7.577 37.283 1.00 92.31 143 GLY A C 1
ATOM 1076 O O . GLY A 1 143 ? -17.696 -7.569 37.976 1.00 92.31 143 GLY A O 1
ATOM 1077 N N . ALA A 1 144 ? -16.717 -7.876 35.993 1.00 93.19 144 ALA A N 1
ATOM 1078 C CA . ALA A 1 144 ? -17.899 -8.226 35.209 1.00 93.19 144 ALA A CA 1
ATOM 1079 C C . ALA A 1 144 ? -17.612 -9.392 34.242 1.00 93.19 144 ALA A C 1
ATOM 1081 O O . ALA A 1 144 ? -18.243 -9.506 33.190 1.00 93.19 144 ALA A O 1
ATOM 1082 N N . SER A 1 145 ? -16.642 -10.246 34.576 1.00 94.19 145 SER A N 1
ATOM 1083 C CA . SER A 1 145 ? -16.281 -11.405 33.754 1.00 94.19 145 SER A CA 1
ATOM 1084 C C . SER A 1 145 ? -17.484 -12.334 33.545 1.00 94.19 145 SER A C 1
ATOM 1086 O O . SER A 1 145 ? -18.211 -12.624 34.491 1.00 94.19 145 SER A O 1
ATOM 1088 N N . GLY A 1 146 ? -17.753 -12.751 32.308 1.00 94.06 146 GLY A N 1
ATOM 1089 C CA . GLY A 1 146 ? -18.901 -13.603 31.965 1.00 94.06 146 GLY A CA 1
ATOM 1090 C C . GLY A 1 146 ? -20.282 -12.940 32.110 1.00 94.06 146 GLY A C 1
ATOM 1091 O O . GLY A 1 146 ? -21.308 -13.598 31.911 1.00 94.06 146 GLY A O 1
ATOM 1092 N N . LEU A 1 147 ? -20.354 -11.642 32.437 1.00 95.88 147 LEU A N 1
ATOM 1093 C CA . LEU A 1 147 ? -21.622 -10.927 32.608 1.00 95.88 147 LEU A CA 1
ATOM 1094 C C . LEU A 1 147 ? -22.432 -10.929 31.301 1.00 95.88 147 LEU A C 1
ATOM 1096 O O . LEU A 1 147 ? -21.915 -10.710 30.210 1.00 95.88 147 LEU A O 1
ATOM 1100 N N . THR A 1 148 ? -23.748 -11.096 31.407 1.00 96.94 148 THR A N 1
ATOM 1101 C CA . THR A 1 148 ? -24.673 -10.903 30.281 1.00 96.94 148 THR A CA 1
ATOM 1102 C C . THR A 1 148 ? -25.554 -9.675 30.500 1.00 96.94 148 THR A C 1
ATOM 1104 O O . THR A 1 148 ? -26.285 -9.627 31.493 1.00 96.94 148 THR A O 1
ATOM 1107 N N . ALA A 1 149 ? -25.558 -8.721 29.560 1.00 96.31 149 ALA A N 1
ATOM 1108 C CA . ALA A 1 149 ? -26.443 -7.550 29.598 1.00 96.31 149 ALA A CA 1
ATOM 1109 C C . ALA A 1 149 ? -26.891 -7.030 28.218 1.00 96.31 149 ALA A C 1
ATOM 1111 O O . ALA A 1 149 ? -26.449 -7.516 27.177 1.00 96.31 149 ALA A O 1
ATOM 1112 N N . GLN A 1 150 ? -27.814 -6.057 28.167 1.00 96.25 150 GLN A N 1
ATOM 1113 C CA . GLN A 1 150 ? -28.042 -5.298 26.923 1.00 96.25 150 GLN A CA 1
ATOM 1114 C C . GLN A 1 150 ? -27.075 -4.129 26.817 1.00 96.25 150 GLN A C 1
ATOM 1116 O O . GLN A 1 150 ? -26.429 -3.988 25.785 1.00 96.25 150 GLN A O 1
ATOM 1121 N N . TYR A 1 151 ? -26.942 -3.345 27.885 1.00 96.69 151 TYR A N 1
ATOM 1122 C CA . TYR A 1 151 ? -26.019 -2.217 27.954 1.00 96.69 151 TYR A CA 1
ATOM 1123 C C . TYR A 1 151 ? -25.105 -2.325 29.167 1.00 96.69 151 TYR A C 1
ATOM 1125 O O . TYR A 1 151 ? -25.569 -2.661 30.261 1.00 96.69 151 TYR A O 1
ATOM 1133 N N . PHE A 1 152 ? -23.837 -1.968 28.974 1.00 96.75 152 PHE A N 1
ATOM 1134 C CA . PHE A 1 152 ? -22.875 -1.780 30.053 1.00 96.75 152 PHE A CA 1
ATOM 1135 C C . PHE A 1 152 ? -22.257 -0.384 29.944 1.00 96.75 152 PHE A C 1
ATOM 1137 O O . PHE A 1 152 ? -21.465 -0.108 29.046 1.00 96.75 152 PHE A O 1
ATOM 1144 N N . ASN A 1 153 ? -22.663 0.506 30.849 1.00 96.81 153 ASN A N 1
ATOM 1145 C CA . ASN A 1 153 ? -22.251 1.903 30.850 1.00 96.81 153 ASN A CA 1
ATOM 1146 C C . ASN A 1 153 ? -21.462 2.222 32.117 1.00 96.81 153 ASN A C 1
ATOM 1148 O O . ASN A 1 153 ? -21.965 2.028 33.224 1.00 96.81 153 ASN A O 1
ATOM 1152 N N . VAL A 1 154 ? -20.269 2.780 31.943 1.00 96.62 154 VAL A N 1
ATOM 1153 C CA . VAL A 1 154 ? -19.448 3.336 33.019 1.00 96.62 154 VAL A CA 1
ATOM 1154 C C . VAL A 1 154 ? -19.149 4.786 32.663 1.00 96.62 154 VAL A C 1
ATOM 1156 O O . VAL A 1 154 ? -18.618 5.075 31.590 1.00 96.62 154 VAL A O 1
ATOM 1159 N N . THR A 1 155 ? -19.566 5.721 33.514 1.00 97.25 155 THR A N 1
ATOM 1160 C CA . THR A 1 155 ? -19.448 7.160 33.252 1.00 97.25 155 THR A CA 1
ATOM 1161 C C . THR A 1 155 ? -18.871 7.892 34.452 1.00 97.25 155 THR A C 1
ATOM 1163 O O . THR A 1 155 ? -19.390 7.760 35.554 1.00 97.25 155 THR A O 1
ATOM 1166 N N . ASN A 1 156 ? -17.828 8.691 34.227 1.00 95.94 156 ASN A N 1
ATOM 1167 C CA . ASN A 1 156 ? -17.187 9.527 35.244 1.00 95.94 156 ASN A CA 1
ATOM 1168 C C . ASN A 1 156 ? -16.794 8.737 36.506 1.00 95.94 156 ASN A C 1
ATOM 1170 O O . ASN A 1 156 ? -17.147 9.107 37.621 1.00 95.94 156 ASN A O 1
ATOM 1174 N N . CYS A 1 157 ? -16.134 7.593 36.313 1.00 93.44 157 CYS A N 1
ATOM 1175 C CA . CYS A 1 157 ? -15.748 6.691 37.398 1.00 93.44 157 CYS A CA 1
ATOM 1176 C C . CYS A 1 157 ? -14.230 6.535 37.478 1.00 93.44 157 CYS A C 1
ATOM 1178 O O . CYS A 1 157 ? -13.550 6.588 36.453 1.00 93.44 157 CYS A O 1
ATOM 1180 N N . HIS A 1 158 ? -13.734 6.276 38.688 1.00 91.75 158 HIS A N 1
ATOM 1181 C CA . HIS A 1 158 ? -12.339 5.929 38.957 1.00 91.75 158 HIS A CA 1
ATOM 1182 C C . HIS A 1 158 ? -12.259 4.514 39.528 1.00 91.75 158 HIS A C 1
ATOM 1184 O O . HIS A 1 158 ? -12.913 4.234 40.537 1.00 91.75 158 HIS A O 1
ATOM 1190 N N . CYS A 1 159 ? -11.471 3.635 38.914 1.00 91.38 159 CYS A N 1
ATOM 1191 C CA . CYS A 1 159 ? -11.240 2.270 39.394 1.00 91.38 159 CYS A CA 1
ATOM 1192 C C . CYS A 1 159 ? -9.811 1.806 39.106 1.00 91.38 159 CYS A C 1
ATOM 1194 O O . CYS A 1 159 ? -9.184 2.301 38.179 1.00 91.38 159 CYS A O 1
ATOM 1196 N N . GLY A 1 160 ? -9.322 0.797 39.825 1.00 90.38 160 GLY A N 1
ATOM 1197 C CA . GLY A 1 160 ? -7.986 0.256 39.576 1.00 90.38 160 GLY A CA 1
ATOM 1198 C C . GLY A 1 160 ? -7.896 -0.698 38.391 1.00 90.38 160 GLY A C 1
ATOM 1199 O O . GLY A 1 160 ? -6.837 -0.838 37.790 1.00 90.38 160 GLY A O 1
ATOM 1200 N N . ARG A 1 161 ? -8.999 -1.366 38.037 1.00 91.62 161 ARG A N 1
ATOM 1201 C CA . ARG A 1 161 ? -9.078 -2.302 36.904 1.00 91.62 161 ARG A CA 1
ATOM 1202 C C . ARG A 1 161 ? -10.526 -2.460 36.451 1.00 91.62 161 ARG A C 1
ATOM 1204 O O . ARG A 1 161 ? -11.433 -2.458 37.281 1.00 91.62 161 ARG A O 1
ATOM 1211 N N . LEU A 1 162 ? -10.739 -2.680 35.158 1.00 93.75 162 LEU A N 1
ATOM 1212 C CA . LEU A 1 162 ? -12.031 -3.104 34.614 1.00 93.75 162 LEU A CA 1
ATOM 1213 C C . LEU A 1 162 ? -11.855 -4.476 33.956 1.00 93.75 162 LEU A C 1
ATOM 1215 O O . LEU A 1 162 ? -11.262 -4.572 32.887 1.00 93.75 162 LEU A O 1
ATOM 1219 N N . ASP A 1 163 ? -12.339 -5.537 34.603 1.00 93.06 163 ASP A N 1
ATOM 1220 C CA . ASP A 1 163 ? -12.255 -6.911 34.090 1.00 93.06 163 ASP A CA 1
ATOM 1221 C C . ASP A 1 163 ? -13.632 -7.366 33.611 1.00 93.06 163 ASP A C 1
ATOM 1223 O O . ASP A 1 163 ? -14.499 -7.714 34.408 1.00 93.06 163 ASP A O 1
ATOM 1227 N N . ALA A 1 164 ? -13.841 -7.336 32.304 1.00 93.88 164 ALA A N 1
ATOM 1228 C CA . ALA A 1 164 ? -15.082 -7.694 31.634 1.00 93.88 164 ALA A CA 1
ATOM 1229 C C . ALA A 1 164 ? -14.818 -8.722 30.520 1.00 93.88 164 ALA A C 1
ATOM 1231 O O . ALA A 1 164 ? -15.410 -8.666 29.440 1.00 93.88 164 ALA A O 1
ATOM 1232 N N . ARG A 1 165 ? -13.919 -9.675 30.790 1.00 94.31 165 ARG A N 1
ATOM 1233 C CA . ARG A 1 165 ? -13.655 -10.816 29.904 1.00 94.31 165 ARG A CA 1
ATOM 1234 C C . ARG A 1 165 ? -14.898 -11.661 29.679 1.00 94.31 165 ARG A C 1
ATOM 1236 O O . ARG A 1 165 ? -15.748 -11.769 30.559 1.00 94.31 165 ARG A O 1
ATOM 1243 N N . ASP A 1 166 ? -15.017 -12.242 28.489 1.00 95.19 166 ASP A N 1
ATOM 1244 C CA . ASP A 1 166 ? -16.130 -13.121 28.106 1.00 95.19 166 ASP A CA 1
ATOM 1245 C C . ASP A 1 166 ? -17.534 -12.491 28.277 1.00 95.19 166 ASP A C 1
ATOM 1247 O O . ASP A 1 166 ? -18.552 -13.191 28.287 1.00 95.19 166 ASP A O 1
ATOM 1251 N N . VAL A 1 167 ? -17.621 -11.158 28.396 1.00 95.94 167 VAL A N 1
ATOM 1252 C CA . VAL A 1 167 ? -18.893 -10.457 28.590 1.00 95.94 167 VAL A CA 1
ATOM 1253 C C . VAL A 1 167 ? -19.767 -10.574 27.340 1.00 95.94 167 VAL A C 1
ATOM 1255 O O . VAL A 1 167 ? -19.297 -10.464 26.206 1.00 95.94 167 VAL A O 1
ATOM 1258 N N . GLN A 1 168 ? -21.069 -10.765 27.533 1.00 96.88 168 GLN A N 1
ATOM 1259 C CA . GLN A 1 168 ? -22.065 -10.824 26.465 1.00 96.88 168 GLN A CA 1
ATOM 1260 C C . GLN A 1 168 ? -23.000 -9.620 26.549 1.00 96.88 168 GLN A C 1
ATOM 1262 O O . GLN A 1 168 ? -23.978 -9.609 27.300 1.00 96.88 168 GLN A O 1
ATOM 1267 N N . ILE A 1 169 ? -22.718 -8.600 25.745 1.00 97.19 169 ILE A N 1
ATOM 1268 C CA . ILE A 1 169 ? -23.497 -7.365 25.686 1.00 97.19 169 ILE A CA 1
ATOM 1269 C C . ILE A 1 169 ? -24.282 -7.339 24.381 1.00 97.19 169 ILE A C 1
ATOM 1271 O O . ILE A 1 169 ? -23.711 -7.260 23.308 1.00 97.19 169 ILE A O 1
ATOM 1275 N N . SER A 1 170 ? -25.609 -7.392 24.427 1.00 96.38 170 SER A N 1
ATOM 1276 C CA . SER A 1 170 ? -26.406 -7.486 23.189 1.00 96.38 170 SER A CA 1
ATOM 1277 C C . SER A 1 170 ? -26.614 -6.161 22.444 1.00 96.38 170 SER A C 1
ATOM 1279 O O . SER A 1 170 ? -27.036 -6.203 21.290 1.00 96.38 170 SER A O 1
ATOM 1281 N N . ARG A 1 171 ? -26.353 -4.998 23.065 1.00 95.50 171 ARG A N 1
ATOM 1282 C CA . ARG A 1 171 ? -26.507 -3.678 22.423 1.00 95.50 171 ARG A CA 1
ATOM 1283 C C . ARG A 1 171 ? -25.226 -2.863 22.378 1.00 95.50 171 ARG A C 1
ATOM 1285 O O . ARG A 1 171 ? -24.823 -2.498 21.294 1.00 95.50 171 ARG A O 1
ATOM 1292 N N . GLY A 1 172 ? -24.613 -2.506 23.500 1.00 94.94 172 GLY A N 1
ATOM 1293 C CA . GLY A 1 172 ? -23.426 -1.650 23.444 1.00 94.94 172 GLY A CA 1
ATOM 1294 C C . GLY A 1 172 ? -22.765 -1.427 24.790 1.00 94.94 172 GLY A C 1
ATOM 1295 O O . GLY A 1 172 ? -23.403 -1.558 25.839 1.00 94.94 172 GLY A O 1
ATOM 1296 N N . LEU A 1 173 ? -21.483 -1.087 24.732 1.00 97.19 173 LEU A N 1
ATOM 1297 C CA . LEU A 1 173 ? -20.652 -0.804 25.893 1.00 97.19 173 LEU A CA 1
ATOM 1298 C C . LEU A 1 173 ? -20.108 0.617 25.778 1.00 97.19 173 LEU A C 1
ATOM 1300 O O . LEU A 1 173 ? -19.591 1.004 24.733 1.00 97.19 173 LEU A O 1
ATOM 1304 N N . SER A 1 174 ? -20.238 1.404 26.843 1.00 97.25 174 SER A N 1
ATOM 1305 C CA . SER A 1 174 ? -19.777 2.791 26.859 1.00 97.25 174 SER A CA 1
ATOM 1306 C C . SER A 1 174 ? -18.953 3.071 28.104 1.00 97.25 174 SER A C 1
ATOM 1308 O O . SER A 1 174 ? -19.476 3.055 29.216 1.00 97.25 174 SER A O 1
ATOM 1310 N N . LEU A 1 175 ? -17.693 3.431 27.892 1.00 97.06 175 LEU A N 1
ATOM 1311 C CA . LEU A 1 175 ? -16.801 4.039 28.865 1.00 97.06 175 LEU A CA 1
ATOM 1312 C C . LEU A 1 175 ? -16.696 5.525 28.523 1.00 97.06 175 LEU A C 1
ATOM 1314 O O . LEU A 1 175 ? -16.241 5.891 27.440 1.00 97.06 175 LEU A O 1
ATOM 1318 N N . ARG A 1 176 ? -17.164 6.388 29.425 1.00 97.19 176 ARG A N 1
ATOM 1319 C CA . ARG A 1 176 ? -17.100 7.842 29.253 1.00 97.19 176 ARG A CA 1
ATOM 1320 C C . ARG A 1 176 ? -16.436 8.495 30.453 1.00 97.19 176 ARG A C 1
ATOM 1322 O O . ARG A 1 176 ? -16.943 8.330 31.556 1.00 97.19 176 ARG A O 1
ATOM 1329 N N . LYS A 1 177 ? -15.375 9.287 30.262 1.00 95.19 177 LYS A N 1
ATOM 1330 C CA . LYS A 1 177 ? -14.647 9.931 31.383 1.00 95.19 177 LYS A CA 1
ATOM 1331 C C . LYS A 1 177 ? -14.217 8.921 32.462 1.00 95.19 177 LYS A C 1
ATOM 1333 O O . LYS A 1 177 ? -14.380 9.172 33.650 1.00 95.19 177 LYS A O 1
ATOM 1338 N N . VAL A 1 178 ? -13.779 7.732 32.057 1.00 94.19 178 VAL A N 1
ATOM 1339 C CA . VAL A 1 178 ? -13.369 6.680 32.999 1.00 94.19 178 VAL A CA 1
ATOM 1340 C C . VAL A 1 178 ? -11.867 6.764 33.212 1.00 94.19 178 VAL A C 1
ATOM 1342 O O . VAL A 1 178 ? -11.118 6.812 32.238 1.00 94.19 178 VAL A O 1
ATOM 1345 N N . VAL A 1 179 ? -11.444 6.762 34.471 1.00 93.50 179 VAL A N 1
ATOM 1346 C CA . VAL A 1 179 ? -10.037 6.674 34.864 1.00 93.50 179 VAL A CA 1
ATOM 1347 C C . VAL A 1 179 ? -9.790 5.270 35.404 1.00 93.50 179 VAL A C 1
ATOM 1349 O O . VAL A 1 179 ? -10.453 4.847 36.353 1.00 93.50 179 VAL A O 1
ATOM 1352 N N . VAL A 1 180 ? -8.878 4.541 34.762 1.00 91.62 180 VAL A N 1
ATOM 1353 C CA . VAL A 1 180 ? -8.451 3.206 35.183 1.00 91.62 180 VAL A CA 1
ATOM 1354 C C . VAL A 1 180 ? -6.970 3.249 35.523 1.00 91.62 180 VAL A C 1
ATOM 1356 O O . VAL A 1 180 ? -6.133 3.205 34.627 1.00 91.62 180 VAL A O 1
ATOM 1359 N N . GLU A 1 181 ? -6.642 3.366 36.804 1.00 85.62 181 GLU A N 1
ATOM 1360 C CA . GLU A 1 181 ? -5.268 3.543 37.283 1.00 85.62 181 GLU A CA 1
ATOM 1361 C C . GLU A 1 181 ? -5.079 2.778 38.595 1.00 85.62 181 GLU A C 1
ATOM 1363 O O . GLU A 1 181 ? -5.909 2.878 39.493 1.00 85.62 181 GLU A O 1
ATOM 1368 N N . SER A 1 182 ? -4.009 1.986 38.693 1.00 78.31 182 SER A N 1
ATOM 1369 C CA . SER A 1 182 ? -3.606 1.331 39.940 1.00 78.31 182 SER A CA 1
ATOM 1370 C C . SER A 1 182 ? -2.089 1.231 40.033 1.00 78.31 182 SER A C 1
ATOM 1372 O O . SER A 1 182 ? -1.399 1.208 39.012 1.00 78.31 182 SER A O 1
ATOM 1374 N N . ASP A 1 183 ? -1.585 1.070 41.256 1.00 64.50 183 ASP A N 1
ATOM 1375 C CA . ASP A 1 183 ? -0.160 0.868 41.549 1.00 64.50 183 ASP A CA 1
ATOM 1376 C C . ASP A 1 183 ? 0.448 -0.384 40.882 1.00 64.50 183 ASP A C 1
ATOM 1378 O O . ASP A 1 183 ? 1.672 -0.512 40.801 1.00 64.50 183 ASP A O 1
ATOM 1382 N N . VAL A 1 184 ? -0.385 -1.340 40.442 1.00 59.72 184 VAL A N 1
ATOM 1383 C CA . VAL A 1 184 ? 0.064 -2.637 39.910 1.00 59.72 184 VAL A CA 1
ATOM 1384 C C . VAL A 1 184 ? -0.179 -2.747 38.404 1.00 59.72 184 VAL A C 1
ATOM 1386 O O . VAL A 1 184 ? 0.787 -3.015 37.698 1.00 59.72 184 VAL A O 1
ATOM 1389 N N . MET A 1 185 ? -1.422 -2.557 37.922 1.00 62.91 185 MET A N 1
ATOM 1390 C CA . MET A 1 185 ? -1.806 -2.438 36.496 1.00 62.91 185 MET A CA 1
ATOM 1391 C C . MET A 1 185 ? -3.234 -1.870 36.338 1.00 62.91 185 MET A C 1
ATOM 1393 O O . MET A 1 185 ? -4.198 -2.477 36.810 1.00 62.91 185 MET A O 1
ATOM 1397 N N . GLY A 1 186 ? -3.383 -0.747 35.627 1.00 68.88 186 GLY A N 1
ATOM 1398 C CA . GLY A 1 186 ? -4.658 -0.079 35.307 1.00 68.88 186 GLY A CA 1
ATOM 1399 C C . GLY A 1 186 ? -5.364 -0.599 34.046 1.00 68.88 186 GLY A C 1
ATOM 1400 O O . GLY A 1 186 ? -5.709 0.189 33.166 1.00 68.88 186 GLY A O 1
ATOM 1401 N N . THR A 1 187 ? -5.510 -1.920 33.892 1.00 85.56 187 THR A N 1
ATOM 1402 C CA . THR A 1 187 ? -5.947 -2.540 32.623 1.00 85.56 187 THR A CA 1
ATOM 1403 C C . THR A 1 187 ? -7.472 -2.524 32.442 1.00 85.56 187 THR A C 1
ATOM 1405 O O . THR A 1 187 ? -8.231 -2.779 33.385 1.00 85.56 187 THR A O 1
ATOM 1408 N N . VAL A 1 188 ? -7.924 -2.323 31.201 1.00 94.06 188 VAL A N 1
ATOM 1409 C CA . VAL A 1 188 ? -9.294 -2.640 30.765 1.00 94.06 188 VAL A CA 1
ATOM 1410 C C . VAL A 1 188 ? -9.251 -3.916 29.937 1.00 94.06 188 VAL A C 1
ATOM 1412 O O . VAL A 1 188 ? -8.651 -3.934 28.866 1.00 94.06 188 VAL A O 1
ATOM 1415 N N . ASP A 1 189 ? -9.881 -4.979 30.426 1.00 93.81 189 ASP A N 1
ATOM 1416 C CA . ASP A 1 189 ? -9.855 -6.300 29.802 1.00 93.81 189 ASP A CA 1
ATOM 1417 C C . ASP A 1 189 ? -11.256 -6.702 29.327 1.00 93.81 189 ASP A C 1
ATOM 1419 O O . ASP A 1 189 ? -12.157 -6.939 30.129 1.00 93.81 189 ASP A O 1
ATOM 1423 N N . LEU A 1 190 ? -11.437 -6.748 28.010 1.00 95.38 190 LEU A N 1
ATOM 1424 C CA . LEU A 1 190 ? -12.638 -7.205 27.305 1.00 95.38 190 LEU A CA 1
ATOM 1425 C C . LEU A 1 190 ? -12.296 -8.393 26.390 1.00 95.38 190 LEU A C 1
ATOM 1427 O O . LEU A 1 190 ? -12.930 -8.586 25.349 1.00 95.38 190 LEU A O 1
ATOM 1431 N N . GLY A 1 191 ? -11.273 -9.176 26.749 1.00 94.62 191 GLY A N 1
ATOM 1432 C CA . GLY A 1 191 ? -10.873 -10.361 25.997 1.00 94.62 191 GLY A CA 1
ATOM 1433 C C . GLY A 1 191 ? -12.043 -11.322 25.769 1.00 94.62 191 GLY A C 1
ATOM 1434 O O . GLY A 1 191 ? -12.839 -11.569 26.676 1.00 94.62 191 GLY A O 1
ATOM 1435 N N . ASP A 1 192 ? -12.161 -11.821 24.538 1.00 95.81 192 ASP A N 1
ATOM 1436 C CA . ASP A 1 192 ? -13.183 -12.774 24.079 1.00 95.81 192 ASP A CA 1
ATOM 1437 C C . ASP A 1 192 ? -14.650 -12.315 24.279 1.00 95.81 192 ASP A C 1
ATOM 1439 O O . ASP A 1 192 ? -15.604 -13.087 24.112 1.00 95.81 192 ASP A O 1
ATOM 1443 N N . ALA A 1 193 ? -14.860 -11.025 24.566 1.00 97.00 193 ALA A N 1
ATOM 1444 C CA . ALA A 1 193 ? -16.181 -10.437 24.726 1.00 97.00 193 ALA A CA 1
ATOM 1445 C C . ALA A 1 193 ? -17.002 -10.466 23.424 1.00 97.00 193 ALA A C 1
ATOM 1447 O O . ALA A 1 193 ? -16.489 -10.419 22.302 1.00 97.00 193 ALA A O 1
ATOM 1448 N N . ARG A 1 194 ? -18.329 -10.500 23.568 1.00 97.62 194 ARG A N 1
ATOM 1449 C CA . ARG A 1 194 ? -19.290 -10.440 22.459 1.00 97.62 194 ARG A CA 1
ATOM 1450 C C . ARG A 1 194 ? -20.230 -9.270 22.659 1.00 97.62 194 ARG A C 1
ATOM 1452 O O . ARG A 1 194 ? -21.118 -9.317 23.509 1.00 97.62 194 ARG A O 1
ATOM 1459 N N . ILE A 1 195 ? -20.054 -8.241 21.845 1.00 96.69 195 ILE A N 1
ATOM 1460 C CA . ILE A 1 195 ? -20.792 -6.989 21.928 1.00 96.69 195 ILE A CA 1
ATOM 1461 C C . ILE A 1 195 ? -21.582 -6.808 20.630 1.00 96.69 195 ILE A C 1
ATOM 1463 O O . ILE A 1 195 ? -21.035 -6.590 19.561 1.00 96.69 195 ILE A O 1
ATOM 1467 N N . GLY A 1 196 ? -22.904 -6.924 20.709 1.00 94.81 196 GLY A N 1
ATOM 1468 C CA . GLY A 1 196 ? -23.820 -6.827 19.569 1.00 94.81 196 GLY A CA 1
ATOM 1469 C C . GLY A 1 196 ? -23.972 -5.422 18.982 1.00 94.81 196 GLY A C 1
ATOM 1470 O O . GLY A 1 196 ? -24.806 -5.243 18.101 1.00 94.81 196 GLY A O 1
ATOM 1471 N N . GLY A 1 197 ? -23.206 -4.447 19.469 1.00 95.06 197 GLY A N 1
ATOM 1472 C CA . GLY A 1 197 ? -23.148 -3.106 18.906 1.00 95.06 197 GLY A CA 1
ATOM 1473 C C . GLY A 1 197 ? -21.846 -2.383 19.263 1.00 95.06 197 GLY A C 1
ATOM 1474 O O . GLY A 1 197 ? -20.832 -3.051 19.492 1.00 95.06 197 GLY A O 1
ATOM 1475 N N . PRO A 1 198 ? -21.827 -1.041 19.261 1.00 96.44 198 PRO A N 1
ATOM 1476 C CA . PRO A 1 198 ? -20.594 -0.271 19.369 1.00 96.44 198 PRO A CA 1
ATOM 1477 C C . PRO A 1 198 ? -19.988 -0.304 20.777 1.00 96.44 198 PRO A C 1
ATOM 1479 O O . PRO A 1 198 ? -20.695 -0.302 21.793 1.00 96.44 198 PRO A O 1
ATOM 1482 N N . ILE A 1 199 ? -18.658 -0.268 20.809 1.00 97.62 199 ILE A N 1
ATOM 1483 C CA . ILE A 1 199 ? -17.848 -0.001 21.994 1.00 97.62 199 ILE A CA 1
ATOM 1484 C C . ILE A 1 199 ? -17.366 1.442 21.915 1.00 97.62 199 ILE A C 1
ATOM 1486 O O . ILE A 1 199 ? -16.666 1.817 20.975 1.00 97.62 199 ILE A O 1
ATOM 1490 N N . PHE A 1 200 ? -17.722 2.240 22.915 1.00 97.50 200 PHE A N 1
ATOM 1491 C CA . PHE A 1 200 ? -17.282 3.623 23.039 1.00 97.50 200 PHE A CA 1
ATOM 1492 C C . PHE A 1 200 ? -16.294 3.758 24.192 1.00 97.50 200 PHE A C 1
ATOM 1494 O O . PHE A 1 200 ? -16.650 3.473 25.332 1.00 97.50 200 PHE A O 1
ATOM 1501 N N . VAL A 1 201 ? -15.093 4.250 23.909 1.00 96.94 201 VAL A N 1
ATOM 1502 C CA . VAL A 1 201 ? -14.128 4.737 24.902 1.00 96.94 201 VAL A CA 1
ATOM 1503 C C . VAL A 1 201 ? -13.926 6.216 24.607 1.00 96.94 201 VAL A C 1
ATOM 1505 O O . VAL A 1 201 ? -13.223 6.571 23.665 1.00 96.94 201 VAL A O 1
ATOM 1508 N N . VAL A 1 202 ? -14.664 7.077 25.312 1.00 96.25 202 VAL A N 1
ATOM 1509 C CA . VAL A 1 202 ? -14.858 8.467 24.877 1.00 96.25 202 VAL A CA 1
ATOM 1510 C C . VAL A 1 202 ? -14.762 9.505 25.986 1.00 96.25 202 VAL A C 1
ATOM 1512 O O . VAL A 1 202 ? -15.099 9.276 27.147 1.00 96.25 202 VAL A O 1
ATOM 1515 N N . GLY A 1 203 ? -14.435 10.729 25.582 1.00 90.94 203 GLY A N 1
ATOM 1516 C CA . GLY A 1 203 ? -14.637 11.919 26.399 1.00 90.94 203 GLY A CA 1
ATOM 1517 C C . GLY A 1 203 ? -13.670 12.025 27.569 1.00 90.94 203 GLY A C 1
ATOM 1518 O O . GLY A 1 203 ? -14.104 12.389 28.655 1.00 90.94 203 GLY A O 1
ATOM 1519 N N . GLY A 1 204 ? -12.392 11.725 27.358 1.00 92.06 204 GLY A N 1
ATOM 1520 C CA . GLY A 1 204 ? -11.342 11.892 28.361 1.00 92.06 204 GLY A CA 1
ATOM 1521 C C . GLY A 1 204 ? -11.099 10.651 29.206 1.00 92.06 204 GLY A C 1
ATOM 1522 O O . GLY A 1 204 ? -10.832 10.792 30.396 1.00 92.06 204 GLY A O 1
ATOM 1523 N N . CYS A 1 205 ? -11.246 9.445 28.649 1.00 94.62 205 CYS A N 1
ATOM 1524 C CA . CYS A 1 205 ? -10.846 8.245 29.379 1.00 94.62 205 CYS A CA 1
ATOM 1525 C C . CYS A 1 205 ? -9.320 8.214 29.551 1.00 94.62 205 CYS A C 1
ATOM 1527 O O . CYS A 1 205 ? -8.590 8.481 28.597 1.00 94.62 205 CYS A O 1
ATOM 1529 N N . LEU A 1 206 ? -8.854 7.869 30.751 1.00 93.19 206 LEU A N 1
ATOM 1530 C CA . LEU A 1 206 ? -7.440 7.696 31.081 1.00 93.19 206 LEU A CA 1
ATOM 1531 C C . LEU A 1 206 ? -7.223 6.239 31.485 1.00 93.19 206 LEU A C 1
ATOM 1533 O O . LEU A 1 206 ? -7.703 5.816 32.534 1.00 93.19 206 LEU A O 1
ATOM 1537 N N . LEU A 1 207 ? -6.542 5.466 30.645 1.00 92.19 207 LEU A N 1
ATOM 1538 C CA . LEU A 1 207 ? -6.178 4.080 30.926 1.00 92.19 207 LEU A CA 1
ATOM 1539 C C . LEU A 1 207 ? -4.688 4.044 31.269 1.00 92.19 207 LEU A C 1
ATOM 1541 O O . LEU A 1 207 ? -3.847 4.317 30.411 1.00 92.19 207 LEU A O 1
ATOM 1545 N N . GLY A 1 208 ? -4.369 3.737 32.525 1.00 88.38 208 GLY A N 1
ATOM 1546 C CA . GLY A 1 208 ? -3.001 3.703 33.049 1.00 88.38 208 GLY A CA 1
ATOM 1547 C C . GLY A 1 208 ? -2.168 2.529 32.533 1.00 88.38 208 GLY A C 1
ATOM 1548 O O . GLY A 1 208 ? -0.965 2.478 32.756 1.00 88.38 208 GLY A O 1
ATOM 1549 N N . ASP A 1 209 ? -2.797 1.581 31.839 1.00 88.81 209 ASP A N 1
ATOM 1550 C CA . ASP A 1 209 ? -2.127 0.429 31.249 1.00 88.81 209 ASP A CA 1
ATOM 1551 C C . ASP A 1 209 ? -2.664 0.154 29.830 1.00 88.81 209 ASP A C 1
ATOM 1553 O O . ASP A 1 209 ? -2.608 1.035 28.971 1.00 88.81 209 ASP A O 1
ATOM 1557 N N . SER A 1 210 ? -3.192 -1.045 29.565 1.00 90.38 210 SER A N 1
ATOM 1558 C CA . SER A 1 210 ? -3.592 -1.494 28.229 1.00 90.38 210 SER A CA 1
ATOM 1559 C C . SER A 1 210 ? -5.109 -1.691 28.115 1.00 90.38 210 SER A C 1
ATOM 1561 O O . SER A 1 210 ? -5.795 -2.013 29.091 1.00 90.38 210 SER A O 1
ATOM 1563 N N . LEU A 1 211 ? -5.630 -1.528 26.901 1.00 93.75 211 LEU A N 1
ATOM 1564 C CA . LEU A 1 211 ? -6.988 -1.879 26.502 1.00 93.75 211 LEU A CA 1
ATOM 1565 C C . LEU A 1 211 ? -6.946 -3.207 25.738 1.00 93.75 211 LEU A C 1
ATOM 1567 O O . LEU A 1 211 ? -6.622 -3.253 24.550 1.00 93.75 211 LEU A O 1
ATOM 1571 N N . LEU A 1 212 ? -7.257 -4.298 26.432 1.00 93.88 212 LEU A N 1
ATOM 1572 C CA . LEU A 1 212 ? -7.202 -5.648 25.883 1.00 93.88 212 LEU A CA 1
ATOM 1573 C C . LEU A 1 212 ? -8.563 -6.017 25.285 1.00 93.88 212 LEU A C 1
ATOM 1575 O O . LEU A 1 212 ? -9.531 -6.244 26.003 1.00 93.88 212 LEU A O 1
ATOM 1579 N N . LEU A 1 213 ? -8.635 -6.078 23.959 1.00 95.50 213 LEU A N 1
ATOM 1580 C CA . LEU A 1 213 ? -9.821 -6.408 23.155 1.00 95.50 213 LEU A CA 1
ATOM 1581 C C . LEU A 1 213 ? -9.580 -7.674 22.311 1.00 95.50 213 LEU A C 1
ATOM 1583 O O . LEU A 1 213 ? -10.180 -7.877 21.253 1.00 95.50 213 LEU A O 1
ATOM 1587 N N . ARG A 1 214 ? -8.660 -8.529 22.751 1.00 94.94 214 ARG A N 1
ATOM 1588 C CA . ARG A 1 214 ? -8.234 -9.712 22.009 1.00 94.94 214 ARG A CA 1
ATOM 1589 C C . ARG A 1 214 ? -9.399 -10.676 21.791 1.00 94.94 214 ARG A C 1
ATOM 1591 O O . ARG A 1 214 ? -10.103 -11.012 22.737 1.00 94.94 214 ARG A O 1
ATOM 1598 N N . GLY A 1 215 ? -9.588 -11.147 20.559 1.00 95.94 215 GLY A N 1
ATOM 1599 C CA . GLY A 1 215 ? -10.654 -12.100 20.219 1.00 95.94 215 GLY A CA 1
ATOM 1600 C C . GLY A 1 215 ? -12.078 -11.535 20.310 1.00 95.94 215 GLY A C 1
ATOM 1601 O O . GLY A 1 215 ? -13.042 -12.296 20.200 1.00 95.94 215 GLY A O 1
ATOM 1602 N N . ILE A 1 216 ? -12.231 -10.219 20.508 1.00 96.88 216 ILE A N 1
ATOM 1603 C CA . ILE A 1 216 ? -13.541 -9.590 20.676 1.00 96.88 216 ILE A CA 1
ATOM 1604 C C . ILE A 1 216 ? -14.388 -9.702 19.408 1.00 96.88 216 ILE A C 1
ATOM 1606 O O . ILE A 1 216 ? -13.877 -9.633 18.289 1.00 96.88 216 ILE A O 1
ATOM 1610 N N . LYS A 1 217 ? -15.707 -9.807 19.582 1.00 97.75 217 LYS A N 1
ATOM 1611 C CA . LYS A 1 217 ? -16.685 -9.646 18.499 1.00 97.75 217 LYS A CA 1
ATOM 1612 C C . LYS A 1 217 ? -17.519 -8.402 18.749 1.00 97.75 217 LYS A C 1
ATOM 1614 O O . LYS A 1 217 ? -18.229 -8.365 19.753 1.00 97.75 217 LYS A O 1
ATOM 1619 N N . ALA A 1 218 ? -17.447 -7.411 17.864 1.00 97.19 218 ALA A N 1
ATOM 1620 C CA . ALA A 1 218 ? -18.141 -6.134 18.036 1.00 97.19 218 ALA A CA 1
ATOM 1621 C C . ALA A 1 218 ? -18.712 -5.576 16.722 1.00 97.19 218 ALA A C 1
ATOM 1623 O O . ALA A 1 218 ? -18.285 -5.956 15.631 1.00 97.19 218 ALA A O 1
ATOM 1624 N N . GLU A 1 219 ? -19.668 -4.645 16.811 1.00 96.94 219 GLU A N 1
ATOM 1625 C CA . GLU A 1 219 ? -20.085 -3.870 15.632 1.00 96.94 219 GLU A CA 1
ATOM 1626 C C . GLU A 1 219 ? -19.014 -2.845 15.260 1.00 96.94 219 GLU A C 1
ATOM 1628 O O . GLU A 1 219 ? -18.597 -2.791 14.112 1.00 96.94 219 GLU A O 1
ATOM 1633 N N . SER A 1 220 ? -18.535 -2.053 16.215 1.00 97.19 220 SER A N 1
ATOM 1634 C CA . SER A 1 220 ? -17.490 -1.054 15.988 1.00 97.19 220 SER A CA 1
ATOM 1635 C C . SER A 1 220 ? -16.766 -0.724 17.288 1.00 97.19 220 SER A C 1
ATOM 1637 O O . SER A 1 220 ? -17.306 -0.937 18.376 1.00 97.19 220 SER A O 1
ATOM 1639 N N . VAL A 1 221 ? -15.555 -0.179 17.182 1.00 97.88 221 VAL A N 1
ATOM 1640 C CA . VAL A 1 221 ? -14.749 0.241 18.338 1.00 97.88 221 VAL A CA 1
ATOM 1641 C C . VAL A 1 221 ? -14.290 1.668 18.120 1.00 97.88 221 VAL A C 1
ATOM 1643 O O . VAL A 1 221 ? -13.521 1.927 17.199 1.00 97.88 221 VAL A O 1
ATOM 1646 N N . TRP A 1 222 ? -14.779 2.595 18.941 1.00 97.38 222 TRP A N 1
ATOM 1647 C CA . TRP A 1 222 ? -14.453 4.016 18.840 1.00 97.38 222 TRP A CA 1
ATOM 1648 C C . TRP A 1 222 ? -13.719 4.471 20.097 1.00 97.38 222 TRP A C 1
ATOM 1650 O O . TRP A 1 222 ? -14.281 4.456 21.193 1.00 97.38 222 TRP A O 1
ATOM 1660 N N . ILE A 1 223 ? -12.470 4.886 19.915 1.00 96.56 223 ILE A N 1
ATOM 1661 C CA . ILE A 1 223 ? -11.608 5.469 20.938 1.00 96.56 223 ILE A CA 1
ATOM 1662 C C . ILE A 1 223 ? -11.440 6.943 20.576 1.00 96.56 223 ILE A C 1
ATOM 1664 O O . ILE A 1 223 ? -10.740 7.277 19.621 1.00 96.56 223 ILE A O 1
ATOM 1668 N N . GLU A 1 224 ? -12.135 7.823 21.292 1.00 95.56 224 GLU A N 1
ATOM 1669 C CA . GLU A 1 224 ? -12.128 9.259 21.003 1.00 95.56 224 GLU A CA 1
ATOM 1670 C C . GLU A 1 224 ? -11.768 10.080 22.239 1.00 95.56 224 GLU A C 1
ATOM 1672 O O . GLU A 1 224 ? -12.244 9.803 23.344 1.00 95.56 224 GLU A O 1
ATOM 1677 N N . ASP A 1 225 ? -10.946 11.113 22.054 1.00 94.69 225 ASP A N 1
ATOM 1678 C CA . ASP A 1 225 ? -10.521 12.024 23.120 1.00 94.69 225 ASP A CA 1
ATOM 1679 C C . ASP A 1 225 ? -9.996 11.275 24.362 1.00 94.69 225 ASP A C 1
ATOM 1681 O O . ASP A 1 225 ? -10.377 11.598 25.485 1.00 94.69 225 ASP A O 1
ATOM 1685 N N . SER A 1 226 ? -9.206 10.211 24.183 1.00 95.25 226 SER A N 1
ATOM 1686 C CA . SER A 1 226 ? -8.789 9.309 25.269 1.00 95.25 226 SER A CA 1
ATOM 1687 C C . SER A 1 226 ? -7.273 9.092 25.303 1.00 95.25 226 SER A C 1
ATOM 1689 O O . SER A 1 226 ? -6.574 9.300 24.312 1.00 95.25 226 SER A O 1
ATOM 1691 N N . HIS A 1 227 ? -6.752 8.682 26.458 1.00 94.38 227 HIS A N 1
ATOM 1692 C CA . HIS A 1 227 ? -5.330 8.445 26.690 1.00 94.38 227 HIS A CA 1
ATOM 1693 C C . HIS A 1 227 ? -5.114 7.018 27.196 1.00 94.38 227 HIS A C 1
ATOM 1695 O O . HIS A 1 227 ? -5.678 6.630 28.218 1.00 94.38 227 HIS A O 1
ATOM 1701 N N . VAL A 1 228 ? -4.287 6.253 26.493 1.00 91.75 228 VAL A N 1
ATOM 1702 C CA . VAL A 1 228 ? -3.868 4.900 26.866 1.00 91.75 228 VAL A CA 1
ATOM 1703 C C . VAL A 1 228 ? -2.359 4.928 27.070 1.00 91.75 228 VAL A C 1
ATOM 1705 O O . VAL A 1 228 ? -1.621 5.205 26.128 1.00 91.75 228 VAL A O 1
ATOM 1708 N N . GLN A 1 229 ? -1.895 4.694 28.297 1.00 86.62 229 GLN A N 1
ATOM 1709 C CA . GLN A 1 229 ? -0.469 4.783 28.632 1.00 86.62 229 GLN A CA 1
ATOM 1710 C C . GLN A 1 229 ? 0.345 3.576 28.142 1.00 86.62 229 GLN A C 1
ATOM 1712 O O . GLN A 1 229 ? 1.548 3.720 27.910 1.00 86.62 229 GLN A O 1
ATOM 1717 N N . GLY A 1 230 ? -0.299 2.418 27.973 1.00 78.12 230 GLY A N 1
ATOM 1718 C CA . GLY A 1 230 ? 0.305 1.176 27.494 1.00 78.12 230 GLY A CA 1
ATOM 1719 C C . GLY A 1 230 ? 1.298 0.532 28.464 1.00 78.12 230 GLY A C 1
ATOM 1720 O O . GLY A 1 230 ? 1.939 1.197 29.278 1.00 78.12 230 GLY A O 1
ATOM 1721 N N . HIS A 1 231 ? 1.480 -0.786 28.333 1.00 75.62 231 HIS A N 1
ATOM 1722 C CA . HIS A 1 231 ? 2.496 -1.535 29.078 1.00 75.62 231 HIS A CA 1
ATOM 1723 C C . HIS A 1 231 ? 3.742 -1.826 28.240 1.00 75.62 231 HIS A C 1
ATOM 1725 O O . HIS A 1 231 ? 3.691 -1.905 27.020 1.00 75.62 231 HIS A O 1
ATOM 1731 N N . VAL A 1 232 ? 4.842 -2.193 28.902 1.00 70.81 232 VAL A N 1
ATOM 1732 C CA . VAL A 1 232 ? 6.049 -2.754 28.252 1.00 70.81 232 VAL A CA 1
ATOM 1733 C C . VAL A 1 232 ? 5.857 -4.215 27.795 1.00 70.81 232 VAL A C 1
ATOM 1735 O O . VAL A 1 232 ? 6.689 -4.771 27.086 1.00 70.81 232 VAL A O 1
ATOM 1738 N N . MET A 1 233 ? 4.757 -4.875 28.180 1.00 74.12 233 MET A N 1
ATOM 1739 C CA . MET A 1 233 ? 4.526 -6.308 27.890 1.00 74.12 233 MET A CA 1
ATOM 1740 C C . MET A 1 233 ? 3.424 -6.571 26.859 1.00 74.12 233 MET A C 1
ATOM 1742 O O . MET A 1 233 ? 3.445 -7.617 26.209 1.00 74.12 233 MET A O 1
ATOM 1746 N N . HIS A 1 234 ? 2.485 -5.639 26.706 1.00 78.62 234 HIS A N 1
ATOM 1747 C CA . HIS A 1 234 ? 1.313 -5.754 25.844 1.00 78.62 234 HIS A CA 1
ATOM 1748 C C . HIS A 1 234 ? 1.183 -4.490 24.993 1.00 78.62 234 HIS A C 1
ATOM 1750 O O . HIS A 1 234 ? 1.644 -3.432 25.430 1.00 78.62 234 HIS A O 1
ATOM 1756 N N . PRO A 1 235 ? 0.600 -4.579 23.786 1.00 85.94 235 PRO A N 1
ATOM 1757 C CA . PRO A 1 235 ? 0.278 -3.381 23.028 1.00 85.94 235 PRO A CA 1
ATOM 1758 C C . PRO A 1 235 ? -0.726 -2.530 23.814 1.00 85.94 235 PRO A C 1
ATOM 1760 O O . PRO A 1 235 ? -1.529 -3.063 24.583 1.00 85.94 235 PRO A O 1
ATOM 1763 N N . GLY A 1 236 ? -0.684 -1.211 23.617 1.00 89.69 236 GLY A N 1
ATOM 1764 C CA . GLY A 1 236 ? -1.594 -0.283 24.293 1.00 89.69 236 GLY A CA 1
ATOM 1765 C C . GLY A 1 236 ? -3.056 -0.611 24.002 1.00 89.69 236 GLY A C 1
ATOM 1766 O O . GLY A 1 236 ? -3.880 -0.633 24.913 1.00 89.69 236 GLY A O 1
ATOM 1767 N N . VAL A 1 237 ? -3.365 -0.948 22.748 1.00 94.06 237 VAL A N 1
ATOM 1768 C CA . VAL A 1 237 ? -4.658 -1.514 22.345 1.00 94.06 237 VAL A CA 1
ATOM 1769 C C . VAL A 1 237 ? -4.423 -2.858 21.652 1.00 94.06 237 VAL A C 1
ATOM 1771 O O . VAL A 1 237 ? -3.816 -2.910 20.582 1.00 94.06 237 VAL A O 1
ATOM 1774 N N . ASP A 1 238 ? -4.907 -3.946 22.253 1.00 93.69 238 ASP A N 1
ATOM 1775 C CA . ASP A 1 238 ? -4.800 -5.304 21.700 1.00 93.69 238 ASP A CA 1
ATOM 1776 C C . ASP A 1 238 ? -6.116 -5.713 21.030 1.00 93.69 238 ASP A C 1
ATOM 1778 O O . ASP A 1 238 ? -7.076 -6.055 21.709 1.00 93.69 238 ASP A O 1
ATOM 1782 N N . LEU A 1 239 ? -6.165 -5.691 19.704 1.00 96.19 239 LEU A N 1
ATOM 1783 C CA . LEU A 1 239 ? -7.279 -6.143 18.865 1.00 96.19 239 LEU A CA 1
ATOM 1784 C C . LEU A 1 239 ? -6.918 -7.417 18.084 1.00 96.19 239 LEU A C 1
ATOM 1786 O O . LEU A 1 239 ? -7.524 -7.726 17.051 1.00 96.19 239 LEU A O 1
ATOM 1790 N N . ASP A 1 240 ? -5.938 -8.188 18.557 1.00 95.38 240 ASP A N 1
ATOM 1791 C CA . ASP A 1 240 ? -5.535 -9.419 17.893 1.00 95.38 240 ASP A CA 1
ATOM 1792 C C . ASP A 1 240 ? -6.709 -10.393 17.782 1.00 95.38 240 ASP A C 1
ATOM 1794 O O . ASP A 1 240 ? -7.392 -10.708 18.762 1.00 95.38 240 ASP A O 1
ATOM 1798 N N . ARG A 1 241 ? -6.907 -10.943 16.577 1.00 96.25 241 ARG A N 1
ATOM 1799 C CA . ARG A 1 241 ? -7.990 -11.892 16.259 1.00 96.25 241 ARG A CA 1
ATOM 1800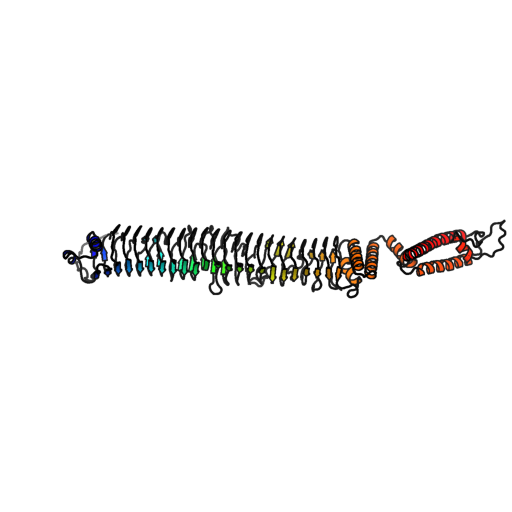 C C . ARG A 1 241 ? -9.400 -11.351 16.534 1.00 96.25 241 ARG A C 1
ATOM 1802 O O . ARG A 1 241 ? -10.325 -12.148 16.680 1.00 96.25 241 ARG A O 1
ATOM 1809 N N . ALA A 1 242 ? -9.568 -10.033 16.618 1.00 97.38 242 ALA A N 1
ATOM 1810 C CA . ALA A 1 242 ? -10.881 -9.416 16.727 1.00 97.38 242 ALA A CA 1
ATOM 1811 C C . ALA A 1 242 ? -11.703 -9.621 15.441 1.00 97.38 242 ALA A C 1
ATOM 1813 O O . ALA A 1 242 ? -11.159 -9.637 14.335 1.00 97.38 242 ALA A O 1
ATOM 1814 N N . GLU A 1 243 ? -13.020 -9.745 15.592 1.00 97.69 243 GLU A N 1
ATOM 1815 C CA . GLU A 1 243 ? -14.002 -9.723 14.507 1.00 97.69 243 GLU A CA 1
ATOM 1816 C C . GLU A 1 243 ? -14.896 -8.488 14.684 1.00 97.69 243 GLU A C 1
ATOM 1818 O O . GLU A 1 243 ? -15.814 -8.472 15.511 1.00 97.69 243 GLU A O 1
ATOM 1823 N N . ILE A 1 244 ? -14.620 -7.435 13.920 1.00 97.62 244 ILE A N 1
ATOM 1824 C CA . ILE A 1 244 ? -15.322 -6.154 14.000 1.00 97.62 244 ILE A CA 1
ATOM 1825 C C . ILE A 1 244 ? -16.006 -5.896 12.667 1.00 97.62 244 ILE A C 1
ATOM 1827 O O . ILE A 1 244 ? -15.356 -5.687 11.651 1.00 97.62 244 ILE A O 1
ATOM 1831 N N . VAL A 1 245 ? -17.337 -5.910 12.662 1.00 96.50 245 VAL A N 1
ATOM 1832 C CA . VAL A 1 245 ? -18.114 -5.800 11.413 1.00 96.50 245 VAL A CA 1
ATOM 1833 C C . VAL A 1 245 ? -17.951 -4.422 10.762 1.00 96.50 245 VAL A C 1
ATOM 1835 O O . VAL A 1 245 ? -17.937 -4.299 9.540 1.00 96.50 245 VAL A O 1
ATOM 1838 N N . GLY A 1 246 ? -17.857 -3.382 11.580 1.00 95.38 246 GLY A N 1
ATOM 1839 C CA . GLY A 1 246 ? -17.722 -1.990 11.184 1.00 95.38 246 GLY A CA 1
ATOM 1840 C C . GLY A 1 246 ? -16.318 -1.448 11.423 1.00 95.38 246 GLY A C 1
ATOM 1841 O O . GLY A 1 246 ? -15.311 -2.124 11.231 1.00 95.38 246 GLY A O 1
ATOM 1842 N N . GLU A 1 247 ? -16.252 -0.179 11.805 1.00 95.31 247 GLU A N 1
ATOM 1843 C CA . GLU A 1 247 ? -15.001 0.572 11.863 1.00 95.31 247 GLU A CA 1
ATOM 1844 C C . GLU A 1 247 ? -14.319 0.479 13.236 1.00 95.31 247 GLU A C 1
ATOM 1846 O O . GLU A 1 247 ? -14.969 0.613 14.280 1.00 95.31 247 GLU A O 1
ATOM 1851 N N . VAL A 1 248 ? -12.996 0.316 13.224 1.00 97.50 248 VAL A N 1
ATOM 1852 C CA . VAL A 1 248 ? -12.118 0.662 14.346 1.00 97.50 248 VAL A CA 1
ATOM 1853 C C . VAL A 1 248 ? -11.632 2.085 14.127 1.00 97.50 248 VAL A C 1
ATOM 1855 O O . VAL A 1 248 ? -10.921 2.364 13.159 1.00 97.50 248 VAL A O 1
ATOM 1858 N N . ARG A 1 249 ? -12.024 2.986 15.024 1.00 95.88 249 ARG A N 1
ATOM 1859 C CA . ARG A 1 249 ? -11.697 4.406 14.945 1.00 95.88 249 ARG A CA 1
ATOM 1860 C C . ARG A 1 249 ? -10.937 4.846 16.181 1.00 95.88 249 ARG A C 1
ATOM 1862 O O . ARG A 1 249 ? -11.444 4.711 17.293 1.00 95.88 249 ARG A O 1
ATOM 1869 N N . VAL A 1 250 ? -9.770 5.436 15.970 1.00 95.06 250 VAL A N 1
ATOM 1870 C CA . VAL A 1 250 ? -9.030 6.184 16.988 1.00 95.06 250 VAL A CA 1
ATOM 1871 C C . VAL A 1 250 ? -9.000 7.636 16.544 1.00 95.06 250 VAL A C 1
ATOM 1873 O O . VAL A 1 250 ? -8.595 7.911 15.419 1.00 95.06 250 VAL A O 1
ATOM 1876 N N . ARG A 1 251 ? -9.478 8.554 17.388 1.00 93.56 251 ARG A N 1
ATOM 1877 C CA . ARG A 1 251 ? -9.566 9.980 17.057 1.00 93.56 251 ARG A CA 1
ATOM 1878 C C . ARG A 1 251 ? -9.157 10.854 18.227 1.00 93.56 251 ARG A C 1
ATOM 1880 O O . ARG A 1 251 ? -9.616 10.632 19.348 1.00 93.56 251 ARG A O 1
ATOM 1887 N N . SER A 1 252 ? -8.316 11.856 17.971 1.00 91.50 252 SER A N 1
ATOM 1888 C CA . SER A 1 252 ? -7.877 12.836 18.980 1.00 91.50 252 SER A CA 1
ATOM 1889 C C . SER A 1 252 ? -7.398 12.172 20.281 1.00 91.50 252 SER A C 1
ATOM 1891 O O . SER A 1 252 ? -7.636 12.674 21.376 1.00 91.50 252 SER A O 1
ATOM 1893 N N . SER A 1 253 ? -6.775 11.000 20.153 1.00 93.75 253 SER A N 1
ATOM 1894 C CA . SER A 1 253 ? -6.390 10.143 21.272 1.00 93.75 253 SER A CA 1
ATOM 1895 C C . SER A 1 253 ? -4.886 9.904 21.269 1.00 93.75 253 SER A C 1
ATOM 1897 O O . SER A 1 253 ? -4.238 9.982 20.225 1.00 93.75 253 SER A O 1
ATOM 1899 N N . PHE A 1 254 ? -4.344 9.615 22.446 1.00 93.12 254 PHE A N 1
ATOM 1900 C CA . PHE A 1 254 ? -2.954 9.220 22.626 1.00 93.12 254 PHE A CA 1
ATOM 1901 C C . PHE A 1 254 ? -2.912 7.745 23.016 1.00 93.12 254 PHE A C 1
ATOM 1903 O O . PHE A 1 254 ? -3.538 7.359 24.005 1.00 93.12 254 PHE A O 1
ATO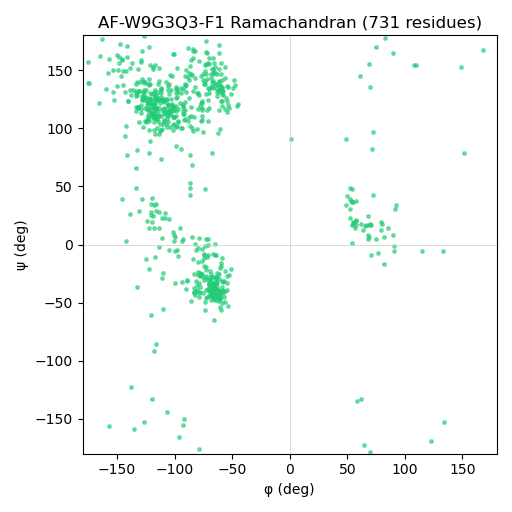M 1910 N N . VAL A 1 255 ? -2.187 6.930 22.257 1.00 92.31 255 VAL A N 1
ATOM 1911 C CA . VAL A 1 255 ? -1.989 5.508 22.551 1.00 92.31 255 VAL A CA 1
ATOM 1912 C C . VAL A 1 255 ? -0.499 5.225 22.599 1.00 92.31 255 VAL A C 1
ATOM 1914 O O . VAL A 1 255 ? 0.166 5.152 21.569 1.00 92.31 255 VAL A O 1
ATOM 1917 N N . ALA A 1 256 ? 0.018 5.038 23.805 1.00 88.88 256 ALA A N 1
ATOM 1918 C CA . ALA A 1 256 ? 1.356 4.522 24.010 1.00 88.88 256 ALA A CA 1
ATOM 1919 C C . ALA A 1 256 ? 1.356 2.985 24.006 1.00 88.88 256 ALA A C 1
ATOM 1921 O O . ALA A 1 256 ? 0.399 2.339 24.429 1.00 88.88 256 ALA A O 1
ATOM 1922 N N . GLY A 1 257 ? 2.441 2.393 23.505 1.00 83.56 257 GLY A N 1
ATOM 1923 C CA . GLY A 1 257 ? 2.580 0.950 23.300 1.00 83.56 257 GLY A CA 1
ATOM 1924 C C . GLY A 1 257 ? 1.947 0.424 22.006 1.00 83.56 257 GLY A C 1
ATOM 1925 O O . GLY A 1 257 ? 1.906 -0.790 21.823 1.00 83.56 257 GLY A O 1
ATOM 1926 N N . GLY A 1 258 ? 1.456 1.299 21.124 1.00 88.38 258 GLY A N 1
ATOM 1927 C CA . GLY A 1 258 ? 0.909 0.931 19.816 1.00 88.38 258 GLY A CA 1
ATOM 1928 C C . GLY A 1 258 ? -0.431 0.177 19.826 1.00 88.38 258 GLY A C 1
ATOM 1929 O O . GLY A 1 258 ? -1.044 -0.072 20.868 1.00 88.38 258 GLY A O 1
ATOM 1930 N N . ILE A 1 259 ? -0.896 -0.172 18.625 1.00 93.19 259 ILE A N 1
ATOM 1931 C CA . ILE A 1 259 ? -2.153 -0.881 18.358 1.00 93.19 259 ILE A CA 1
ATOM 1932 C C . ILE A 1 259 ? -1.843 -2.165 17.585 1.00 93.19 259 ILE A C 1
ATOM 1934 O O . ILE A 1 259 ? -1.303 -2.112 16.481 1.00 93.19 259 ILE A O 1
ATOM 1938 N N . SER A 1 260 ? -2.224 -3.318 18.132 1.00 93.44 260 SER A N 1
ATOM 1939 C CA . SER A 1 260 ? -2.072 -4.613 17.457 1.00 93.44 260 SER A CA 1
ATOM 1940 C C . SER A 1 260 ? -3.416 -5.106 16.944 1.00 93.44 260 SER A C 1
ATOM 1942 O O . SER A 1 260 ? -4.392 -5.126 17.683 1.00 93.44 260 SER A O 1
ATOM 1944 N N . LEU A 1 261 ? -3.481 -5.488 15.673 1.00 95.62 261 LEU A N 1
ATOM 1945 C CA . LEU A 1 261 ? -4.673 -5.959 14.964 1.00 95.62 261 LEU A CA 1
ATOM 1946 C C . LEU A 1 261 ? -4.357 -7.267 14.218 1.00 95.62 261 LEU A C 1
ATOM 1948 O O . LEU A 1 261 ? -4.933 -7.551 13.163 1.00 95.62 261 LEU A O 1
ATOM 1952 N N . GLN A 1 262 ? -3.420 -8.077 14.717 1.00 94.25 262 GLN A N 1
ATOM 1953 C CA . GLN A 1 262 ? -2.921 -9.231 13.975 1.00 94.25 262 GLN A CA 1
ATOM 1954 C C . GLN A 1 262 ? -4.026 -10.253 13.728 1.00 94.25 262 GLN A C 1
ATOM 1956 O O . GLN A 1 262 ? -4.718 -10.694 14.654 1.00 94.25 262 GLN A O 1
ATOM 1961 N N . LYS A 1 263 ? -4.139 -10.704 12.472 1.00 95.12 263 LYS A N 1
ATOM 1962 C CA . LYS A 1 263 ? -5.121 -11.723 12.054 1.00 95.12 263 LYS A CA 1
ATOM 1963 C C . LYS A 1 263 ? -6.560 -11.377 12.466 1.00 95.12 263 LYS A C 1
ATOM 1965 O O . LYS A 1 263 ? -7.342 -12.279 12.771 1.00 95.12 263 LYS A O 1
ATOM 1970 N N . SER A 1 264 ? -6.877 -10.088 12.539 1.00 97.44 264 SER A N 1
ATOM 1971 C CA . SER A 1 264 ? -8.227 -9.587 12.788 1.00 97.44 264 SER A CA 1
ATOM 1972 C C . SER A 1 264 ? -9.016 -9.474 11.480 1.00 97.44 264 SER A C 1
ATOM 1974 O O . SER A 1 264 ? -8.434 -9.423 10.395 1.00 97.44 264 SER A O 1
ATOM 1976 N N . SER A 1 265 ? -10.342 -9.455 11.582 1.00 97.69 265 SER A N 1
ATOM 1977 C CA . SER A 1 265 ? -11.254 -9.139 10.481 1.00 97.69 265 SER A CA 1
ATOM 1978 C C . SER A 1 265 ? -12.043 -7.894 10.861 1.00 97.69 265 SER A C 1
ATOM 1980 O O . SER A 1 265 ? -12.740 -7.896 11.876 1.00 97.69 265 SER A O 1
ATOM 1982 N N . ILE A 1 266 ? -11.874 -6.818 10.096 1.00 97.50 266 ILE A N 1
ATOM 1983 C CA . ILE A 1 266 ? -12.358 -5.481 10.444 1.00 97.50 266 ILE A CA 1
ATOM 1984 C C . ILE A 1 266 ? -13.079 -4.859 9.243 1.00 97.50 266 ILE A C 1
ATOM 1986 O O . ILE A 1 266 ? -12.626 -4.962 8.107 1.00 97.50 266 ILE A O 1
ATOM 1990 N N . GLY A 1 267 ? -14.192 -4.168 9.474 1.00 96.56 267 GLY A N 1
ATOM 1991 C CA . GLY A 1 267 ? -14.913 -3.438 8.432 1.00 96.56 267 GLY A CA 1
ATOM 1992 C C . GLY A 1 267 ? -14.123 -2.254 7.868 1.00 96.56 267 GLY A C 1
ATOM 1993 O O . GLY A 1 267 ? -14.065 -2.077 6.660 1.00 96.56 267 GLY A O 1
ATOM 1994 N N . GLY A 1 268 ? -13.475 -1.450 8.706 1.00 95.94 268 GLY A N 1
ATOM 1995 C CA . GLY A 1 268 ? -12.587 -0.363 8.276 1.00 95.94 268 GLY A CA 1
ATOM 1996 C C . GLY A 1 268 ? -11.707 0.145 9.413 1.00 95.94 268 GLY A C 1
ATOM 1997 O O . GLY A 1 268 ? -12.004 -0.103 10.580 1.00 95.94 268 GLY A O 1
ATOM 1998 N N . LEU A 1 269 ? -10.628 0.849 9.081 1.00 96.75 269 LEU A N 1
ATOM 1999 C CA . LEU A 1 269 ? -9.686 1.387 10.065 1.00 96.75 269 LEU A CA 1
ATOM 2000 C C . LEU A 1 269 ? -9.476 2.879 9.821 1.00 96.75 269 LEU A C 1
ATOM 2002 O O . LEU A 1 269 ? -9.124 3.264 8.710 1.00 96.75 269 LEU A O 1
ATOM 2006 N N . SER A 1 270 ? -9.662 3.698 10.854 1.00 95.06 270 SER A N 1
ATOM 2007 C CA . SER A 1 270 ? -9.385 5.136 10.818 1.00 95.06 270 SER A CA 1
ATOM 2008 C C . SER A 1 270 ? -8.571 5.534 12.040 1.00 95.06 270 SER A C 1
ATOM 2010 O O . SER A 1 270 ? -9.047 5.401 13.169 1.00 95.06 270 SER A O 1
ATOM 2012 N N . LEU A 1 271 ? -7.358 6.035 11.822 1.00 93.81 271 LEU A N 1
ATOM 2013 C CA . LEU A 1 271 ? -6.447 6.438 12.893 1.00 93.81 271 LEU A CA 1
ATOM 2014 C C . LEU A 1 271 ? -6.116 7.929 12.782 1.00 93.81 271 LEU A C 1
ATOM 2016 O O . LEU A 1 271 ? -5.532 8.360 11.795 1.00 93.81 271 LEU A O 1
ATOM 2020 N N . GLU A 1 272 ? -6.462 8.703 13.807 1.00 91.50 272 GLU A N 1
ATOM 2021 C CA . GLU A 1 272 ? -6.133 10.121 13.982 1.00 91.50 272 GLU A CA 1
ATOM 2022 C C . GLU A 1 272 ? -5.723 10.366 15.445 1.00 91.50 272 GLU A C 1
ATOM 2024 O O . GLU A 1 272 ? -6.452 10.003 16.375 1.00 91.50 272 GLU A O 1
ATOM 2029 N N . GLY A 1 273 ? -4.579 11.008 15.680 1.00 90.12 273 GLY A N 1
ATOM 2030 C CA . GLY A 1 273 ? -4.033 11.210 17.025 1.00 90.12 273 GLY A CA 1
ATOM 2031 C C . GLY A 1 273 ? -2.545 10.896 17.117 1.00 90.12 273 GLY A C 1
ATOM 2032 O O . GLY A 1 273 ? -1.824 11.015 16.133 1.00 90.12 273 GLY A O 1
ATOM 2033 N N . ILE A 1 274 ? -2.087 10.511 18.306 1.00 90.38 274 ILE A N 1
ATOM 2034 C CA . ILE A 1 274 ? -0.675 10.230 18.583 1.00 90.38 274 ILE A CA 1
ATOM 2035 C C . ILE A 1 274 ? -0.541 8.760 18.979 1.00 90.38 274 ILE A C 1
ATOM 2037 O O . ILE A 1 274 ? -1.167 8.312 19.943 1.00 90.38 274 ILE A O 1
ATOM 2041 N N . LEU A 1 275 ? 0.270 8.014 18.238 1.00 88.38 275 LEU A N 1
ATOM 2042 C CA . LEU A 1 275 ? 0.585 6.611 18.472 1.00 88.38 275 LEU A CA 1
ATOM 2043 C C . LEU A 1 275 ? 2.076 6.501 18.781 1.00 88.38 275 LEU A C 1
ATOM 2045 O O . LEU A 1 275 ? 2.918 6.691 17.909 1.00 88.38 275 LEU A O 1
ATOM 2049 N N . GLU A 1 276 ? 2.410 6.209 20.030 1.00 85.56 276 GLU A N 1
ATOM 2050 C CA . GLU A 1 276 ? 3.798 6.079 20.466 1.00 85.56 276 GLU A CA 1
ATOM 2051 C C . GLU A 1 276 ? 4.131 4.603 20.662 1.00 85.56 276 GLU A C 1
ATOM 2053 O O . GLU A 1 276 ? 3.518 3.915 21.483 1.00 85.56 276 GLU A O 1
ATOM 2058 N N . ASP A 1 277 ? 5.122 4.102 19.937 1.00 76.88 277 ASP A N 1
ATOM 2059 C CA . ASP A 1 277 ? 5.695 2.800 20.215 1.00 76.88 277 ASP A CA 1
ATOM 2060 C C . ASP A 1 277 ? 6.613 2.878 21.438 1.00 76.88 277 ASP A C 1
ATOM 2062 O O . ASP A 1 277 ? 7.570 3.649 21.498 1.00 76.88 277 ASP A O 1
ATOM 2066 N N . ARG A 1 278 ? 6.312 2.053 22.440 1.00 72.00 278 ARG A N 1
ATOM 2067 C CA . ARG A 1 278 ? 7.176 1.841 23.613 1.00 72.00 278 ARG A CA 1
ATOM 2068 C C . ARG A 1 278 ? 7.895 0.499 23.559 1.00 72.00 278 ARG A C 1
ATOM 2070 O O . ARG A 1 278 ? 8.704 0.187 24.435 1.00 72.00 278 ARG A O 1
ATOM 2077 N N . HIS A 1 279 ? 7.587 -0.312 22.554 1.00 64.19 279 HIS A N 1
ATOM 2078 C CA . HIS A 1 279 ? 8.143 -1.631 22.354 1.00 64.19 279 HIS A CA 1
ATOM 2079 C C . HIS A 1 279 ? 9.287 -1.570 21.352 1.00 64.19 279 HIS A C 1
ATOM 2081 O O . HIS A 1 279 ? 9.346 -0.750 20.459 1.00 64.19 279 HIS A O 1
ATOM 2087 N N . THR A 1 280 ? 10.230 -2.493 21.491 1.00 56.28 280 THR A N 1
ATOM 2088 C CA . THR A 1 280 ? 11.251 -2.758 20.458 1.00 56.28 280 THR A CA 1
ATOM 2089 C C . THR A 1 280 ? 10.886 -3.981 19.613 1.00 56.28 280 THR A C 1
ATOM 2091 O O . THR A 1 280 ? 11.706 -4.491 18.855 1.00 56.28 280 THR A O 1
ATOM 2094 N N . ARG A 1 281 ? 9.681 -4.535 19.817 1.00 60.53 281 ARG A N 1
ATOM 2095 C CA . ARG A 1 281 ? 9.236 -5.823 19.256 1.00 60.53 281 ARG A CA 1
ATOM 2096 C C . ARG A 1 281 ? 7.974 -5.740 18.407 1.00 60.53 281 ARG A C 1
ATOM 2098 O O . ARG A 1 281 ? 7.738 -6.667 17.632 1.00 60.53 281 ARG A O 1
ATOM 2105 N N . TYR A 1 282 ? 7.174 -4.696 18.574 1.00 66.12 282 TYR A N 1
ATOM 2106 C CA . TYR A 1 282 ? 5.922 -4.508 17.851 1.00 66.12 282 TYR A CA 1
ATOM 2107 C C . TYR A 1 282 ? 6.040 -3.251 17.005 1.00 66.12 282 TYR A C 1
ATOM 2109 O O . TYR A 1 282 ? 6.854 -2.396 17.305 1.00 66.12 282 TYR A O 1
ATOM 2117 N N . ALA A 1 283 ? 5.280 -3.184 15.922 1.00 78.50 283 ALA A N 1
ATOM 2118 C CA . ALA A 1 283 ? 5.081 -1.928 15.220 1.00 78.50 283 ALA A CA 1
ATOM 2119 C C . ALA A 1 283 ? 4.143 -1.041 16.061 1.00 78.50 283 ALA A C 1
ATOM 2121 O O . ALA A 1 283 ? 3.302 -1.564 16.799 1.00 78.50 283 ALA A O 1
ATOM 2122 N N . ALA A 1 284 ? 4.225 0.282 15.909 1.00 87.44 284 ALA A N 1
ATOM 2123 C CA . ALA A 1 284 ? 3.258 1.207 16.503 1.00 87.44 284 ALA A CA 1
ATOM 2124 C C . ALA A 1 284 ? 1.826 0.881 16.044 1.00 87.44 284 ALA A C 1
ATOM 2126 O O . ALA A 1 284 ? 0.868 1.051 16.796 1.00 87.44 284 ALA A O 1
ATOM 2127 N N . VAL A 1 285 ? 1.686 0.370 14.816 1.00 91.75 285 VAL A N 1
ATOM 2128 C CA . VAL A 1 285 ? 0.455 -0.244 14.310 1.00 91.75 285 VAL A CA 1
ATOM 2129 C C . VAL A 1 285 ? 0.805 -1.565 13.627 1.00 91.75 285 VAL A C 1
ATOM 2131 O O . VAL A 1 285 ? 1.480 -1.565 12.600 1.00 91.75 285 VAL A O 1
ATOM 2134 N N . ASP A 1 286 ? 0.347 -2.689 14.175 1.00 92.00 286 ASP A N 1
ATOM 2135 C CA . ASP A 1 286 ? 0.620 -4.033 13.648 1.00 92.00 286 ASP A CA 1
ATOM 2136 C C . ASP A 1 286 ? -0.652 -4.680 13.089 1.00 92.00 286 ASP A C 1
ATOM 2138 O O . ASP A 1 286 ? -1.467 -5.249 13.811 1.00 92.00 286 ASP A O 1
ATOM 2142 N N . CYS A 1 287 ? -0.813 -4.615 11.773 1.00 94.88 287 CYS A N 1
ATOM 2143 C CA . CYS A 1 287 ? -1.940 -5.154 11.018 1.00 94.88 287 CYS A CA 1
ATOM 2144 C C . CYS A 1 287 ? -1.577 -6.443 10.264 1.00 94.88 287 CYS A C 1
ATOM 2146 O O . CYS A 1 287 ? -2.223 -6.789 9.268 1.00 94.88 287 CYS A O 1
ATOM 2148 N N . ARG A 1 288 ? -0.534 -7.170 10.685 1.00 93.38 288 ARG A N 1
ATOM 2149 C CA . ARG A 1 288 ? -0.048 -8.335 9.933 1.00 93.38 288 ARG A CA 1
ATOM 2150 C C . ARG A 1 288 ? -1.112 -9.414 9.765 1.00 93.38 288 ARG A C 1
ATOM 2152 O O . ARG A 1 288 ? -1.658 -9.960 10.730 1.00 93.38 288 ARG A O 1
ATOM 2159 N N . GLY A 1 289 ? -1.370 -9.759 8.504 1.00 93.44 289 GLY A N 1
ATOM 2160 C CA . GLY A 1 289 ? -2.386 -10.742 8.126 1.00 93.44 289 GLY A CA 1
ATOM 2161 C C . GLY A 1 289 ? -3.818 -10.360 8.516 1.00 93.44 289 GLY A C 1
ATOM 2162 O O . GLY A 1 289 ? -4.657 -11.254 8.593 1.00 93.44 289 GLY A O 1
ATOM 2163 N N . ALA A 1 290 ? -4.087 -9.085 8.809 1.00 96.56 290 ALA A N 1
ATOM 2164 C CA . ALA A 1 290 ? -5.438 -8.589 9.039 1.00 96.56 290 ALA A CA 1
ATOM 2165 C C . ALA A 1 290 ? -6.221 -8.491 7.720 1.00 96.56 290 ALA A C 1
ATOM 2167 O O . ALA A 1 290 ? -5.650 -8.248 6.651 1.00 96.56 290 ALA A O 1
ATOM 2168 N N . GLU A 1 291 ? -7.536 -8.667 7.801 1.00 97.44 291 GLU A N 1
ATOM 2169 C CA . GLU A 1 291 ? -8.462 -8.504 6.684 1.00 97.44 291 GLU A CA 1
ATOM 2170 C C . GLU A 1 291 ? -9.373 -7.302 6.930 1.00 97.44 291 GLU A C 1
ATOM 2172 O O . GLU A 1 291 ? -10.113 -7.262 7.911 1.00 97.44 291 GLU A O 1
ATOM 2177 N N . PHE A 1 292 ? -9.340 -6.342 6.012 1.00 97.56 292 PHE A N 1
ATOM 2178 C CA . PHE A 1 292 ? -10.180 -5.156 6.013 1.00 97.56 292 PHE A CA 1
ATOM 2179 C C . PHE A 1 292 ? -11.209 -5.256 4.886 1.00 97.56 292 PHE A C 1
ATOM 2181 O O . PHE A 1 292 ? -10.852 -5.284 3.704 1.00 97.56 292 PHE A O 1
ATOM 2188 N N . ASP A 1 293 ? -12.491 -5.311 5.242 1.00 96.12 293 ASP A N 1
ATOM 2189 C CA . ASP A 1 293 ? -13.597 -5.372 4.277 1.00 96.12 293 ASP A CA 1
ATOM 2190 C C . ASP A 1 293 ? -13.867 -4.020 3.589 1.00 96.12 293 ASP A C 1
ATOM 2192 O O . ASP A 1 293 ? -14.478 -3.975 2.519 1.00 96.12 293 ASP A O 1
ATOM 2196 N N . GLY A 1 294 ? -13.383 -2.929 4.174 1.00 94.06 294 GLY A N 1
ATOM 2197 C CA . GLY A 1 294 ? -13.483 -1.560 3.686 1.00 94.06 294 GLY A CA 1
ATOM 2198 C C . GLY A 1 294 ? -12.116 -0.886 3.598 1.00 94.06 294 GLY A C 1
ATOM 2199 O O . GLY A 1 294 ? -11.097 -1.535 3.357 1.00 94.06 294 GLY A O 1
ATOM 2200 N N . SER A 1 295 ? -12.109 0.440 3.725 1.00 95.19 295 SER A N 1
ATOM 2201 C CA . SER A 1 295 ? -10.899 1.252 3.571 1.00 95.19 295 SER A CA 1
ATOM 2202 C C . SER A 1 295 ? -10.108 1.371 4.873 1.00 95.19 295 SER A C 1
ATOM 2204 O O . SER A 1 295 ? -10.664 1.320 5.973 1.00 95.19 295 SER A O 1
ATOM 2206 N N . VAL A 1 296 ? -8.807 1.585 4.717 1.00 95.94 296 VAL A N 1
ATOM 2207 C CA . VAL A 1 296 ? -7.873 1.936 5.785 1.00 95.94 296 VAL A CA 1
ATOM 2208 C C . VAL A 1 296 ? -7.431 3.379 5.565 1.00 95.94 296 VAL A C 1
ATOM 2210 O O . VAL A 1 296 ? -6.956 3.714 4.481 1.00 95.94 296 VAL A O 1
ATOM 2213 N N . ALA A 1 297 ? -7.596 4.222 6.580 1.00 92.88 297 ALA A N 1
ATOM 2214 C CA . ALA A 1 297 ? -7.196 5.622 6.589 1.00 92.88 297 ALA A CA 1
ATOM 2215 C C . ALA A 1 297 ? -6.250 5.899 7.769 1.00 92.88 297 ALA A C 1
ATOM 2217 O O . ALA A 1 297 ? -6.623 5.757 8.936 1.00 92.88 297 ALA A O 1
ATOM 2218 N N . LEU A 1 298 ? -5.017 6.286 7.451 1.00 90.56 298 LEU A N 1
ATOM 2219 C CA . LEU A 1 298 ? -3.994 6.711 8.401 1.00 90.56 298 LEU A CA 1
ATOM 2220 C C . LEU A 1 298 ? -3.876 8.233 8.329 1.00 90.56 298 LEU A C 1
ATOM 2222 O O . LEU A 1 298 ? -3.274 8.763 7.399 1.00 90.56 298 LEU A O 1
ATOM 2226 N N . GLY A 1 299 ? -4.479 8.932 9.283 1.00 84.81 299 GLY A N 1
ATOM 2227 C CA . GLY A 1 299 ? -4.644 10.381 9.251 1.00 84.81 299 GLY A CA 1
ATOM 2228 C C . GLY A 1 299 ? -5.724 10.838 8.269 1.00 84.81 299 GLY A C 1
ATOM 2229 O O . GLY A 1 299 ? -6.234 10.079 7.438 1.00 84.81 299 GLY A O 1
ATOM 2230 N N . SER A 1 300 ? -6.073 12.117 8.347 1.00 78.94 300 SER A N 1
ATOM 2231 C CA . SER A 1 300 ? -6.989 12.767 7.410 1.00 78.94 300 SER A CA 1
ATOM 2232 C C . SER A 1 300 ? -6.533 14.186 7.106 1.00 78.94 300 SER A C 1
ATOM 2234 O O . SER A 1 300 ? -5.660 14.729 7.767 1.00 78.94 300 SER A O 1
ATOM 2236 N N . THR A 1 301 ? -7.158 14.844 6.126 1.00 65.69 301 THR A N 1
ATOM 2237 C CA . THR A 1 301 ? -6.836 16.241 5.778 1.00 65.69 301 THR A CA 1
ATOM 2238 C C . THR A 1 301 ? -6.960 17.213 6.961 1.00 65.69 301 THR A C 1
ATOM 2240 O O . THR A 1 301 ? -6.369 18.289 6.925 1.00 65.69 301 THR A O 1
ATOM 2243 N N . PHE A 1 302 ? -7.745 16.863 7.985 1.00 65.44 302 PHE A N 1
ATOM 2244 C CA . PHE A 1 302 ? -8.014 17.713 9.148 1.00 65.44 302 PHE A CA 1
ATOM 2245 C C . PHE A 1 302 ? -7.520 17.116 10.474 1.00 65.44 302 PHE A C 1
ATOM 2247 O O . PHE A 1 302 ? -7.530 17.822 11.482 1.00 65.44 302 PHE A O 1
ATOM 2254 N N . GLY A 1 303 ? -7.110 15.846 10.483 1.00 67.88 303 GLY A N 1
ATOM 2255 C CA . GLY A 1 303 ? -6.622 15.130 11.657 1.00 67.88 303 GLY A CA 1
ATOM 2256 C C . GLY A 1 303 ? -5.196 14.646 11.433 1.00 67.88 303 GLY A C 1
ATOM 2257 O O . GLY A 1 303 ? -4.974 13.733 10.639 1.00 67.88 303 GLY A O 1
ATOM 2258 N N . ALA A 1 304 ? -4.246 15.249 12.150 1.00 78.75 304 ALA A N 1
ATOM 2259 C CA . ALA A 1 304 ? -2.866 14.782 12.160 1.00 78.75 304 ALA A CA 1
ATOM 2260 C C . ALA A 1 304 ? -2.781 13.398 12.822 1.00 78.75 304 ALA A C 1
ATOM 2262 O O . ALA A 1 304 ? -3.470 13.122 13.812 1.00 78.75 304 ALA A O 1
ATOM 2263 N N . LEU A 1 305 ? -1.940 12.539 12.256 1.00 86.88 305 LEU A N 1
ATOM 2264 C CA . LEU A 1 305 ? -1.566 11.261 12.844 1.00 86.88 305 LEU A CA 1
ATOM 2265 C C . LEU A 1 305 ? -0.058 11.292 13.075 1.00 86.88 305 LEU A C 1
ATOM 2267 O O . LEU A 1 305 ? 0.694 11.293 12.112 1.00 86.88 305 LEU A O 1
ATOM 2271 N N . GLU A 1 306 ? 0.378 11.312 14.325 1.00 87.69 306 GLU A N 1
ATOM 2272 C CA . GLU A 1 306 ? 1.794 11.215 14.676 1.00 87.69 306 GLU A CA 1
ATOM 2273 C C . GLU A 1 306 ? 2.078 9.791 15.146 1.00 87.69 306 GLU A C 1
ATOM 2275 O O . GLU A 1 306 ? 1.470 9.318 16.104 1.00 87.69 306 GLU A O 1
ATOM 2280 N N . VAL A 1 307 ? 2.974 9.091 14.460 1.00 86.44 307 VAL A N 1
ATOM 2281 C CA . VAL A 1 307 ? 3.369 7.723 14.789 1.00 86.44 307 VAL A CA 1
ATOM 2282 C C . VAL A 1 307 ? 4.849 7.705 15.134 1.00 86.44 307 VAL A C 1
ATOM 2284 O O . VAL A 1 307 ? 5.689 7.855 14.253 1.00 86.44 307 VAL A O 1
ATOM 2287 N N . SER A 1 308 ? 5.199 7.475 16.397 1.00 83.88 308 SER A N 1
ATOM 2288 C CA . SER A 1 308 ? 6.574 7.119 16.758 1.00 83.88 308 SER A CA 1
ATOM 2289 C C . SER A 1 308 ? 6.717 5.605 16.657 1.00 83.88 308 SER A C 1
ATOM 2291 O O . SER A 1 308 ? 6.103 4.891 17.439 1.00 83.88 308 SER A O 1
ATOM 2293 N N . GLY A 1 309 ? 7.466 5.111 15.673 1.00 79.81 309 GLY A N 1
ATOM 2294 C CA . GLY A 1 309 ? 7.585 3.687 15.346 1.00 79.81 309 GLY A CA 1
ATOM 2295 C C . GLY A 1 309 ? 7.202 3.378 13.896 1.00 79.81 309 GLY A C 1
ATOM 2296 O O . GLY A 1 309 ? 7.075 4.275 13.063 1.00 79.81 309 GLY A O 1
ATOM 2297 N N . SER A 1 310 ? 7.060 2.091 13.574 1.00 83.00 310 SER A N 1
ATOM 2298 C CA . SER A 1 310 ? 6.653 1.638 12.235 1.00 83.00 310 SER A CA 1
ATOM 2299 C C . SER A 1 310 ? 5.177 1.249 12.173 1.00 83.00 310 SER A C 1
ATOM 2301 O O . SER A 1 310 ? 4.531 1.018 13.195 1.00 83.00 310 SER A O 1
ATOM 2303 N N . VAL A 1 311 ? 4.650 1.149 10.959 1.00 89.00 311 VAL A N 1
ATOM 2304 C CA . VAL A 1 311 ? 3.305 0.657 10.670 1.00 89.00 311 VAL A CA 1
ATOM 2305 C C . VAL A 1 311 ? 3.400 -0.526 9.712 1.00 89.00 311 VAL A C 1
ATOM 2307 O O . VAL A 1 311 ? 3.945 -0.409 8.615 1.00 89.00 311 VAL A O 1
ATOM 2310 N N . ASP A 1 312 ? 2.876 -1.677 10.123 1.00 90.69 312 ASP A N 1
ATOM 2311 C CA . ASP A 1 312 ? 3.062 -2.951 9.429 1.00 90.69 312 ASP A CA 1
ATOM 2312 C C . ASP A 1 312 ? 1.726 -3.535 8.949 1.00 90.69 312 ASP A C 1
ATOM 2314 O O . ASP A 1 312 ? 0.915 -4.028 9.726 1.00 90.69 312 ASP A O 1
ATOM 2318 N N . PHE A 1 313 ? 1.509 -3.505 7.637 1.00 93.56 313 PHE A N 1
ATOM 2319 C CA . PHE A 1 313 ? 0.408 -4.139 6.910 1.00 93.56 313 PHE A CA 1
ATOM 2320 C C . PHE A 1 313 ? 0.886 -5.352 6.097 1.00 93.56 313 PHE A C 1
ATOM 2322 O O . PHE A 1 313 ? 0.242 -5.750 5.119 1.00 93.56 313 PHE A O 1
ATOM 2329 N N . ALA A 1 314 ? 2.011 -5.971 6.463 1.00 91.56 314 ALA A N 1
ATOM 2330 C CA . ALA A 1 314 ? 2.543 -7.092 5.709 1.00 91.56 314 ALA A CA 1
ATOM 2331 C C . ALA A 1 314 ? 1.531 -8.244 5.633 1.00 91.56 314 ALA A C 1
ATOM 2333 O O . ALA A 1 314 ? 0.998 -8.738 6.633 1.00 91.56 314 ALA A O 1
ATOM 2334 N N . SER A 1 315 ? 1.300 -8.719 4.408 1.00 93.25 315 SER A N 1
ATOM 2335 C CA . SER A 1 315 ? 0.331 -9.775 4.085 1.00 93.25 315 SER A CA 1
ATOM 2336 C C . SER A 1 315 ? -1.114 -9.468 4.512 1.00 93.25 315 SER A C 1
ATOM 2338 O O . SER A 1 315 ? -1.929 -10.389 4.578 1.00 93.25 315 SER A O 1
ATOM 2340 N N . ALA A 1 316 ? -1.438 -8.204 4.804 1.00 95.75 316 ALA A N 1
ATOM 2341 C CA . ALA A 1 316 ? -2.805 -7.771 5.053 1.00 95.75 316 ALA A CA 1
ATOM 2342 C C . ALA A 1 316 ? -3.612 -7.733 3.749 1.00 95.75 316 ALA A C 1
ATOM 2344 O O . ALA A 1 316 ? -3.068 -7.578 2.648 1.00 95.75 316 ALA A O 1
ATOM 2345 N N . ARG A 1 317 ? -4.931 -7.853 3.875 1.00 97.00 317 ARG A N 1
ATOM 2346 C CA . ARG A 1 317 ? -5.866 -7.706 2.762 1.00 97.00 317 ARG A CA 1
ATOM 2347 C C . ARG A 1 317 ? -6.767 -6.509 3.006 1.00 97.00 317 ARG A C 1
ATOM 2349 O O . ARG A 1 317 ? -7.446 -6.474 4.020 1.00 97.00 317 ARG A O 1
ATOM 2356 N N . VAL A 1 318 ? -6.820 -5.574 2.067 1.00 97.06 318 VAL A N 1
ATOM 2357 C CA . VAL A 1 318 ? -7.692 -4.397 2.119 1.00 97.06 318 VAL A CA 1
ATOM 2358 C C . VAL A 1 318 ? -8.607 -4.429 0.902 1.00 97.06 318 VAL A C 1
ATOM 2360 O O . VAL A 1 318 ? -8.137 -4.321 -0.225 1.00 97.06 318 VAL A O 1
ATOM 2363 N N . ARG A 1 319 ? -9.915 -4.608 1.101 1.00 95.81 319 ARG A N 1
ATOM 2364 C CA . ARG A 1 319 ? -10.888 -4.590 -0.006 1.00 95.81 319 ARG A CA 1
ATOM 2365 C C . ARG A 1 319 ? -11.217 -3.176 -0.489 1.00 95.81 319 ARG A C 1
ATOM 2367 O O . ARG A 1 319 ? -11.649 -3.005 -1.625 1.00 95.81 319 ARG A O 1
ATOM 2374 N N . GLY A 1 320 ? -11.063 -2.178 0.379 1.00 94.25 320 GLY A N 1
ATOM 2375 C CA . GLY A 1 320 ? -11.233 -0.770 0.039 1.00 94.25 320 GLY A CA 1
ATOM 2376 C C . GLY A 1 320 ? -9.932 -0.101 -0.399 1.00 94.25 320 GLY A C 1
ATOM 2377 O O . GLY A 1 320 ? -9.031 -0.732 -0.953 1.00 94.25 320 GLY A O 1
ATOM 2378 N N . ASN A 1 321 ? -9.845 1.197 -0.122 1.00 94.69 321 ASN A N 1
ATOM 2379 C CA . ASN A 1 321 ? -8.658 2.000 -0.397 1.00 94.69 321 ASN A CA 1
ATOM 2380 C C . ASN A 1 321 ? -7.707 1.982 0.801 1.00 94.69 321 ASN A C 1
ATOM 2382 O O . ASN A 1 321 ? -8.150 1.910 1.948 1.00 94.69 321 ASN A O 1
ATOM 2386 N N . PHE A 1 322 ? -6.415 2.117 0.530 1.00 94.12 322 PHE A N 1
ATOM 2387 C CA . PHE A 1 322 ? -5.398 2.373 1.539 1.00 94.12 322 PHE A CA 1
ATOM 2388 C C . PHE A 1 322 ? -4.949 3.826 1.413 1.00 94.12 322 PHE A C 1
ATOM 2390 O O . PHE A 1 322 ? -4.343 4.206 0.411 1.00 94.12 322 PHE A O 1
ATOM 2397 N N . ILE A 1 323 ? -5.294 4.647 2.399 1.00 91.25 323 ILE A N 1
ATOM 2398 C CA . ILE A 1 323 ? -5.109 6.094 2.360 1.00 91.25 323 ILE A CA 1
ATOM 2399 C C . ILE A 1 323 ? -4.211 6.500 3.520 1.00 91.25 323 ILE A C 1
ATOM 2401 O O . ILE A 1 323 ? -4.524 6.231 4.676 1.00 91.25 323 ILE A O 1
ATOM 2405 N N . ILE A 1 324 ? -3.124 7.190 3.212 1.00 87.56 324 ILE A N 1
ATOM 2406 C CA . ILE A 1 324 ? -2.357 7.960 4.183 1.00 87.56 324 ILE A CA 1
ATOM 2407 C C . ILE A 1 324 ? -2.730 9.422 3.958 1.00 87.56 324 ILE A C 1
ATOM 2409 O O . ILE A 1 324 ? -2.468 9.971 2.890 1.00 87.56 324 ILE A O 1
ATOM 2413 N N . GLY A 1 325 ? -3.424 10.011 4.927 1.00 82.62 325 GLY A N 1
ATOM 2414 C CA . GLY A 1 325 ? -3.917 11.378 4.883 1.00 82.62 325 GLY A CA 1
ATOM 2415 C C . GLY A 1 325 ? -2.810 12.418 5.050 1.00 82.62 325 GLY A C 1
ATOM 2416 O O . GLY A 1 325 ? -1.691 12.120 5.463 1.00 82.62 325 GLY A O 1
ATOM 2417 N N . ALA A 1 326 ? -3.142 13.667 4.722 1.00 72.44 326 ALA A N 1
ATOM 2418 C CA . ALA A 1 326 ? -2.194 14.767 4.817 1.00 72.44 326 ALA A CA 1
ATOM 2419 C C . ALA A 1 326 ? -1.843 15.095 6.280 1.00 72.44 326 ALA A C 1
ATOM 2421 O O . ALA A 1 326 ? -2.739 15.209 7.110 1.00 72.44 326 ALA A O 1
ATOM 2422 N N . GLY A 1 327 ? -0.558 15.302 6.578 1.00 68.81 327 GLY A N 1
ATOM 2423 C CA . GLY A 1 327 ? -0.080 15.591 7.939 1.00 68.81 327 GLY A CA 1
ATOM 2424 C C . GLY A 1 327 ? 0.062 14.361 8.841 1.00 68.81 327 GLY A C 1
ATOM 2425 O O . GLY A 1 327 ? 0.100 14.505 10.061 1.00 68.81 327 GLY A O 1
ATOM 2426 N N . ALA A 1 328 ? 0.106 13.160 8.258 1.00 76.88 328 ALA A N 1
ATOM 2427 C CA . ALA A 1 328 ? 0.561 11.975 8.968 1.00 76.88 328 ALA A CA 1
ATOM 2428 C C . ALA A 1 328 ? 2.101 11.978 9.042 1.00 76.88 328 ALA A C 1
ATOM 2430 O O . ALA A 1 328 ? 2.772 11.976 8.010 1.00 76.88 328 ALA A O 1
ATOM 2431 N N . GLU A 1 329 ? 2.655 11.991 10.249 1.00 77.19 329 GLU A N 1
ATOM 2432 C CA . GLU A 1 329 ? 4.091 12.021 10.527 1.00 77.19 329 GLU A CA 1
ATOM 2433 C C . GLU A 1 329 ? 4.514 10.691 11.147 1.00 77.19 329 GLU A C 1
ATOM 2435 O O . GLU A 1 329 ? 3.862 10.188 1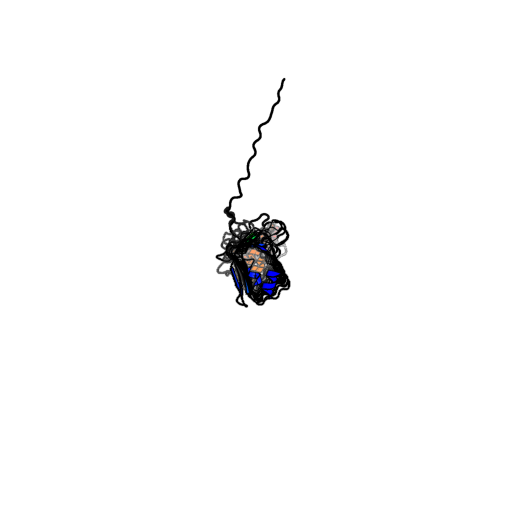2.060 1.00 77.19 329 GLU A O 1
ATOM 2440 N N . PHE A 1 330 ? 5.600 10.104 10.650 1.00 76.56 330 PHE A N 1
ATOM 2441 C CA . PHE A 1 330 ? 6.079 8.802 11.097 1.00 76.56 330 PHE A CA 1
ATOM 2442 C C . PHE A 1 330 ? 7.520 8.961 11.546 1.00 76.56 330 PHE A C 1
ATOM 2444 O O . PHE A 1 330 ? 8.406 9.103 10.725 1.00 76.56 330 PHE A O 1
ATOM 2451 N N . ALA A 1 331 ? 7.794 8.921 12.838 1.00 73.94 331 ALA A N 1
ATOM 2452 C CA . ALA A 1 331 ? 9.149 8.940 13.369 1.00 73.94 331 ALA A CA 1
ATOM 2453 C C . ALA A 1 331 ? 9.569 7.501 13.710 1.00 73.94 331 ALA A C 1
ATOM 2455 O O . ALA A 1 331 ? 9.388 7.084 14.859 1.00 73.94 331 ALA A O 1
ATOM 2456 N N . PRO A 1 332 ? 10.090 6.700 12.753 1.00 66.00 332 PRO A N 1
ATOM 2457 C CA . PRO A 1 332 ? 10.510 5.336 13.043 1.00 66.00 332 PRO A CA 1
ATOM 2458 C C . PRO A 1 332 ? 11.634 5.363 14.081 1.00 66.00 332 PRO A C 1
ATOM 2460 O O . PRO A 1 332 ? 12.719 5.894 13.844 1.00 66.00 332 PRO A O 1
ATOM 2463 N N . SER A 1 333 ? 11.368 4.795 15.251 1.00 58.78 333 SER A N 1
ATOM 2464 C CA . SER A 1 333 ? 12.305 4.716 16.362 1.00 58.78 333 SER A CA 1
ATOM 2465 C C . SER A 1 333 ? 12.601 3.243 16.668 1.00 58.78 333 SER A C 1
ATOM 2467 O O . SER A 1 333 ? 11.703 2.420 16.803 1.00 58.78 333 SER A O 1
ATOM 2469 N N . GLY A 1 334 ? 13.886 2.886 16.749 1.00 53.47 334 GLY A N 1
ATOM 2470 C CA . GLY A 1 334 ? 14.330 1.575 17.238 1.00 53.47 334 GLY A CA 1
ATOM 2471 C C . GLY A 1 334 ? 14.932 0.610 16.194 1.00 53.47 334 GLY A C 1
ATOM 2472 O O . GLY A 1 334 ? 14.668 0.705 14.997 1.00 53.47 334 GLY A O 1
ATOM 2473 N N . PRO A 1 335 ? 15.795 -0.328 16.635 1.00 45.47 335 PRO A N 1
ATOM 2474 C CA . PRO A 1 335 ? 16.401 -1.346 15.779 1.00 45.47 335 PRO A CA 1
ATOM 2475 C C . PRO A 1 335 ? 15.404 -2.475 15.470 1.00 45.47 335 PRO A C 1
ATOM 2477 O O . PRO A 1 335 ? 14.949 -3.155 16.385 1.00 45.47 335 PRO A O 1
ATOM 2480 N N . GLY A 1 336 ? 15.118 -2.720 14.189 1.00 54.88 336 GLY A N 1
ATOM 2481 C CA . GLY A 1 336 ? 14.268 -3.839 13.746 1.00 54.88 336 GLY A CA 1
ATOM 2482 C C . GLY A 1 336 ? 13.199 -3.482 12.713 1.00 54.88 336 GLY A C 1
ATOM 2483 O O . GLY A 1 336 ? 12.538 -4.385 12.203 1.00 54.88 336 GLY A O 1
ATOM 2484 N N . HIS A 1 337 ? 13.042 -2.198 12.389 1.00 62.03 337 HIS A N 1
ATOM 2485 C CA . HIS A 1 337 ? 12.095 -1.728 11.383 1.00 62.03 337 HIS A CA 1
ATOM 2486 C C . HIS A 1 337 ? 12.843 -1.235 10.142 1.00 62.03 337 HIS A C 1
ATOM 2488 O O . HIS A 1 337 ? 13.555 -0.236 10.197 1.00 62.03 337 HIS A O 1
ATOM 2494 N N . ASP A 1 338 ? 12.683 -1.958 9.031 1.00 68.62 338 ASP A N 1
ATOM 2495 C CA . ASP A 1 338 ? 13.371 -1.676 7.763 1.00 68.62 338 ASP A CA 1
ATOM 2496 C C . ASP A 1 338 ? 12.652 -0.618 6.912 1.00 68.62 338 ASP A C 1
ATOM 2498 O O . ASP A 1 338 ? 13.234 -0.134 5.947 1.00 68.62 338 ASP A O 1
ATOM 2502 N N . THR A 1 339 ? 11.405 -0.262 7.253 1.00 76.94 339 THR A N 1
ATOM 2503 C CA . THR A 1 339 ? 10.550 0.737 6.578 1.00 76.94 339 THR A CA 1
ATOM 2504 C C . THR A 1 339 ? 9.607 1.398 7.585 1.00 76.94 339 THR A C 1
ATOM 2506 O O . THR A 1 339 ? 9.167 0.731 8.525 1.00 76.94 339 THR A O 1
ATOM 2509 N N . ALA A 1 340 ? 9.213 2.652 7.362 1.00 80.12 340 ALA A N 1
ATOM 2510 C CA . ALA A 1 340 ? 8.240 3.326 8.226 1.00 80.12 340 ALA A CA 1
ATOM 2511 C C . ALA A 1 340 ? 6.788 2.847 7.998 1.00 80.12 340 ALA A C 1
ATOM 2513 O O . ALA A 1 340 ? 6.099 2.563 8.976 1.00 80.12 340 ALA A O 1
ATOM 2514 N N . VAL A 1 341 ? 6.347 2.639 6.749 1.00 87.31 341 VAL A N 1
ATOM 2515 C CA . VAL A 1 341 ? 5.144 1.839 6.424 1.00 87.31 341 VAL A CA 1
ATOM 2516 C C . VAL A 1 341 ? 5.512 0.629 5.565 1.00 87.31 341 VAL A C 1
ATOM 2518 O O . VAL A 1 341 ? 6.016 0.762 4.450 1.00 87.31 341 VAL A O 1
ATOM 2521 N N . CYS A 1 342 ? 5.208 -0.566 6.064 1.00 89.06 342 CYS A N 1
ATOM 2522 C CA . CYS A 1 342 ? 5.391 -1.828 5.355 1.00 89.06 342 CYS A CA 1
ATOM 2523 C C . CYS A 1 342 ? 4.045 -2.341 4.834 1.00 89.06 342 CYS A C 1
ATOM 2525 O O . CYS A 1 342 ? 3.175 -2.694 5.622 1.00 89.06 342 CYS A O 1
ATOM 2527 N N . CYS A 1 343 ? 3.875 -2.448 3.517 1.00 91.50 343 CYS A N 1
ATOM 2528 C CA . CYS A 1 343 ? 2.724 -3.113 2.892 1.00 91.50 343 CYS A CA 1
ATOM 2529 C C . CYS A 1 343 ? 3.174 -4.326 2.061 1.00 91.50 343 CYS A C 1
ATOM 2531 O O . CYS A 1 343 ? 2.604 -4.647 1.013 1.00 91.50 343 CYS A O 1
ATOM 2533 N N . ASP A 1 344 ? 4.221 -5.010 2.519 1.00 91.00 344 ASP A N 1
ATOM 2534 C CA . ASP A 1 344 ? 4.823 -6.128 1.805 1.00 91.00 344 ASP A CA 1
ATOM 2535 C C . ASP A 1 344 ? 3.844 -7.291 1.643 1.00 91.00 344 ASP A C 1
ATOM 2537 O O . ASP A 1 344 ? 3.268 -7.807 2.605 1.00 91.00 344 ASP A O 1
ATOM 2541 N N . ARG A 1 345 ? 3.689 -7.763 0.404 1.00 91.56 345 ARG A N 1
ATOM 2542 C CA . ARG A 1 345 ? 2.761 -8.831 0.006 1.00 91.56 345 ARG A CA 1
ATOM 2543 C C . ARG A 1 345 ? 1.306 -8.538 0.387 1.00 91.56 345 ARG A C 1
ATOM 2545 O O . ARG A 1 345 ? 0.508 -9.474 0.456 1.00 91.56 345 ARG A O 1
ATOM 2552 N N . ALA A 1 346 ? 0.960 -7.275 0.638 1.00 94.06 346 ALA A N 1
ATOM 2553 C CA . ALA A 1 346 ? -0.418 -6.878 0.859 1.00 94.06 346 ALA A CA 1
ATOM 2554 C C . ALA A 1 346 ? -1.239 -7.035 -0.431 1.00 94.06 346 ALA A C 1
ATOM 2556 O O . ALA A 1 346 ? -0.719 -6.950 -1.551 1.00 94.06 346 ALA A O 1
ATOM 2557 N N . LEU A 1 347 ? -2.535 -7.285 -0.268 1.00 95.50 347 LEU A N 1
ATOM 2558 C CA . LEU A 1 347 ? -3.500 -7.312 -1.362 1.00 95.50 347 LEU A CA 1
ATOM 2559 C C . LEU A 1 347 ? -4.511 -6.194 -1.145 1.00 95.50 347 LEU A C 1
ATOM 2561 O O . LEU A 1 347 ? -5.309 -6.264 -0.213 1.00 95.50 347 LEU A O 1
ATOM 2565 N N . ILE A 1 348 ? -4.453 -5.171 -1.990 1.00 95.62 348 ILE A N 1
ATOM 2566 C CA . ILE A 1 348 ? -5.279 -3.970 -1.880 1.00 95.62 348 ILE A CA 1
ATOM 2567 C C . ILE A 1 348 ? -6.183 -3.929 -3.110 1.00 95.62 348 ILE A C 1
ATOM 2569 O O . ILE A 1 348 ? -5.711 -3.707 -4.216 1.00 95.62 348 ILE A O 1
ATOM 2573 N N . ASP A 1 349 ? -7.477 -4.191 -2.960 1.00 93.69 349 ASP A N 1
ATOM 2574 C CA . ASP A 1 349 ? -8.390 -4.244 -4.109 1.00 93.69 349 ASP A CA 1
ATOM 2575 C C . ASP A 1 349 ? -8.669 -2.830 -4.671 1.00 93.69 349 ASP A C 1
ATOM 2577 O O . ASP A 1 349 ? -8.889 -2.686 -5.875 1.00 93.69 349 ASP A O 1
ATOM 2581 N N . GLY A 1 350 ? -8.615 -1.791 -3.827 1.00 91.81 350 GLY A N 1
ATOM 2582 C CA . GLY A 1 350 ? -8.776 -0.383 -4.208 1.00 91.81 350 GLY A CA 1
ATOM 2583 C C . GLY A 1 350 ? -7.469 0.356 -4.519 1.00 91.81 350 GLY A C 1
ATOM 2584 O O . GLY A 1 350 ? -6.463 -0.241 -4.914 1.00 91.81 350 GLY A O 1
ATOM 2585 N N . ASP A 1 351 ? -7.508 1.680 -4.356 1.00 91.06 351 ASP A N 1
ATOM 2586 C CA . ASP A 1 351 ? -6.372 2.574 -4.600 1.00 91.06 351 ASP A CA 1
ATOM 2587 C C . ASP A 1 351 ? -5.449 2.671 -3.378 1.00 91.06 351 ASP A C 1
ATOM 2589 O O . ASP A 1 351 ? -5.909 2.681 -2.232 1.00 91.06 351 ASP A O 1
ATOM 2593 N N . VAL A 1 352 ? -4.147 2.824 -3.630 1.00 91.25 352 VAL A N 1
ATOM 2594 C CA . VAL A 1 352 ? -3.164 3.242 -2.620 1.00 91.25 352 VAL A CA 1
ATOM 2595 C C . VAL A 1 352 ? -2.887 4.721 -2.819 1.00 91.25 352 VAL A C 1
ATOM 2597 O O . VAL A 1 352 ? -2.368 5.122 -3.862 1.00 91.25 352 VAL A O 1
ATOM 2600 N N . ARG A 1 353 ? -3.231 5.542 -1.830 1.00 88.50 353 ARG A N 1
ATOM 2601 C CA . ARG A 1 353 ? -3.084 6.993 -1.900 1.00 88.50 353 ARG A CA 1
ATOM 2602 C C . ARG A 1 353 ? -2.284 7.510 -0.715 1.00 88.50 353 ARG A C 1
ATOM 2604 O O . ARG A 1 353 ? -2.642 7.252 0.427 1.00 88.50 353 ARG A O 1
ATOM 2611 N N . VAL A 1 354 ? -1.235 8.272 -0.995 1.00 82.12 354 VAL A N 1
ATOM 2612 C CA . VAL A 1 354 ? -0.440 8.970 0.020 1.00 82.12 354 VAL A CA 1
ATOM 2613 C C . VAL A 1 354 ? -0.583 10.466 -0.226 1.00 82.12 354 VAL A C 1
ATOM 2615 O O . VAL A 1 354 ? -0.123 10.966 -1.249 1.00 82.12 354 VAL A O 1
ATOM 2618 N N . ASP A 1 355 ? -1.276 11.170 0.663 1.00 76.25 355 ASP A N 1
ATOM 2619 C CA . ASP A 1 355 ? -1.504 12.613 0.592 1.00 76.25 355 ASP A CA 1
ATOM 2620 C C . ASP A 1 355 ? -0.375 13.410 1.291 1.00 76.25 355 ASP A C 1
ATOM 2622 O O . ASP A 1 355 ? 0.505 12.852 1.937 1.00 76.25 355 ASP A O 1
ATOM 2626 N N . TYR A 1 356 ? -0.361 14.735 1.095 1.00 59.25 356 TYR A N 1
ATOM 2627 C CA . TYR A 1 356 ? 0.746 15.652 1.420 1.00 59.25 356 TYR A CA 1
ATOM 2628 C C . TYR A 1 356 ? 1.366 15.510 2.826 1.00 59.25 356 TYR A C 1
ATOM 2630 O O . TYR A 1 356 ? 0.656 15.562 3.826 1.00 59.25 356 TYR A O 1
ATOM 2638 N N . GLY A 1 357 ? 2.701 15.569 2.913 1.00 52.91 357 GLY A N 1
ATOM 2639 C CA . GLY A 1 357 ? 3.392 15.928 4.163 1.00 52.91 357 GLY A CA 1
ATOM 2640 C C . GLY A 1 357 ? 3.780 14.771 5.078 1.00 52.91 357 GLY A C 1
ATOM 2641 O O . GLY A 1 357 ? 3.866 14.972 6.282 1.00 52.91 357 GLY A O 1
ATOM 2642 N N . TRP A 1 358 ? 4.060 13.600 4.513 1.00 57.59 358 TRP A N 1
ATOM 2643 C CA . TRP A 1 358 ? 4.734 12.532 5.242 1.00 57.59 358 TRP A CA 1
ATOM 2644 C C . TRP A 1 358 ? 6.201 12.907 5.498 1.00 57.59 358 TRP A C 1
ATOM 2646 O O . TRP A 1 358 ? 6.945 13.236 4.561 1.00 57.59 358 TRP A O 1
ATOM 2656 N N . SER A 1 359 ? 6.657 12.767 6.740 1.00 58.09 359 SER A N 1
ATOM 2657 C CA . SER A 1 359 ? 8.078 12.694 7.077 1.00 58.09 359 SER A CA 1
ATOM 2658 C C . SER A 1 359 ? 8.381 11.398 7.827 1.00 58.09 359 SER A C 1
ATOM 2660 O O . SER A 1 359 ? 7.617 10.965 8.682 1.00 58.09 359 SER A O 1
ATOM 2662 N N . SER A 1 360 ? 9.501 10.783 7.464 1.00 58.09 360 SER A N 1
ATOM 2663 C CA . SER A 1 360 ? 10.218 9.751 8.195 1.00 58.09 360 SER A CA 1
ATOM 2664 C C . SER A 1 360 ? 11.636 10.237 8.443 1.00 58.09 360 SER A C 1
ATOM 2666 O O . SER A 1 360 ? 12.568 9.898 7.712 1.00 58.09 360 SER A O 1
ATOM 2668 N N . GLU A 1 361 ? 11.780 11.104 9.443 1.00 53.53 361 GLU A N 1
ATOM 2669 C CA . GLU A 1 361 ? 13.073 11.607 9.895 1.00 53.53 361 GLU A CA 1
ATOM 2670 C C . GLU A 1 361 ? 13.612 10.709 11.013 1.00 53.53 361 GLU A C 1
ATOM 2672 O O . GLU A 1 361 ? 13.029 10.596 12.089 1.00 53.53 361 GLU A O 1
ATOM 2677 N N . GLY A 1 362 ? 14.739 10.048 10.756 1.00 49.16 362 GLY A N 1
ATOM 2678 C CA . GLY A 1 362 ? 15.429 9.224 11.743 1.00 49.16 362 GLY A CA 1
ATOM 2679 C C . GLY A 1 362 ? 16.755 8.688 11.192 1.00 49.16 362 GLY A C 1
ATOM 2680 O O . GLY A 1 362 ? 16.818 8.339 10.016 1.00 49.16 362 GLY A O 1
ATOM 2681 N N . PRO A 1 363 ? 17.844 8.660 11.981 1.00 45.78 363 PRO A N 1
ATOM 2682 C CA . PRO A 1 363 ? 19.059 7.920 11.646 1.00 45.78 363 PRO A CA 1
ATOM 2683 C C . PRO A 1 363 ? 18.996 6.473 12.196 1.00 45.78 363 PRO A C 1
ATOM 2685 O O . PRO A 1 363 ? 18.753 6.308 13.394 1.00 45.78 363 PRO A O 1
ATOM 2688 N N . PRO A 1 364 ? 19.296 5.419 11.405 1.00 52.06 364 PRO A N 1
ATOM 2689 C CA . PRO A 1 364 ? 19.670 5.424 9.988 1.00 52.06 364 PRO A CA 1
ATOM 2690 C C . PRO A 1 364 ? 18.484 5.793 9.090 1.00 52.06 364 PRO A C 1
ATOM 2692 O O . PRO A 1 364 ? 17.345 5.584 9.496 1.00 52.06 364 PRO A O 1
ATOM 2695 N N . PRO A 1 365 ? 18.738 6.323 7.885 1.00 56.31 365 PRO A N 1
ATOM 2696 C CA . PRO A 1 365 ? 17.660 6.720 7.007 1.00 56.31 365 PRO A CA 1
ATOM 2697 C C . PRO A 1 365 ? 16.959 5.452 6.492 1.00 56.31 365 PRO A C 1
ATOM 2699 O O . PRO A 1 365 ? 17.568 4.540 5.929 1.00 56.31 365 PRO A O 1
ATOM 2702 N N . ILE A 1 366 ? 15.682 5.343 6.841 1.00 63.06 366 ILE A N 1
ATOM 2703 C CA . ILE A 1 366 ? 14.831 4.184 6.584 1.00 63.06 366 ILE A CA 1
ATOM 2704 C C . ILE A 1 366 ? 13.891 4.547 5.422 1.00 63.06 366 ILE A C 1
ATOM 2706 O O . ILE A 1 366 ? 13.375 5.670 5.392 1.00 63.06 366 ILE A O 1
ATOM 2710 N N . PRO A 1 367 ? 13.649 3.635 4.462 1.00 66.69 367 PRO A N 1
ATOM 2711 C CA . PRO A 1 367 ? 12.635 3.816 3.434 1.00 66.69 367 PRO A CA 1
ATOM 2712 C C . PRO A 1 367 ? 11.277 4.226 4.011 1.00 66.69 367 PRO A C 1
ATOM 2714 O O . PRO A 1 367 ? 10.783 3.631 4.974 1.00 66.69 367 PRO A O 1
ATOM 2717 N N . GLY A 1 368 ? 10.649 5.227 3.392 1.00 73.12 368 GLY A N 1
ATOM 2718 C CA . GLY A 1 368 ? 9.362 5.745 3.857 1.00 73.12 368 GLY A CA 1
ATOM 2719 C C . GLY A 1 368 ? 8.264 4.688 3.740 1.00 73.12 368 GLY A C 1
ATOM 2720 O O . GLY A 1 368 ? 7.543 4.421 4.699 1.00 73.12 368 GLY A O 1
ATOM 2721 N N . MET A 1 369 ? 8.182 4.022 2.585 1.00 81.94 369 MET A N 1
ATOM 2722 C CA . MET A 1 369 ? 7.167 3.002 2.330 1.00 81.94 369 MET A CA 1
ATOM 2723 C C . MET A 1 369 ? 7.710 1.858 1.467 1.00 81.94 369 MET A C 1
ATOM 2725 O O . MET A 1 369 ? 8.379 2.094 0.458 1.00 81.94 369 MET A O 1
ATOM 2729 N N . SER A 1 370 ? 7.367 0.620 1.828 1.00 85.44 370 SER A N 1
ATOM 2730 C CA . SER A 1 370 ? 7.603 -0.564 0.994 1.00 85.44 370 SER A CA 1
ATOM 2731 C C . SER A 1 370 ? 6.295 -1.189 0.528 1.00 85.44 370 SER A C 1
ATOM 2733 O O . SER A 1 370 ? 5.383 -1.428 1.319 1.00 85.44 370 SER A O 1
ATOM 2735 N N . LEU A 1 371 ? 6.221 -1.470 -0.774 1.00 87.50 371 LEU A N 1
ATOM 2736 C CA . LEU A 1 371 ? 5.147 -2.224 -1.418 1.00 87.50 371 LEU A CA 1
ATOM 2737 C C . LEU A 1 371 ? 5.666 -3.564 -1.974 1.00 87.50 371 LEU A C 1
ATOM 2739 O O . LEU A 1 371 ? 5.118 -4.072 -2.951 1.00 87.50 371 LEU A O 1
ATOM 2743 N N . PHE A 1 372 ? 6.713 -4.159 -1.389 1.00 87.06 372 PHE A N 1
ATOM 2744 C CA . PHE A 1 372 ? 7.357 -5.355 -1.945 1.00 87.06 372 PHE A CA 1
ATOM 2745 C C . PHE A 1 372 ? 6.350 -6.490 -2.195 1.00 87.06 372 PHE A C 1
ATOM 2747 O O . PHE A 1 372 ? 5.699 -6.984 -1.276 1.00 87.06 372 PHE A O 1
ATOM 2754 N N . GLY A 1 373 ? 6.209 -6.944 -3.441 1.00 85.56 373 GLY A N 1
ATOM 2755 C CA . GLY A 1 373 ? 5.272 -8.003 -3.824 1.00 85.56 373 GLY A CA 1
ATOM 2756 C C . GLY A 1 373 ? 3.791 -7.660 -3.613 1.00 85.56 373 GLY A C 1
ATOM 2757 O O . GLY A 1 373 ? 2.952 -8.567 -3.653 1.00 85.56 373 GLY A O 1
ATOM 2758 N N . CYS A 1 374 ? 3.463 -6.391 -3.354 1.00 90.19 374 CYS A N 1
ATOM 2759 C CA . CYS A 1 374 ? 2.099 -5.912 -3.172 1.00 90.19 374 CYS A CA 1
ATOM 2760 C C . CYS A 1 374 ? 1.326 -5.980 -4.495 1.00 90.19 374 CYS A C 1
ATOM 2762 O O . CYS A 1 374 ? 1.886 -5.809 -5.584 1.00 90.19 374 CYS A O 1
ATOM 2764 N N . LYS A 1 375 ? 0.023 -6.245 -4.406 1.00 90.25 375 LYS A N 1
ATOM 2765 C CA . LYS A 1 375 ? -0.885 -6.230 -5.556 1.00 90.25 375 LYS A CA 1
ATOM 2766 C C . LYS A 1 375 ? -2.001 -5.239 -5.300 1.00 90.25 375 LYS A C 1
ATOM 2768 O O . LYS A 1 375 ? -2.730 -5.401 -4.322 1.00 90.25 375 LYS A O 1
ATOM 2773 N N . THR A 1 376 ? -2.160 -4.279 -6.205 1.00 91.12 376 THR A N 1
ATOM 2774 C CA . THR A 1 376 ? -3.240 -3.295 -6.153 1.00 91.12 376 THR A CA 1
ATOM 2775 C C . THR A 1 376 ? -4.225 -3.517 -7.300 1.00 91.12 376 THR A C 1
ATOM 2777 O O . THR A 1 376 ? -3.820 -3.677 -8.456 1.00 91.12 376 THR A O 1
ATOM 2780 N N . GLY A 1 377 ? -5.524 -3.566 -6.999 1.00 83.88 377 GLY A N 1
ATOM 2781 C CA . GLY A 1 377 ? -6.601 -3.572 -7.996 1.00 83.88 377 GLY A CA 1
ATOM 2782 C C . GLY A 1 377 ? -6.879 -2.175 -8.563 1.00 83.88 377 GLY A C 1
ATOM 2783 O O . GLY A 1 377 ? -7.284 -2.047 -9.721 1.00 83.88 377 GLY A O 1
ATOM 2784 N N . GLY A 1 378 ? -6.597 -1.134 -7.777 1.00 87.31 378 GLY A N 1
ATOM 2785 C CA . GLY A 1 378 ? -6.602 0.264 -8.191 1.00 87.31 378 GLY A CA 1
ATOM 2786 C C . GLY A 1 378 ? -5.224 0.802 -8.584 1.00 87.31 378 GLY A C 1
ATOM 2787 O O . GLY A 1 378 ? -4.263 0.055 -8.821 1.00 87.31 378 GLY A O 1
ATOM 2788 N N . GLY A 1 379 ? -5.144 2.127 -8.670 1.00 85.44 379 GLY A N 1
ATOM 2789 C CA . GLY A 1 379 ? -3.915 2.876 -8.896 1.00 85.44 379 GLY A CA 1
ATOM 2790 C C . GLY A 1 379 ? -3.112 3.099 -7.615 1.00 85.44 379 GLY A C 1
ATOM 2791 O O . GLY A 1 379 ? -3.597 2.921 -6.498 1.00 85.44 379 GLY A O 1
ATOM 2792 N N . VAL A 1 380 ? -1.864 3.522 -7.790 1.00 86.44 380 VAL A N 1
ATOM 2793 C CA . VAL A 1 380 ? -1.004 3.998 -6.703 1.00 86.44 380 VAL A CA 1
ATOM 2794 C C . VAL A 1 380 ? -0.718 5.466 -6.976 1.00 86.44 380 VAL A C 1
ATOM 2796 O O . VAL A 1 380 ? -0.142 5.789 -8.010 1.00 86.44 380 VAL A O 1
ATOM 2799 N N . ALA A 1 381 ? -1.148 6.355 -6.089 1.00 84.44 381 ALA A N 1
ATOM 2800 C CA . ALA A 1 381 ? -0.952 7.792 -6.214 1.00 84.44 381 ALA A CA 1
ATOM 2801 C C . ALA A 1 381 ? -0.212 8.320 -4.989 1.00 84.44 381 ALA A C 1
ATOM 2803 O O . ALA A 1 381 ? -0.712 8.255 -3.866 1.00 84.44 381 ALA A O 1
ATOM 2804 N N . ILE A 1 382 ? 0.978 8.854 -5.219 1.00 79.25 382 ILE A N 1
ATOM 2805 C CA . ILE A 1 382 ? 1.841 9.379 -4.173 1.00 79.25 382 ILE A CA 1
ATOM 2806 C C . ILE A 1 382 ? 1.974 10.879 -4.379 1.00 79.25 382 ILE A C 1
ATOM 2808 O O . ILE A 1 382 ? 2.515 11.331 -5.385 1.00 79.25 382 ILE A O 1
ATOM 2812 N N . GLY A 1 383 ? 1.427 11.629 -3.427 1.00 69.31 383 GLY A N 1
ATOM 2813 C CA . GLY A 1 383 ? 1.418 13.079 -3.390 1.00 69.31 383 GLY A CA 1
ATOM 2814 C C . GLY A 1 383 ? 2.739 13.684 -2.916 1.00 69.31 383 GLY A C 1
ATOM 2815 O O . GLY A 1 383 ? 3.743 13.016 -2.677 1.00 69.31 383 GLY A O 1
ATOM 2816 N N . ARG A 1 384 ? 2.736 15.011 -2.793 1.00 62.88 384 ARG A N 1
ATOM 2817 C CA . ARG A 1 384 ? 3.939 15.825 -2.587 1.00 62.88 384 ARG A CA 1
ATOM 2818 C C . ARG A 1 384 ? 4.520 15.706 -1.171 1.00 62.88 384 ARG A C 1
ATOM 2820 O O . ARG A 1 384 ? 3.783 15.797 -0.191 1.00 62.88 384 ARG A O 1
ATOM 2827 N N . ARG A 1 385 ? 5.863 15.680 -1.112 1.00 56.06 385 ARG A N 1
ATOM 2828 C CA . ARG A 1 385 ? 6.729 15.646 0.089 1.00 56.06 385 ARG A CA 1
ATOM 2829 C C . ARG A 1 385 ? 6.675 14.291 0.820 1.00 56.06 385 ARG A C 1
ATOM 2831 O O . ARG A 1 385 ? 5.976 14.171 1.817 1.00 56.06 385 ARG A O 1
ATOM 2838 N N . ILE A 1 386 ? 7.454 13.315 0.331 1.00 54.94 386 ILE A N 1
ATOM 2839 C CA . ILE A 1 386 ? 7.955 12.200 1.155 1.00 54.94 386 ILE A CA 1
ATOM 2840 C C . ILE A 1 386 ? 9.342 12.617 1.642 1.00 54.94 386 ILE A C 1
ATOM 2842 O O . ILE A 1 386 ? 10.308 12.556 0.881 1.00 54.94 386 ILE A O 1
ATOM 2846 N N . VAL A 1 387 ? 9.444 13.086 2.884 1.00 46.50 387 VAL A N 1
ATOM 2847 C CA . VAL A 1 387 ? 10.751 13.303 3.520 1.00 46.50 387 VAL A CA 1
ATOM 2848 C C . VAL A 1 387 ? 11.174 11.968 4.119 1.00 46.50 387 VAL A C 1
ATOM 2850 O O . VAL A 1 387 ? 10.643 11.567 5.138 1.00 46.50 387 VAL A O 1
ATOM 2853 N N . GLY A 1 388 ? 12.048 11.233 3.445 1.00 50.66 388 GLY A N 1
ATOM 2854 C CA . GLY A 1 388 ? 12.499 9.897 3.839 1.00 50.66 388 GLY A CA 1
ATOM 2855 C C . GLY A 1 388 ? 13.262 9.247 2.692 1.00 50.66 388 GLY A C 1
ATOM 2856 O O . GLY A 1 388 ? 13.185 9.736 1.560 1.00 50.66 388 GLY A O 1
ATOM 2857 N N . ASP A 1 389 ? 13.958 8.137 2.946 1.00 52.69 389 ASP A N 1
ATOM 2858 C CA . ASP A 1 389 ? 14.728 7.389 1.937 1.00 52.69 389 ASP A CA 1
ATOM 2859 C C . ASP A 1 389 ? 13.805 6.601 0.976 1.00 52.69 389 ASP A C 1
ATOM 2861 O O . ASP A 1 389 ? 13.984 5.428 0.693 1.00 52.69 389 ASP A O 1
ATOM 2865 N N . GLY A 1 390 ? 12.773 7.264 0.459 1.00 64.44 390 GLY A N 1
ATOM 2866 C CA . GLY A 1 390 ? 11.972 6.901 -0.699 1.00 64.44 390 GLY A CA 1
ATOM 2867 C C . GLY A 1 390 ? 11.123 5.631 -0.657 1.00 64.44 390 GLY A C 1
ATOM 2868 O O . GLY A 1 390 ? 10.896 5.011 0.380 1.00 64.44 390 GLY A O 1
ATOM 2869 N N . LEU A 1 391 ? 10.558 5.328 -1.827 1.00 75.69 391 LEU A N 1
ATOM 2870 C CA . LEU A 1 391 ? 9.595 4.255 -2.072 1.00 75.69 391 LEU A CA 1
ATOM 2871 C C . LEU A 1 391 ? 10.283 3.015 -2.662 1.00 75.69 391 LEU A C 1
ATOM 2873 O O . LEU A 1 391 ? 11.075 3.138 -3.604 1.00 75.69 391 LEU A O 1
ATOM 2877 N N . LEU A 1 392 ? 9.934 1.835 -2.141 1.00 78.31 392 LEU A N 1
ATOM 2878 C CA . LEU A 1 392 ? 10.382 0.534 -2.644 1.00 78.31 392 LEU A CA 1
ATOM 2879 C C . LEU A 1 392 ? 9.221 -0.215 -3.313 1.00 78.31 392 LEU A C 1
ATOM 2881 O O . LEU A 1 392 ? 8.240 -0.562 -2.655 1.00 78.31 392 LEU A O 1
ATOM 2885 N N . LEU A 1 393 ? 9.341 -0.484 -4.616 1.00 80.69 393 LEU A N 1
ATOM 2886 C CA . LEU A 1 393 ? 8.302 -1.118 -5.443 1.00 80.69 393 LEU A CA 1
ATOM 2887 C C . LEU A 1 393 ? 8.749 -2.447 -6.071 1.00 80.69 393 LEU A C 1
ATOM 2889 O O . LEU A 1 393 ? 8.431 -2.748 -7.221 1.00 80.69 393 LEU A O 1
ATOM 2893 N N . ASP A 1 394 ? 9.473 -3.271 -5.325 1.00 82.81 394 ASP A N 1
ATOM 2894 C CA . ASP A 1 394 ? 10.030 -4.521 -5.848 1.00 82.81 394 ASP A CA 1
ATOM 2895 C C . ASP A 1 394 ? 8.953 -5.619 -5.975 1.00 82.81 394 ASP A C 1
ATOM 2897 O O . ASP A 1 394 ? 8.284 -5.973 -5.009 1.00 82.81 394 ASP A O 1
ATOM 2901 N N . GLY A 1 395 ? 8.743 -6.159 -7.177 1.00 80.31 395 GLY A N 1
ATOM 2902 C CA . GLY A 1 395 ? 7.721 -7.166 -7.484 1.00 80.31 395 GLY A CA 1
ATOM 2903 C C . GLY A 1 395 ? 6.277 -6.667 -7.348 1.00 80.31 395 GLY A C 1
ATOM 2904 O O . GLY A 1 395 ? 5.354 -7.482 -7.240 1.00 80.31 395 GLY A O 1
ATOM 2905 N N . THR A 1 396 ? 6.073 -5.347 -7.312 1.00 84.81 396 THR A N 1
ATOM 2906 C CA . THR A 1 396 ? 4.749 -4.730 -7.131 1.00 84.81 396 THR A CA 1
ATOM 2907 C C . THR A 1 396 ? 3.925 -4.848 -8.410 1.00 84.81 396 THR A C 1
ATOM 2909 O O . THR A 1 396 ? 4.437 -4.632 -9.508 1.00 84.81 396 THR A O 1
ATOM 2912 N N . LYS A 1 397 ? 2.631 -5.160 -8.290 1.00 85.06 397 LYS A N 1
ATOM 2913 C CA . LYS A 1 397 ? 1.692 -5.161 -9.421 1.00 85.06 397 LYS A CA 1
ATOM 2914 C C . LYS A 1 397 ? 0.576 -4.158 -9.193 1.00 85.06 397 LYS A C 1
ATOM 2916 O O . LYS A 1 397 ? -0.278 -4.377 -8.339 1.00 85.06 397 LYS A O 1
ATOM 2921 N N . VAL A 1 398 ? 0.568 -3.110 -10.000 1.00 87.81 398 VAL A N 1
ATOM 2922 C CA . VAL A 1 398 ? -0.454 -2.071 -10.035 1.00 87.81 398 VAL A CA 1
ATOM 2923 C C . VAL A 1 398 ? -1.382 -2.341 -11.212 1.00 87.81 398 VAL A C 1
ATOM 2925 O O . VAL A 1 398 ? -0.946 -2.370 -12.358 1.00 87.81 398 VAL A O 1
ATOM 2928 N N . SER A 1 399 ? -2.668 -2.575 -10.956 1.00 82.31 399 SER A N 1
ATOM 2929 C CA . SER A 1 399 ? -3.608 -2.901 -12.043 1.00 82.31 399 SER A CA 1
ATOM 2930 C C . SER A 1 399 ? -3.955 -1.695 -12.920 1.00 82.31 399 SER A C 1
ATOM 2932 O O . SER A 1 399 ? -4.369 -1.888 -14.059 1.00 82.31 399 SER A O 1
ATOM 2934 N N . GLN A 1 400 ? -3.785 -0.475 -12.400 1.00 87.50 400 GLN A N 1
ATOM 2935 C CA . GLN A 1 400 ? -4.034 0.783 -13.110 1.00 87.50 400 GLN A CA 1
ATOM 2936 C C . GLN A 1 400 ? -2.749 1.632 -13.198 1.00 87.50 400 GLN A C 1
ATOM 2938 O O . GLN A 1 400 ? -1.680 1.131 -13.557 1.00 87.50 400 GLN A O 1
ATOM 2943 N N . SER A 1 401 ? -2.833 2.929 -12.881 1.00 84.88 401 SER A N 1
ATOM 2944 C CA . SER A 1 401 ? -1.716 3.864 -12.963 1.00 84.88 401 SER A CA 1
ATOM 2945 C C . SER A 1 401 ? -0.917 3.958 -11.664 1.00 84.88 401 SER A C 1
ATOM 2947 O O . SER A 1 401 ? -1.511 4.129 -10.600 1.00 84.88 401 SER A O 1
ATOM 2949 N N . LEU A 1 402 ? 0.412 3.963 -11.769 1.00 84.25 402 LEU A N 1
ATOM 2950 C CA . LEU A 1 402 ? 1.316 4.472 -10.738 1.00 84.25 402 LEU A CA 1
ATOM 2951 C C . LEU A 1 402 ? 1.624 5.941 -11.043 1.00 84.25 402 LEU A C 1
ATOM 2953 O O . LEU A 1 402 ? 2.142 6.244 -12.116 1.00 84.25 402 LEU A O 1
ATOM 2957 N N . LYS A 1 403 ? 1.306 6.836 -10.112 1.00 81.31 403 LYS A N 1
ATOM 2958 C CA . LYS A 1 403 ? 1.595 8.268 -10.183 1.00 81.31 403 LYS A CA 1
ATOM 2959 C C . LYS A 1 403 ? 2.428 8.683 -8.986 1.00 81.31 403 LYS A C 1
ATOM 2961 O O . LYS A 1 403 ? 2.026 8.441 -7.848 1.00 81.31 403 LYS A O 1
ATOM 2966 N N . VAL A 1 404 ? 3.564 9.311 -9.252 1.00 77.50 404 VAL A N 1
ATOM 2967 C CA . VAL A 1 404 ? 4.437 9.875 -8.223 1.00 77.50 404 VAL A CA 1
ATOM 2968 C C . VAL A 1 404 ? 4.606 11.358 -8.527 1.00 77.50 404 VAL A C 1
ATOM 2970 O O . VAL A 1 404 ? 5.229 11.713 -9.527 1.00 77.50 404 VAL A O 1
ATOM 2973 N N . ASP A 1 405 ? 4.002 12.197 -7.684 1.00 69.81 405 ASP A N 1
ATOM 2974 C CA . ASP A 1 405 ? 4.030 13.655 -7.797 1.00 69.81 405 ASP A CA 1
ATOM 2975 C C . ASP A 1 405 ? 5.299 14.256 -7.153 1.00 69.81 405 ASP A C 1
ATOM 2977 O O . ASP A 1 405 ? 6.042 13.624 -6.396 1.00 69.81 405 ASP A O 1
ATOM 2981 N N . ARG A 1 406 ? 5.521 15.549 -7.419 1.00 58.97 406 ARG A N 1
ATOM 2982 C CA . ARG A 1 406 ? 6.720 16.311 -7.034 1.00 58.97 406 ARG A CA 1
ATOM 2983 C C . ARG A 1 406 ? 7.086 16.194 -5.550 1.00 58.97 406 ARG A C 1
ATOM 2985 O O . ARG A 1 406 ? 6.280 16.513 -4.678 1.00 58.97 406 ARG A O 1
ATOM 2992 N N . GLY A 1 407 ? 8.351 15.878 -5.263 1.00 53.16 407 GLY A N 1
ATOM 2993 C CA . GLY A 1 407 ? 8.908 15.823 -3.903 1.00 53.16 407 GLY A CA 1
ATOM 2994 C C . GLY A 1 407 ? 8.797 14.463 -3.206 1.00 53.16 407 GLY A C 1
ATOM 2995 O O . GLY A 1 407 ? 9.084 14.383 -2.014 1.00 53.16 407 GLY A O 1
ATOM 2996 N N . ALA A 1 408 ? 8.375 13.418 -3.917 1.00 56.03 408 ALA A N 1
ATOM 2997 C CA . ALA A 1 408 ? 8.521 12.027 -3.506 1.00 56.03 408 ALA A CA 1
ATOM 2998 C C . ALA A 1 408 ? 9.765 11.408 -4.171 1.00 56.03 408 ALA A C 1
ATOM 3000 O O . ALA A 1 408 ? 9.951 11.528 -5.381 1.00 56.03 408 ALA A O 1
ATOM 3001 N N . THR A 1 409 ? 10.620 10.741 -3.394 1.00 58.62 409 THR A N 1
ATOM 3002 C CA . THR A 1 409 ? 11.806 10.048 -3.923 1.00 58.62 409 THR A CA 1
ATOM 3003 C C . THR A 1 409 ? 11.447 8.591 -4.216 1.00 58.62 409 THR A C 1
ATOM 3005 O O . THR A 1 409 ? 11.209 7.813 -3.298 1.00 58.62 409 THR A O 1
ATOM 3008 N N . LEU A 1 410 ? 11.416 8.180 -5.483 1.00 57.66 410 LEU A N 1
ATOM 3009 C CA . LEU A 1 410 ? 11.385 6.755 -5.830 1.00 57.66 410 LEU A CA 1
ATOM 3010 C C . LEU A 1 410 ? 12.823 6.224 -5.795 1.00 57.66 410 LEU A C 1
ATOM 3012 O O . LEU A 1 410 ? 13.619 6.604 -6.650 1.00 57.66 410 LEU A O 1
ATOM 3016 N N . LEU A 1 411 ? 13.165 5.382 -4.814 1.00 60.72 411 LEU A N 1
ATOM 3017 C CA . LEU A 1 411 ? 14.521 4.828 -4.712 1.00 60.72 411 LEU A CA 1
ATOM 3018 C C . LEU A 1 411 ? 14.719 3.620 -5.620 1.00 60.72 411 LEU A C 1
ATOM 3020 O O . LEU A 1 411 ? 15.782 3.449 -6.220 1.00 60.72 411 LEU A O 1
ATOM 3024 N N . ARG A 1 412 ? 13.730 2.723 -5.655 1.00 67.50 412 ARG A N 1
ATOM 3025 C CA . ARG A 1 412 ? 13.905 1.433 -6.314 1.00 67.50 412 ARG A CA 1
ATOM 3026 C C . ARG A 1 412 ? 12.582 0.779 -6.675 1.00 67.50 412 ARG A C 1
ATOM 3028 O O . ARG A 1 412 ? 11.675 0.678 -5.854 1.00 67.50 412 ARG A O 1
ATOM 3035 N N . ALA A 1 413 ? 12.519 0.292 -7.904 1.00 68.31 413 ALA A N 1
ATOM 3036 C CA . ALA A 1 413 ? 11.422 -0.490 -8.434 1.00 68.31 413 ALA A CA 1
ATOM 3037 C C . ALA A 1 413 ? 11.988 -1.587 -9.347 1.00 68.31 413 ALA A C 1
ATOM 3039 O O . ALA A 1 413 ? 12.381 -1.333 -10.485 1.00 68.31 413 ALA A O 1
ATOM 3040 N N . VAL A 1 414 ? 12.051 -2.817 -8.845 1.00 68.50 414 VAL A N 1
ATOM 3041 C CA . VAL A 1 414 ? 12.457 -3.999 -9.623 1.00 68.50 414 VAL A CA 1
ATOM 3042 C C . VAL A 1 414 ? 11.227 -4.844 -9.945 1.00 68.50 414 VAL A C 1
ATOM 3044 O O . VAL A 1 414 ? 10.402 -5.060 -9.068 1.00 68.50 414 VAL A O 1
ATOM 3047 N N . ASP A 1 415 ? 11.081 -5.346 -11.171 1.00 66.31 415 ASP A N 1
ATOM 3048 C CA . ASP A 1 415 ? 9.947 -6.189 -11.595 1.00 66.31 415 ASP A CA 1
ATOM 3049 C C . ASP A 1 415 ? 8.559 -5.549 -11.343 1.00 66.31 415 ASP A C 1
ATOM 3051 O O . ASP A 1 415 ? 7.586 -6.221 -10.981 1.00 66.31 415 ASP A O 1
ATOM 3055 N N . LEU A 1 416 ? 8.461 -4.229 -11.527 1.00 78.00 416 LEU A N 1
ATOM 3056 C CA . LEU A 1 416 ? 7.209 -3.480 -11.409 1.00 78.00 416 LEU A CA 1
ATOM 3057 C C . LEU A 1 416 ? 6.274 -3.799 -12.585 1.00 78.00 416 LEU A C 1
ATOM 3059 O O . LEU A 1 416 ? 6.632 -3.576 -13.739 1.00 78.00 416 LEU A O 1
ATOM 3063 N N . GLY A 1 417 ? 5.054 -4.252 -12.301 1.00 65.50 417 GLY A N 1
ATOM 3064 C CA . GLY A 1 417 ? 3.976 -4.352 -13.288 1.00 65.50 417 GLY A CA 1
ATOM 3065 C C . GLY A 1 417 ? 2.973 -3.215 -13.119 1.00 65.50 417 GLY A C 1
ATOM 3066 O O . GLY A 1 417 ? 2.438 -3.067 -12.025 1.00 65.50 417 GLY A O 1
ATOM 3067 N N . ALA A 1 418 ? 2.686 -2.439 -14.165 1.00 71.06 418 ALA A N 1
ATOM 3068 C CA . ALA A 1 418 ? 1.691 -1.359 -14.120 1.00 71.06 418 ALA A CA 1
ATOM 3069 C C . ALA A 1 418 ? 0.988 -1.150 -15.473 1.00 71.06 418 ALA A C 1
ATOM 3071 O O . ALA A 1 418 ? 1.545 -1.470 -16.523 1.00 71.06 418 ALA A O 1
ATOM 3072 N N . GLU A 1 419 ? -0.221 -0.577 -15.497 1.00 72.50 419 GLU A N 1
ATOM 3073 C CA . GLU A 1 419 ? -0.857 -0.186 -16.766 1.00 72.50 419 GLU A CA 1
ATOM 3074 C C . GLU A 1 419 ? -0.174 1.054 -17.358 1.00 72.50 419 GLU A C 1
ATOM 3076 O O . GLU A 1 419 ? 0.160 1.096 -18.542 1.00 72.50 419 GLU A O 1
ATOM 3081 N N . SER A 1 420 ? 0.074 2.054 -16.518 1.00 70.25 420 SER A N 1
ATOM 3082 C CA . SER A 1 420 ? 0.807 3.270 -16.867 1.00 70.25 420 SER A CA 1
ATOM 3083 C C . SER A 1 420 ? 1.604 3.757 -15.666 1.00 70.25 420 SER A C 1
ATOM 3085 O O . SER A 1 420 ? 1.120 3.673 -14.538 1.00 70.25 420 SER A O 1
ATOM 3087 N N . VAL A 1 421 ? 2.783 4.314 -15.901 1.00 80.94 421 VAL A N 1
ATOM 3088 C CA . VAL A 1 421 ? 3.633 4.901 -14.864 1.00 80.94 421 VAL A CA 1
ATOM 3089 C C . VAL A 1 421 ? 3.902 6.353 -15.237 1.00 80.94 421 VAL A C 1
ATOM 3091 O O . VAL A 1 421 ? 4.401 6.622 -16.328 1.00 80.94 421 VAL A O 1
ATOM 3094 N N . ASP A 1 422 ? 3.548 7.276 -14.351 1.00 80.31 422 ASP A N 1
ATOM 3095 C CA . ASP A 1 422 ? 3.769 8.712 -14.512 1.00 80.31 422 ASP A CA 1
ATOM 3096 C C . ASP A 1 422 ? 4.576 9.227 -13.319 1.00 80.31 422 ASP A C 1
ATOM 3098 O O . ASP A 1 422 ? 4.110 9.214 -12.177 1.00 80.31 422 ASP A O 1
ATOM 3102 N N . LEU A 1 423 ? 5.818 9.610 -13.588 1.00 76.94 423 LEU A N 1
ATOM 3103 C CA . LEU A 1 423 ? 6.746 10.167 -12.616 1.00 76.94 423 LEU A CA 1
ATOM 3104 C C . LEU A 1 423 ? 6.945 11.641 -12.987 1.00 76.94 423 LEU A C 1
ATOM 3106 O O . LEU A 1 423 ? 7.698 11.943 -13.915 1.00 76.94 423 LEU A O 1
ATOM 3110 N N . ASP A 1 424 ? 6.252 12.546 -12.291 1.00 66.94 424 ASP A N 1
ATOM 3111 C CA . ASP A 1 424 ? 6.400 14.000 -12.449 1.00 66.94 424 ASP A CA 1
ATOM 3112 C C . ASP A 1 424 ? 7.099 14.562 -11.209 1.00 66.94 424 ASP A C 1
ATOM 3114 O O . ASP A 1 424 ? 6.487 14.709 -10.147 1.00 66.94 424 ASP A O 1
ATOM 3118 N N . GLY A 1 425 ? 8.378 14.929 -11.339 1.00 54.97 425 GLY A N 1
ATOM 3119 C CA . GLY A 1 425 ? 8.949 15.891 -10.404 1.00 54.97 425 GLY A CA 1
ATOM 3120 C C . GLY A 1 425 ? 10.423 15.807 -10.045 1.00 54.97 425 GLY A C 1
ATOM 3121 O O . GLY A 1 425 ? 11.057 14.753 -10.022 1.00 54.97 425 GLY A O 1
ATOM 3122 N N . SER A 1 426 ? 10.910 16.998 -9.691 1.00 47.12 426 SER A N 1
ATOM 3123 C CA . SER A 1 426 ? 12.185 17.367 -9.085 1.00 47.12 426 SER A CA 1
ATOM 3124 C C . SER A 1 426 ? 12.268 16.897 -7.628 1.00 47.12 426 SER A C 1
ATOM 3126 O O . SER A 1 426 ? 11.327 17.099 -6.854 1.00 47.12 426 SER A O 1
ATOM 3128 N N . PHE A 1 427 ? 13.393 16.287 -7.255 1.00 51.53 427 PHE A N 1
ATOM 3129 C CA . PHE A 1 427 ? 13.658 15.765 -5.913 1.00 51.53 427 PHE A CA 1
ATOM 3130 C C . PHE A 1 427 ? 13.735 16.897 -4.876 1.00 51.53 427 PHE A C 1
ATOM 3132 O O . PHE A 1 427 ? 14.085 18.030 -5.203 1.00 51.53 427 PHE A O 1
ATOM 3139 N N . GLY A 1 428 ? 13.335 16.607 -3.635 1.00 40.41 428 GLY A N 1
ATOM 3140 C CA . GLY A 1 428 ? 13.151 17.612 -2.585 1.00 40.41 428 GLY A CA 1
ATOM 3141 C C . GLY A 1 428 ? 14.450 18.264 -2.099 1.00 40.41 428 GLY A C 1
ATOM 3142 O O . GLY A 1 428 ? 15.476 17.601 -1.969 1.00 40.41 428 GLY A O 1
ATOM 3143 N N . THR A 1 429 ? 14.377 19.562 -1.795 1.00 37.28 429 THR A N 1
ATOM 3144 C CA . THR A 1 429 ? 15.316 20.291 -0.928 1.00 37.28 429 THR A CA 1
ATOM 3145 C C . THR A 1 429 ? 15.087 19.890 0.529 1.00 37.28 429 THR A C 1
ATOM 3147 O O . THR A 1 429 ? 13.945 19.961 0.989 1.00 37.28 429 THR A O 1
ATOM 3150 N N . ASP A 1 430 ? 16.137 19.524 1.265 1.00 40.97 430 ASP A N 1
ATOM 3151 C CA . ASP A 1 430 ? 16.098 19.502 2.730 1.00 40.97 430 ASP A CA 1
ATOM 3152 C C . ASP A 1 430 ? 15.822 20.917 3.293 1.00 40.97 430 ASP A C 1
ATOM 3154 O O . ASP A 1 430 ? 15.935 21.924 2.584 1.00 40.97 430 ASP A O 1
ATOM 3158 N N . GLU A 1 431 ? 15.453 21.024 4.576 1.00 37.09 431 GLU A N 1
ATOM 3159 C CA . GLU A 1 431 ? 15.219 22.316 5.254 1.00 37.09 431 GLU A CA 1
ATOM 3160 C C . GLU A 1 431 ? 16.493 23.193 5.374 1.00 37.09 431 GLU A C 1
ATOM 3162 O O . GLU A 1 431 ? 16.431 24.324 5.857 1.00 37.09 431 GLU A O 1
ATOM 3167 N N . GLY A 1 432 ? 17.640 22.719 4.868 1.00 35.91 432 GLY A N 1
ATOM 3168 C CA . GLY A 1 432 ? 18.890 23.459 4.685 1.00 35.91 432 GLY A CA 1
ATOM 3169 C C . GLY A 1 432 ? 19.144 23.947 3.249 1.00 35.91 432 GLY A C 1
ATOM 3170 O O . GLY A 1 432 ? 20.189 24.550 2.995 1.00 35.91 432 GLY A O 1
ATOM 3171 N N . GLY A 1 433 ? 18.216 23.721 2.310 1.00 32.59 433 GLY A N 1
ATOM 3172 C CA . GLY A 1 433 ? 18.367 24.083 0.896 1.00 32.59 433 GLY A CA 1
ATOM 3173 C C . GLY A 1 433 ? 19.227 23.112 0.075 1.00 32.59 433 GLY A C 1
ATOM 3174 O O . GLY A 1 433 ? 19.602 23.431 -1.054 1.00 32.59 433 GLY A O 1
ATOM 3175 N N . SER A 1 434 ? 19.547 21.935 0.611 1.00 34.97 434 SER A N 1
ATOM 3176 C CA . SER A 1 434 ? 20.262 20.869 -0.085 1.00 34.97 434 SER A CA 1
ATOM 3177 C C . SER A 1 434 ? 19.263 19.920 -0.744 1.00 34.97 434 SER A C 1
ATOM 3179 O O . SER A 1 434 ? 18.581 19.140 -0.088 1.00 34.97 434 SER A O 1
ATOM 3181 N N . GLU A 1 435 ? 19.147 19.986 -2.069 1.00 47.97 435 GLU A N 1
ATOM 3182 C CA . GLU A 1 435 ? 18.394 18.993 -2.848 1.00 47.97 435 GLU A CA 1
ATOM 3183 C C . GLU A 1 435 ? 18.979 17.588 -2.617 1.00 47.97 435 GLU A C 1
ATOM 3185 O O . GLU A 1 435 ? 20.199 17.417 -2.634 1.00 47.97 435 GLU A O 1
ATOM 3190 N N . VAL A 1 436 ? 18.155 16.566 -2.392 1.00 45.00 436 VAL A N 1
ATOM 3191 C CA . VAL A 1 436 ? 18.617 15.171 -2.278 1.00 45.00 436 VAL A CA 1
ATOM 3192 C C . VAL A 1 436 ? 18.688 14.567 -3.681 1.00 45.00 436 VAL A C 1
ATOM 3194 O O . VAL A 1 436 ? 17.687 14.490 -4.385 1.00 45.00 436 VAL A O 1
ATOM 3197 N N . ALA A 1 437 ? 19.879 14.149 -4.118 1.00 51.66 437 ALA A N 1
ATOM 3198 C CA . ALA A 1 437 ? 20.071 13.514 -5.422 1.00 51.66 437 ALA A CA 1
ATOM 3199 C C . ALA A 1 437 ? 19.557 12.062 -5.388 1.00 51.66 437 ALA A C 1
ATOM 3201 O O . ALA A 1 437 ? 20.260 11.163 -4.932 1.00 51.66 437 ALA A O 1
ATOM 3202 N N . GLY A 1 438 ? 18.327 11.830 -5.850 1.00 56.66 438 GLY A N 1
ATOM 3203 C CA . GLY A 1 438 ? 17.747 10.488 -5.927 1.00 56.66 438 GLY A CA 1
ATOM 3204 C C . GLY A 1 438 ? 18.315 9.654 -7.081 1.00 56.66 438 GLY A C 1
ATOM 3205 O O . GLY A 1 438 ? 18.648 10.178 -8.147 1.00 56.66 438 GLY A O 1
ATOM 3206 N N . VAL A 1 439 ? 18.421 8.342 -6.870 1.00 65.19 439 VAL A N 1
ATOM 3207 C CA . VAL A 1 439 ? 18.733 7.344 -7.905 1.00 65.19 439 VAL A CA 1
ATOM 3208 C C . VAL A 1 439 ? 17.415 6.692 -8.309 1.00 65.19 439 VAL A C 1
ATOM 3210 O O . VAL A 1 439 ? 16.777 6.071 -7.468 1.00 65.19 439 VAL A O 1
ATOM 3213 N N . LEU A 1 440 ? 17.009 6.828 -9.574 1.00 74.19 440 LEU A N 1
ATOM 3214 C CA . LEU A 1 440 ? 15.842 6.115 -10.097 1.00 74.19 440 LEU A CA 1
ATOM 3215 C C . LEU A 1 440 ? 16.299 4.789 -10.708 1.00 74.19 440 LEU A C 1
ATOM 3217 O O . LEU A 1 440 ? 16.980 4.783 -11.735 1.00 74.19 440 LEU A O 1
ATOM 3221 N N . LEU A 1 441 ? 15.917 3.682 -10.070 1.00 74.62 441 LEU A N 1
ATOM 3222 C CA . LEU A 1 441 ? 16.179 2.315 -10.526 1.00 74.62 441 LEU A CA 1
ATOM 3223 C C . LEU A 1 441 ? 14.864 1.644 -10.942 1.00 74.62 441 LEU A C 1
ATOM 3225 O O . LEU A 1 441 ? 14.037 1.343 -10.082 1.00 74.62 441 LEU A O 1
ATOM 3229 N N . LEU A 1 442 ? 14.694 1.402 -12.241 1.00 81.12 442 LEU A N 1
ATOM 3230 C CA . LEU A 1 442 ? 13.586 0.665 -12.852 1.00 81.12 442 LEU A CA 1
ATOM 3231 C C . LEU A 1 442 ? 14.144 -0.529 -13.632 1.00 81.12 442 LEU A C 1
ATOM 3233 O O . LEU A 1 442 ? 14.427 -0.424 -14.822 1.00 81.12 442 LEU A O 1
ATOM 3237 N N . ASP A 1 443 ? 14.304 -1.672 -12.976 1.00 83.62 443 ASP A N 1
ATOM 3238 C CA . ASP A 1 443 ? 14.869 -2.864 -13.617 1.00 83.62 443 ASP A CA 1
ATOM 3239 C C . ASP A 1 443 ? 13.760 -3.899 -13.869 1.00 83.62 443 ASP A C 1
ATOM 3241 O O . ASP A 1 443 ? 13.034 -4.275 -12.950 1.00 83.62 443 ASP A O 1
ATOM 3245 N N . GLY A 1 444 ? 13.600 -4.350 -15.118 1.00 81.56 444 GLY A N 1
ATOM 3246 C CA . GLY A 1 444 ? 12.612 -5.373 -15.494 1.00 81.56 444 GLY A CA 1
ATOM 3247 C C . GLY A 1 444 ? 11.147 -4.915 -15.452 1.00 81.56 444 GLY A C 1
ATOM 3248 O O . GLY A 1 444 ? 10.237 -5.747 -15.434 1.00 81.56 444 GLY A O 1
ATOM 3249 N N . ALA A 1 445 ? 10.890 -3.603 -15.421 1.00 83.56 445 ALA A N 1
ATOM 3250 C CA . ALA A 1 445 ? 9.533 -3.069 -15.331 1.00 83.56 445 ALA A CA 1
ATOM 3251 C C . ALA A 1 445 ? 8.698 -3.375 -16.593 1.00 83.56 445 ALA A C 1
ATOM 3253 O O . ALA A 1 445 ? 9.139 -3.171 -17.727 1.00 83.56 445 ALA A O 1
ATOM 3254 N N . GLN A 1 446 ? 7.460 -3.826 -16.387 1.00 85.06 446 GLN A N 1
ATOM 3255 C CA . GLN A 1 446 ? 6.470 -4.113 -17.424 1.00 85.06 446 GLN A CA 1
ATOM 3256 C C . GLN A 1 446 ? 5.316 -3.116 -17.323 1.00 85.06 446 GLN A C 1
ATOM 3258 O O . GLN A 1 446 ? 4.445 -3.230 -16.458 1.00 85.06 446 GLN A O 1
ATOM 3263 N N . VAL A 1 447 ? 5.303 -2.142 -18.228 1.00 87.25 447 VAL A N 1
ATOM 3264 C CA . VAL A 1 447 ? 4.275 -1.105 -18.310 1.00 87.25 447 VAL A CA 1
ATOM 3265 C C . VAL A 1 447 ? 3.411 -1.362 -19.540 1.00 87.25 447 VAL A C 1
ATOM 3267 O O . VAL A 1 447 ? 3.924 -1.491 -20.643 1.00 87.25 447 VAL A O 1
ATOM 3270 N N . ALA A 1 448 ? 2.091 -1.470 -19.393 1.00 79.19 448 ALA A N 1
ATOM 3271 C CA . ALA A 1 448 ? 1.241 -1.850 -20.527 1.00 79.19 448 ALA A CA 1
ATOM 3272 C C . ALA A 1 448 ? 1.124 -0.744 -21.594 1.00 79.19 448 ALA A C 1
ATOM 3274 O O . ALA A 1 448 ? 1.084 -1.047 -22.783 1.00 79.19 448 ALA A O 1
ATOM 3275 N N . LYS A 1 449 ? 1.054 0.522 -21.165 1.00 87.81 449 LYS A N 1
ATOM 3276 C CA . LYS A 1 449 ? 0.824 1.696 -22.019 1.00 87.81 449 LYS A CA 1
ATOM 3277 C C . LYS A 1 449 ? 2.013 2.651 -21.972 1.00 87.81 449 LYS A C 1
ATOM 3279 O O . LYS A 1 449 ? 2.960 2.517 -22.738 1.00 87.81 449 LYS A O 1
ATOM 3284 N N . SER A 1 450 ? 1.989 3.623 -21.067 1.00 87.50 450 SER A N 1
ATOM 3285 C CA . SER A 1 450 ? 2.952 4.721 -21.061 1.00 87.50 450 SER A CA 1
ATOM 3286 C C . SER A 1 450 ? 3.795 4.748 -19.796 1.00 87.50 450 SER A C 1
ATOM 3288 O O . SER A 1 450 ? 3.240 4.729 -18.697 1.00 87.50 450 SER A O 1
ATOM 3290 N N . LEU A 1 451 ? 5.110 4.869 -19.969 1.00 86.94 451 LEU A N 1
ATOM 3291 C CA . LEU A 1 451 ? 6.061 5.268 -18.937 1.00 86.94 451 LEU A CA 1
ATOM 3292 C C . LEU A 1 451 ? 6.494 6.709 -19.222 1.00 86.94 451 LEU A C 1
ATOM 3294 O O . LEU A 1 451 ? 7.116 6.974 -20.249 1.00 86.94 451 LEU A O 1
ATOM 3298 N N . ASN A 1 452 ? 6.143 7.634 -18.338 1.00 84.62 452 ASN A N 1
ATOM 3299 C CA . ASN A 1 452 ? 6.533 9.034 -18.427 1.00 84.62 452 ASN A CA 1
ATOM 3300 C C . ASN A 1 452 ? 7.444 9.385 -17.250 1.00 84.62 452 ASN A C 1
ATOM 3302 O O . ASN A 1 452 ? 7.067 9.180 -16.099 1.00 84.62 452 ASN A O 1
ATOM 3306 N N . VAL A 1 453 ? 8.634 9.896 -17.548 1.00 82.12 453 VAL A N 1
ATOM 3307 C CA . VAL A 1 453 ? 9.602 10.388 -16.565 1.00 82.12 453 VAL A CA 1
ATOM 3308 C C . VAL A 1 453 ? 9.882 11.844 -16.904 1.00 82.12 453 VAL A C 1
ATOM 3310 O O . VAL A 1 453 ? 10.654 12.121 -17.823 1.00 82.12 453 VAL A O 1
ATOM 3313 N N . ALA A 1 454 ? 9.224 12.770 -16.205 1.00 72.06 454 ALA A N 1
ATOM 3314 C CA . ALA A 1 454 ? 9.245 14.189 -16.534 1.00 72.06 454 ALA A CA 1
ATOM 3315 C C . ALA A 1 454 ? 9.611 15.099 -15.351 1.00 72.06 454 ALA A C 1
ATOM 3317 O O . ALA A 1 454 ? 9.210 14.876 -14.212 1.00 72.06 454 ALA A O 1
ATOM 3318 N N . GLY A 1 455 ? 10.367 16.168 -15.630 1.00 62.47 455 GLY A N 1
ATOM 3319 C CA . GLY A 1 455 ? 10.666 17.233 -14.668 1.00 62.47 455 GLY A CA 1
ATOM 3320 C C . GLY A 1 455 ? 11.575 16.821 -13.505 1.00 62.47 455 GLY A C 1
ATOM 3321 O O . GLY A 1 455 ? 11.603 17.517 -12.492 1.00 62.47 455 GLY A O 1
ATOM 3322 N N . SER A 1 456 ? 12.290 15.699 -13.621 1.00 64.31 456 SER A N 1
ATOM 3323 C CA . SER A 1 456 ? 13.067 15.111 -12.523 1.00 64.31 456 SER A CA 1
ATOM 3324 C C . SER A 1 456 ? 14.523 15.575 -12.489 1.00 64.31 456 SER A C 1
ATOM 3326 O O . SER A 1 456 ? 15.191 15.542 -13.518 1.00 64.31 456 SER A O 1
ATOM 3328 N N . LEU A 1 457 ? 15.011 15.953 -11.299 1.00 60.94 457 LEU A N 1
ATOM 3329 C CA . LEU A 1 457 ? 16.413 16.297 -10.992 1.00 60.94 457 LEU A CA 1
ATOM 3330 C C . LEU A 1 457 ? 17.166 15.067 -10.452 1.00 60.94 457 LEU A C 1
ATOM 3332 O O . LEU A 1 457 ? 17.265 14.874 -9.243 1.00 60.94 457 LEU A O 1
ATOM 3336 N N . LEU A 1 458 ? 17.655 14.193 -11.326 1.00 67.00 458 LEU A N 1
ATOM 3337 C CA . LEU A 1 458 ? 18.196 12.888 -10.930 1.00 67.00 458 LEU A CA 1
ATOM 3338 C C . LEU A 1 458 ? 19.694 12.931 -10.595 1.00 67.00 458 LEU A C 1
ATOM 3340 O O . LEU A 1 458 ? 20.486 13.625 -11.233 1.00 67.00 458 LEU A O 1
ATOM 3344 N N . GLY A 1 459 ? 20.104 12.137 -9.603 1.00 66.44 459 GLY A N 1
ATOM 3345 C CA . GLY A 1 459 ? 21.512 11.796 -9.379 1.00 66.44 459 GLY A CA 1
ATOM 3346 C C . GLY A 1 459 ? 21.995 10.729 -10.363 1.00 66.44 459 GLY A C 1
ATOM 3347 O O . GLY A 1 459 ? 23.089 10.837 -10.908 1.00 66.44 459 GLY A O 1
ATOM 3348 N N . SER A 1 460 ? 21.163 9.717 -10.630 1.00 72.38 460 SER A N 1
ATOM 3349 C CA . SER A 1 460 ? 21.370 8.751 -11.716 1.00 72.38 460 SER A CA 1
ATOM 3350 C C . SER A 1 460 ? 20.042 8.157 -12.194 1.00 72.38 460 SER A C 1
ATOM 3352 O O . SER A 1 460 ? 19.102 8.028 -11.405 1.00 72.38 460 SER A O 1
ATOM 3354 N N . LEU A 1 461 ? 19.977 7.794 -13.477 1.00 79.00 461 LEU A N 1
ATOM 3355 C CA . LEU A 1 461 ? 18.820 7.157 -14.103 1.00 79.00 461 LEU A CA 1
ATOM 3356 C C . LEU A 1 461 ? 19.220 5.772 -14.611 1.00 79.00 461 LEU A C 1
ATOM 3358 O O . LEU A 1 461 ? 20.109 5.654 -15.458 1.00 79.00 461 LEU A O 1
ATOM 3362 N N . ARG A 1 462 ? 18.544 4.729 -14.129 1.00 85.19 462 ARG A N 1
ATOM 3363 C CA . ARG A 1 462 ? 18.712 3.354 -14.599 1.00 85.19 462 ARG A CA 1
ATOM 3364 C C . ARG A 1 462 ? 17.351 2.736 -14.878 1.00 85.19 462 ARG A C 1
ATOM 3366 O O . ARG A 1 462 ? 16.542 2.577 -13.974 1.00 85.19 462 ARG A O 1
ATOM 3373 N N . MET A 1 463 ? 17.125 2.380 -16.131 1.00 84.62 463 MET A N 1
ATOM 3374 C CA . MET A 1 463 ? 15.922 1.739 -16.639 1.00 84.62 463 MET A CA 1
ATOM 3375 C C . MET A 1 463 ? 16.329 0.556 -17.521 1.00 84.62 463 MET A C 1
ATOM 3377 O O . MET A 1 463 ? 16.421 0.693 -18.739 1.00 84.62 463 MET A O 1
ATOM 3381 N N . VAL A 1 464 ? 16.654 -0.589 -16.918 1.00 86.25 464 VAL A N 1
ATOM 3382 C CA . VAL A 1 464 ? 17.193 -1.742 -17.659 1.00 86.25 464 VAL A CA 1
ATOM 3383 C C . VAL A 1 464 ? 16.102 -2.764 -17.957 1.00 86.25 464 VAL A C 1
ATOM 3385 O O . VAL A 1 464 ? 15.328 -3.129 -17.075 1.00 86.25 464 VAL A O 1
ATOM 3388 N N . ASP A 1 465 ? 16.063 -3.242 -19.204 1.00 87.00 465 ASP A N 1
ATOM 3389 C CA . ASP A 1 465 ? 15.105 -4.249 -19.688 1.00 87.00 465 ASP A CA 1
ATOM 3390 C C . ASP A 1 465 ? 13.627 -3.863 -19.412 1.00 87.00 465 ASP A C 1
ATOM 3392 O O . ASP A 1 465 ? 12.784 -4.704 -19.096 1.00 87.00 465 ASP A O 1
ATOM 3396 N N . VAL A 1 466 ? 13.310 -2.567 -19.532 1.00 88.38 466 VAL A N 1
ATOM 3397 C CA . 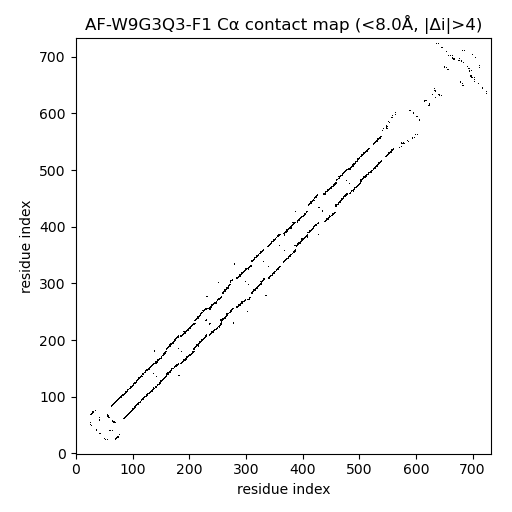VAL A 1 466 ? 11.952 -2.018 -19.358 1.00 88.38 466 VAL A CA 1
ATOM 3398 C C . VAL A 1 466 ? 11.126 -2.188 -20.632 1.00 88.38 466 VAL A C 1
ATOM 3400 O O . VAL A 1 466 ? 11.595 -1.877 -21.724 1.00 88.38 466 VAL A O 1
ATOM 3403 N N . SER A 1 467 ? 9.871 -2.617 -20.501 1.00 89.56 467 SER A N 1
ATOM 3404 C CA . SER A 1 467 ? 8.931 -2.760 -21.620 1.00 89.56 467 SER A CA 1
ATOM 3405 C C . SER A 1 467 ? 7.737 -1.821 -21.454 1.00 89.56 467 SER A C 1
ATOM 3407 O O . SER A 1 467 ? 7.049 -1.905 -20.439 1.00 89.56 467 SER A O 1
ATOM 3409 N N . ALA A 1 468 ? 7.454 -0.981 -22.455 1.00 89.62 468 ALA A N 1
ATOM 3410 C CA . ALA A 1 468 ? 6.263 -0.123 -22.504 1.00 89.62 468 ALA A CA 1
ATOM 3411 C C . ALA A 1 468 ? 5.769 0.108 -23.940 1.00 89.62 468 ALA A C 1
ATOM 3413 O O . ALA A 1 468 ? 6.532 -0.065 -24.875 1.00 89.62 468 ALA A O 1
ATOM 3414 N N . GLU A 1 469 ? 4.521 0.529 -24.167 1.00 89.94 469 GLU A N 1
ATOM 3415 C CA . GLU A 1 469 ? 4.094 0.972 -25.510 1.00 89.94 469 GLU A CA 1
ATOM 3416 C C . GLU A 1 469 ? 4.794 2.288 -25.878 1.00 89.94 469 GLU A C 1
ATOM 3418 O O . GLU A 1 469 ? 5.392 2.413 -26.947 1.00 89.94 469 GLU A O 1
ATOM 3423 N N . THR A 1 470 ? 4.789 3.251 -24.954 1.00 88.56 470 THR A N 1
ATOM 3424 C CA . THR A 1 470 ? 5.468 4.540 -25.118 1.00 88.56 470 THR A CA 1
ATOM 3425 C C . THR A 1 470 ? 6.317 4.870 -23.899 1.00 88.56 470 THR A C 1
ATOM 3427 O O . THR A 1 470 ? 5.810 4.826 -22.777 1.00 88.56 470 THR A O 1
ATOM 3430 N N . ILE A 1 471 ? 7.563 5.277 -24.114 1.00 89.50 471 ILE A N 1
ATOM 3431 C CA . ILE A 1 471 ? 8.464 5.778 -23.075 1.00 89.50 471 ILE A CA 1
ATOM 3432 C C . ILE A 1 471 ? 8.766 7.245 -23.382 1.00 89.50 471 ILE A C 1
ATOM 3434 O O . ILE A 1 471 ? 9.205 7.567 -24.485 1.00 89.50 471 ILE A O 1
ATOM 3438 N N . ARG A 1 472 ? 8.527 8.137 -22.420 1.00 87.00 472 ARG A N 1
ATOM 3439 C CA . ARG A 1 472 ? 8.903 9.553 -22.503 1.00 87.00 472 ARG A CA 1
ATOM 3440 C C . ARG A 1 472 ? 9.861 9.893 -21.378 1.00 87.00 472 ARG A C 1
ATOM 3442 O O . ARG A 1 472 ? 9.574 9.587 -20.222 1.00 87.00 472 ARG A O 1
ATOM 3449 N N . VAL A 1 473 ? 10.980 10.519 -21.722 1.00 85.38 473 VAL A N 1
ATOM 3450 C CA . VAL A 1 473 ? 12.019 10.917 -20.772 1.00 85.38 473 VAL A CA 1
ATOM 3451 C C . VAL A 1 473 ? 12.364 12.387 -20.984 1.00 85.38 473 VAL A C 1
ATOM 3453 O O . VAL A 1 473 ? 12.790 12.799 -22.064 1.00 85.38 473 VAL A O 1
ATOM 3456 N N . SER A 1 474 ? 12.171 13.180 -19.936 1.00 80.88 474 SER A N 1
ATOM 3457 C CA . SER A 1 474 ? 12.522 14.597 -19.878 1.00 80.88 474 SER A CA 1
ATOM 3458 C C . SER A 1 474 ? 13.036 14.923 -18.473 1.00 80.88 474 SER A C 1
ATOM 3460 O O . SER A 1 474 ? 12.251 15.170 -17.553 1.00 80.88 474 SER A O 1
ATOM 3462 N N . THR A 1 475 ? 14.348 14.860 -18.268 1.00 70.25 475 THR A N 1
ATOM 3463 C CA . THR A 1 475 ? 14.963 14.961 -16.934 1.00 70.25 475 THR A CA 1
ATOM 3464 C C . THR A 1 475 ? 16.270 15.745 -16.977 1.00 70.25 475 THR A C 1
ATOM 3466 O O . THR A 1 475 ? 16.992 15.745 -17.969 1.00 70.25 475 THR A O 1
ATOM 3469 N N . GLU A 1 476 ? 16.564 16.429 -15.876 1.00 68.56 476 GLU A N 1
ATOM 3470 C CA . GLU A 1 476 ? 17.826 17.112 -15.620 1.00 68.56 476 GLU A CA 1
ATOM 3471 C C . GLU A 1 476 ? 18.664 16.275 -14.641 1.00 68.56 476 GLU A C 1
ATOM 3473 O O . GLU A 1 476 ? 18.164 15.797 -13.625 1.00 68.56 476 GLU A O 1
ATOM 3478 N N . MET A 1 477 ? 19.947 16.070 -14.931 1.00 63.94 477 MET A N 1
ATOM 3479 C CA . MET A 1 477 ? 20.875 15.319 -14.084 1.00 63.94 477 MET A CA 1
ATOM 3480 C C . MET A 1 477 ? 21.713 16.290 -13.251 1.00 63.94 477 MET A C 1
ATOM 3482 O O . MET A 1 477 ? 22.386 17.167 -13.790 1.00 63.94 477 MET A O 1
ATOM 3486 N N . ARG A 1 478 ? 21.720 16.117 -11.926 1.00 58.31 478 ARG A N 1
ATOM 3487 C CA . ARG A 1 478 ? 22.461 16.999 -11.007 1.00 58.31 478 ARG A CA 1
ATOM 3488 C C . ARG A 1 478 ? 23.945 16.651 -10.924 1.00 58.31 478 ARG A C 1
ATOM 3490 O O . ARG A 1 478 ? 24.794 17.528 -10.770 1.00 58.31 478 ARG A O 1
ATOM 3497 N N . CYS A 1 479 ? 24.264 15.363 -11.016 1.00 56.81 479 CYS A N 1
ATOM 3498 C CA . CYS A 1 479 ? 25.640 14.906 -11.116 1.00 56.81 479 CYS A CA 1
ATOM 3499 C C . CYS A 1 479 ? 26.104 15.069 -12.563 1.00 56.81 479 CYS A C 1
ATOM 3501 O O . CYS A 1 479 ? 25.820 14.218 -13.405 1.00 56.81 479 CYS A O 1
ATOM 3503 N N . LEU A 1 480 ? 26.842 16.155 -12.824 1.00 55.97 480 LEU A N 1
ATOM 3504 C CA . LEU A 1 480 ? 27.693 16.270 -14.008 1.00 55.97 480 LEU A CA 1
ATOM 3505 C C . LEU A 1 480 ? 28.478 14.956 -14.133 1.00 55.97 480 LEU A C 1
ATOM 3507 O O . LEU A 1 480 ? 29.201 14.599 -13.208 1.00 55.97 480 LEU A O 1
ATOM 3511 N N . GLU A 1 481 ? 28.295 14.245 -15.246 1.00 61.31 481 GLU A N 1
ATOM 3512 C CA . GLU A 1 481 ? 28.893 12.932 -15.564 1.00 61.31 481 GLU A CA 1
ATOM 3513 C C . GLU A 1 481 ? 28.125 11.656 -15.174 1.00 61.31 481 GLU A C 1
ATOM 3515 O O . GLU A 1 481 ? 28.565 10.564 -15.536 1.00 61.31 481 GLU A O 1
ATOM 3520 N N . ALA A 1 482 ? 26.954 11.735 -14.538 1.00 68.44 482 ALA A N 1
ATOM 3521 C CA . ALA A 1 482 ? 26.155 10.531 -14.304 1.00 68.44 482 ALA A CA 1
ATOM 3522 C C . ALA A 1 482 ? 25.536 9.994 -15.614 1.00 68.44 482 ALA A C 1
ATOM 3524 O O . ALA A 1 482 ? 24.982 10.777 -16.400 1.00 68.44 482 ALA A O 1
ATOM 3525 N N . PRO A 1 483 ? 25.603 8.672 -15.871 1.00 79.12 483 PRO A N 1
ATOM 3526 C CA . PRO A 1 483 ? 25.009 8.094 -17.063 1.00 79.12 483 PRO A CA 1
ATOM 3527 C C . PRO A 1 483 ? 23.489 7.959 -16.924 1.00 79.12 483 PRO A C 1
ATOM 3529 O O . PRO A 1 483 ? 22.973 7.634 -15.851 1.00 79.12 483 PRO A O 1
ATOM 3532 N N . ALA A 1 484 ? 22.782 8.154 -18.034 1.00 84.62 484 ALA A N 1
ATOM 3533 C CA . ALA A 1 484 ? 21.384 7.765 -18.182 1.00 84.62 484 ALA A CA 1
ATOM 3534 C C . ALA A 1 484 ? 21.340 6.403 -18.880 1.00 84.62 484 ALA A C 1
ATOM 3536 O O . ALA A 1 484 ? 21.623 6.306 -20.072 1.00 84.62 484 ALA A O 1
ATOM 3537 N N . ASN A 1 485 ? 21.042 5.336 -18.139 1.00 89.25 485 ASN A N 1
ATOM 3538 C CA . ASN A 1 485 ? 21.064 3.974 -18.663 1.00 89.25 485 ASN A CA 1
ATOM 3539 C C . ASN A 1 485 ? 19.650 3.468 -18.940 1.00 89.25 485 ASN A C 1
ATOM 3541 O O . ASN A 1 485 ? 18.876 3.287 -18.011 1.00 89.25 485 ASN A O 1
ATOM 3545 N N . LEU A 1 486 ? 19.339 3.225 -20.208 1.00 90.31 486 LEU A N 1
ATOM 3546 C CA . LEU A 1 486 ? 18.076 2.683 -20.704 1.00 90.31 486 LEU A CA 1
ATOM 3547 C C . LEU A 1 486 ? 18.301 1.361 -21.473 1.00 90.31 486 LEU A C 1
ATOM 3549 O O . LEU A 1 486 ? 17.557 1.022 -22.397 1.00 90.31 486 LEU A O 1
ATOM 3553 N N . ALA A 1 487 ? 19.380 0.637 -21.160 1.00 90.56 487 ALA A N 1
ATOM 3554 C CA . ALA A 1 487 ? 19.789 -0.538 -21.918 1.00 90.56 487 ALA A CA 1
ATOM 3555 C C . ALA A 1 487 ? 18.718 -1.642 -21.919 1.00 90.56 487 ALA A C 1
ATOM 3557 O O . ALA A 1 487 ? 18.128 -1.971 -20.891 1.00 90.56 487 ALA A O 1
ATOM 3558 N N . GLY A 1 488 ? 18.492 -2.249 -23.084 1.00 89.88 488 GLY A N 1
ATOM 3559 C CA . GLY A 1 488 ? 17.518 -3.328 -23.260 1.00 89.88 488 GLY A CA 1
ATOM 3560 C C . GLY A 1 488 ? 16.051 -2.885 -23.269 1.00 89.88 488 GLY A C 1
ATOM 3561 O O . GLY A 1 488 ? 15.174 -3.745 -23.341 1.00 89.88 488 GLY A O 1
ATOM 3562 N N . ALA A 1 489 ? 15.762 -1.579 -23.218 1.00 90.81 489 ALA A N 1
ATOM 3563 C CA . ALA A 1 489 ? 14.389 -1.086 -23.245 1.00 90.81 489 ALA A CA 1
ATOM 3564 C C . ALA A 1 489 ? 13.654 -1.467 -24.546 1.00 90.81 489 ALA A C 1
ATOM 3566 O O . ALA A 1 489 ? 14.209 -1.392 -25.648 1.00 90.81 489 ALA A O 1
ATOM 3567 N N . HIS A 1 490 ? 12.382 -1.844 -24.420 1.00 92.88 490 HIS A N 1
ATOM 3568 C CA . HIS A 1 490 ? 11.502 -2.208 -25.524 1.00 92.88 490 HIS A CA 1
ATOM 3569 C C . HIS A 1 490 ? 10.279 -1.290 -25.569 1.00 92.88 490 HIS A C 1
ATOM 3571 O O . HIS A 1 490 ? 9.520 -1.231 -24.599 1.00 92.88 490 HIS A O 1
ATOM 3577 N N . ALA A 1 491 ? 10.082 -0.585 -26.689 1.00 93.00 491 ALA A N 1
ATOM 3578 C CA . ALA A 1 491 ? 8.922 0.284 -26.870 1.00 93.00 491 ALA A CA 1
ATOM 3579 C C . ALA A 1 491 ? 8.457 0.427 -28.320 1.00 93.00 491 ALA A C 1
ATOM 3581 O O . ALA A 1 491 ? 9.201 0.130 -29.244 1.00 93.00 491 ALA A O 1
ATOM 3582 N N . GLN A 1 492 ? 7.234 0.911 -28.548 1.00 91.75 492 GLN A N 1
ATOM 3583 C CA . GLN A 1 492 ? 6.847 1.385 -29.884 1.00 91.75 492 GLN A CA 1
ATOM 3584 C C . GLN A 1 492 ? 7.414 2.785 -30.122 1.00 91.75 492 GLN A C 1
ATOM 3586 O O . GLN A 1 492 ? 8.015 3.038 -31.160 1.00 91.75 492 GLN A O 1
ATOM 3591 N N . ALA A 1 493 ? 7.290 3.679 -29.139 1.00 90.56 493 ALA A N 1
ATOM 3592 C CA . ALA A 1 493 ? 7.857 5.023 -29.208 1.00 90.56 493 ALA A CA 1
ATOM 3593 C C . ALA A 1 493 ? 8.725 5.323 -27.980 1.00 90.56 493 ALA A C 1
ATOM 3595 O O . ALA A 1 493 ? 8.276 5.130 -26.849 1.00 90.56 493 ALA A O 1
ATOM 3596 N N . LEU A 1 494 ? 9.940 5.824 -28.202 1.00 91.69 494 LEU A N 1
ATOM 3597 C CA . LEU A 1 494 ? 10.829 6.365 -27.174 1.00 91.69 494 LEU A CA 1
ATOM 3598 C C . LEU A 1 494 ? 11.134 7.824 -27.518 1.00 91.69 494 LEU A C 1
ATOM 3600 O O . LEU A 1 494 ? 11.797 8.099 -28.514 1.00 91.69 494 LEU A O 1
ATOM 3604 N N . ASP A 1 495 ? 10.640 8.740 -26.693 1.00 88.69 495 ASP A N 1
ATOM 3605 C CA . ASP A 1 495 ? 10.827 10.181 -26.851 1.00 88.69 495 ASP A CA 1
ATOM 3606 C C . ASP A 1 495 ? 11.740 10.698 -25.737 1.00 88.69 495 ASP A C 1
ATOM 3608 O O . ASP A 1 495 ? 11.410 10.600 -24.549 1.00 88.69 495 ASP A O 1
ATOM 3612 N N . ILE A 1 496 ? 12.910 11.205 -26.122 1.00 86.38 496 ILE A N 1
ATOM 3613 C CA . ILE A 1 496 ? 13.881 11.803 -25.209 1.00 86.38 496 ILE A CA 1
ATOM 3614 C C . ILE A 1 496 ? 13.976 13.285 -25.554 1.00 86.38 496 ILE A C 1
ATOM 3616 O O . ILE A 1 496 ? 14.578 13.678 -26.557 1.00 86.38 496 ILE A O 1
ATOM 3620 N N . THR A 1 497 ? 13.389 14.110 -24.693 1.00 80.62 497 THR A N 1
ATOM 3621 C CA . THR A 1 497 ? 13.291 15.558 -24.922 1.00 80.62 497 THR A CA 1
ATOM 3622 C C . THR A 1 497 ? 14.347 16.348 -24.163 1.00 80.62 497 THR A C 1
ATOM 3624 O O . THR A 1 497 ? 14.831 17.344 -24.686 1.00 80.62 497 THR A O 1
ATOM 3627 N N . ASP A 1 498 ? 14.764 15.908 -22.974 1.00 75.56 498 ASP A N 1
ATOM 3628 C CA . ASP A 1 498 ? 15.800 16.601 -22.202 1.00 75.56 498 ASP A CA 1
ATOM 3629 C C . ASP A 1 498 ? 16.613 15.629 -21.331 1.00 75.56 498 ASP A C 1
ATOM 3631 O O . ASP A 1 498 ? 16.039 14.727 -20.715 1.00 75.56 498 ASP A O 1
ATOM 3635 N N . LEU A 1 499 ? 17.939 15.815 -21.321 1.00 74.94 499 LEU A N 1
ATOM 3636 C CA . LEU A 1 499 ? 18.947 15.063 -20.551 1.00 74.94 499 LEU A CA 1
ATOM 3637 C C . LEU A 1 499 ? 20.110 15.979 -20.103 1.00 74.94 499 LEU A C 1
ATOM 3639 O O . LEU A 1 499 ? 21.285 15.595 -20.162 1.00 74.94 499 LEU A O 1
ATOM 3643 N N . ARG A 1 500 ? 19.809 17.217 -19.695 1.00 75.50 500 ARG A N 1
ATOM 3644 C CA . ARG A 1 500 ? 20.801 18.180 -19.167 1.00 75.50 500 ARG A CA 1
ATOM 3645 C C . ARG A 1 500 ? 21.704 17.552 -18.101 1.00 75.50 500 ARG A C 1
ATOM 3647 O O . ARG A 1 500 ? 21.248 16.761 -17.283 1.00 75.50 500 ARG A O 1
ATOM 3654 N N . GLY A 1 501 ? 22.992 17.897 -18.104 1.00 71.88 501 GLY A N 1
ATOM 3655 C CA . GLY A 1 501 ? 23.975 17.414 -17.116 1.00 71.88 501 GLY A CA 1
ATOM 3656 C C . GLY A 1 501 ? 24.485 15.974 -17.308 1.00 71.88 501 GLY A C 1
ATOM 3657 O O . GLY A 1 501 ? 25.443 15.571 -16.643 1.00 71.88 501 GLY A O 1
ATOM 3658 N N . CYS A 1 502 ? 23.917 15.203 -18.240 1.00 75.38 502 CYS A N 1
ATOM 3659 C CA . CYS A 1 502 ? 24.345 13.834 -18.530 1.00 75.38 502 CYS A CA 1
ATOM 3660 C C . CYS A 1 502 ? 25.606 13.796 -19.421 1.00 75.38 502 CYS A C 1
ATOM 3662 O O . CYS A 1 502 ? 25.648 14.427 -20.480 1.00 75.38 502 CYS A O 1
ATOM 3664 N N . ALA A 1 503 ? 26.633 13.023 -19.040 1.00 77.94 503 ALA A N 1
ATOM 3665 C CA . ALA A 1 503 ? 27.794 12.807 -19.919 1.00 77.94 503 ALA A CA 1
ATOM 3666 C C . ALA A 1 503 ? 27.559 11.705 -20.958 1.00 77.94 503 ALA A C 1
ATOM 3668 O O . ALA A 1 503 ? 28.013 11.840 -22.096 1.00 77.94 503 ALA A O 1
ATOM 3669 N N . GLU A 1 504 ? 26.862 10.631 -20.580 1.00 83.94 504 GLU A N 1
ATOM 3670 C CA . GLU A 1 504 ? 26.657 9.453 -21.422 1.00 83.94 504 GLU A CA 1
ATOM 3671 C C . GLU A 1 504 ? 25.231 8.907 -21.287 1.00 83.94 504 GLU A C 1
ATOM 3673 O O . GLU A 1 504 ? 24.786 8.553 -20.196 1.00 83.94 504 GLU A O 1
ATOM 3678 N N . ALA A 1 505 ? 24.525 8.801 -22.410 1.00 86.88 505 ALA A N 1
ATOM 3679 C CA . ALA A 1 505 ? 23.239 8.121 -22.490 1.00 86.88 505 ALA A CA 1
ATOM 3680 C C . ALA A 1 505 ? 23.439 6.727 -23.104 1.00 86.88 505 ALA A C 1
ATOM 3682 O O . ALA A 1 505 ? 23.849 6.604 -24.261 1.00 86.88 505 ALA A O 1
ATOM 3683 N N . ILE A 1 506 ? 23.167 5.684 -22.318 1.00 89.88 506 ILE A N 1
ATOM 3684 C CA . ILE A 1 506 ? 23.339 4.278 -22.693 1.00 89.88 506 ILE A CA 1
ATOM 3685 C C . ILE A 1 506 ? 21.994 3.727 -23.164 1.00 89.88 506 ILE A C 1
ATOM 3687 O O . ILE A 1 506 ? 21.102 3.463 -22.364 1.00 89.88 506 ILE A O 1
ATOM 3691 N N . LEU A 1 507 ? 21.872 3.530 -24.469 1.00 90.19 507 LEU A N 1
ATOM 3692 C CA . LEU A 1 507 ? 20.732 2.949 -25.179 1.00 90.19 507 LEU A CA 1
ATOM 3693 C C . LEU A 1 507 ? 21.150 1.633 -25.865 1.00 90.19 507 LEU A C 1
ATOM 3695 O O . LEU A 1 507 ? 20.690 1.297 -26.956 1.00 90.19 507 LEU A O 1
ATOM 3699 N N . GLU A 1 508 ? 22.051 0.880 -25.233 1.00 91.19 508 GLU A N 1
ATOM 3700 C CA . GLU A 1 508 ? 22.528 -0.410 -25.736 1.00 91.19 508 GLU A CA 1
ATOM 3701 C C . GLU A 1 508 ? 21.370 -1.424 -25.806 1.00 91.19 508 GLU A C 1
ATOM 3703 O O . GLU A 1 508 ? 20.570 -1.533 -24.874 1.00 91.19 508 GLU A O 1
ATOM 3708 N N . ARG A 1 509 ? 21.282 -2.204 -26.892 1.00 92.12 509 ARG A N 1
ATOM 3709 C CA . ARG A 1 509 ? 20.284 -3.275 -27.094 1.00 92.12 509 ARG A CA 1
ATOM 3710 C C . ARG A 1 509 ? 18.811 -2.836 -27.022 1.00 92.12 509 ARG A C 1
ATOM 3712 O O . ARG A 1 509 ? 17.943 -3.682 -26.793 1.00 92.12 509 ARG A O 1
ATOM 3719 N N . ILE A 1 510 ? 18.501 -1.551 -27.208 1.00 94.19 510 ILE A N 1
ATOM 3720 C CA . ILE A 1 510 ? 17.101 -1.099 -27.245 1.00 94.19 510 ILE A CA 1
ATOM 3721 C C . ILE A 1 510 ? 16.371 -1.664 -28.470 1.00 94.19 510 ILE A C 1
ATOM 3723 O O . ILE A 1 510 ? 16.979 -1.884 -29.518 1.00 94.19 510 ILE A O 1
ATOM 3727 N N . ARG A 1 511 ? 15.057 -1.866 -28.358 1.00 94.19 511 ARG A N 1
ATOM 3728 C CA . ARG A 1 511 ? 14.182 -2.248 -29.476 1.00 94.19 511 ARG A CA 1
ATOM 3729 C C . ARG A 1 511 ? 13.000 -1.296 -29.561 1.00 94.19 511 ARG A C 1
ATOM 3731 O O . ARG A 1 511 ? 12.055 -1.454 -28.785 1.00 94.19 511 ARG A O 1
ATOM 3738 N N . VAL A 1 512 ? 13.060 -0.336 -30.485 1.00 94.62 512 VAL A N 1
ATOM 3739 C CA . VAL A 1 512 ? 12.071 0.745 -30.604 1.00 94.62 512 VAL A CA 1
ATOM 3740 C C . VAL A 1 512 ? 11.615 0.971 -32.048 1.00 94.62 512 VAL A C 1
ATOM 3742 O O . VAL A 1 512 ? 12.440 0.980 -32.958 1.00 94.62 512 VAL A O 1
ATOM 3745 N N . ASP A 1 513 ? 10.319 1.198 -32.289 1.00 92.56 513 ASP A N 1
ATOM 3746 C CA . ASP A 1 513 ? 9.825 1.519 -33.640 1.00 92.56 513 ASP A CA 1
ATOM 3747 C C . ASP A 1 513 ? 10.070 2.989 -34.036 1.00 92.56 513 ASP A C 1
ATOM 3749 O O . ASP A 1 513 ? 10.504 3.236 -35.162 1.00 92.56 513 ASP A O 1
ATOM 3753 N N . ASP A 1 514 ? 9.859 3.959 -33.142 1.00 92.50 514 ASP A N 1
ATOM 3754 C CA . ASP A 1 514 ? 10.199 5.383 -33.329 1.00 92.50 514 ASP A CA 1
ATOM 3755 C C . ASP A 1 514 ? 11.016 5.912 -32.137 1.00 92.50 514 ASP A C 1
ATOM 3757 O O . ASP A 1 514 ? 10.543 5.925 -31.001 1.00 92.50 514 ASP A O 1
ATOM 3761 N N . LEU A 1 515 ? 12.256 6.326 -32.396 1.00 91.44 515 LEU A N 1
ATOM 3762 C CA . LEU A 1 515 ? 13.153 6.973 -31.443 1.00 91.44 515 LEU A CA 1
ATOM 3763 C C . LEU A 1 515 ? 13.253 8.456 -31.802 1.00 91.44 515 LEU A C 1
ATOM 3765 O O . LEU A 1 515 ? 13.885 8.810 -32.804 1.00 91.44 515 LEU A O 1
ATOM 3769 N N . ASP A 1 516 ? 12.645 9.310 -30.982 1.00 89.12 516 ASP A N 1
ATOM 3770 C CA . ASP A 1 516 ? 12.659 10.758 -31.165 1.00 89.12 516 ASP A CA 1
ATOM 3771 C C . ASP A 1 516 ? 13.660 11.428 -30.219 1.00 89.12 516 ASP A C 1
ATOM 3773 O O . ASP A 1 516 ? 13.578 11.318 -28.998 1.00 89.12 516 ASP A O 1
ATOM 3777 N N . LEU A 1 517 ? 14.638 12.099 -30.824 1.00 85.88 517 LEU A N 1
ATOM 3778 C CA . LEU A 1 517 ? 15.700 12.873 -30.191 1.00 85.88 517 LEU A CA 1
ATOM 3779 C C . LEU A 1 517 ? 15.681 14.337 -30.676 1.00 85.88 517 LEU A C 1
ATOM 3781 O O . LEU A 1 517 ? 16.671 15.058 -30.528 1.00 85.88 517 LEU A O 1
ATOM 3785 N N . MET A 1 518 ? 14.604 14.788 -31.330 1.00 79.81 518 MET A N 1
ATOM 3786 C CA . MET A 1 518 ? 14.503 16.142 -31.891 1.00 79.81 518 MET A CA 1
ATOM 3787 C C . MET A 1 518 ? 14.422 17.225 -30.811 1.00 79.81 518 MET A C 1
ATOM 3789 O O . MET A 1 518 ? 14.879 18.344 -31.048 1.00 79.81 518 MET A O 1
ATOM 3793 N N . GLY A 1 519 ? 13.851 16.894 -29.647 1.00 70.88 519 GLY A N 1
ATOM 3794 C CA . GLY A 1 519 ? 13.643 17.816 -28.528 1.00 70.88 519 GLY A CA 1
ATOM 3795 C C . GLY A 1 519 ? 14.893 18.140 -27.704 1.00 70.88 519 GLY A C 1
ATOM 3796 O O . GLY A 1 519 ? 14.863 19.114 -26.962 1.00 70.88 519 GLY A O 1
ATOM 3797 N N . LEU A 1 520 ? 15.988 17.382 -27.858 1.00 73.00 520 LEU A N 1
ATOM 3798 C CA . LEU A 1 520 ? 17.203 17.492 -27.036 1.00 73.00 520 LEU A CA 1
ATOM 3799 C C . LEU A 1 520 ? 17.900 18.865 -27.150 1.00 73.00 520 LEU A C 1
ATOM 3801 O O . LEU A 1 520 ? 18.731 19.112 -28.036 1.00 73.00 520 LEU A O 1
ATOM 3805 N N . GLU A 1 521 ? 17.595 19.759 -26.203 1.00 65.06 521 GLU A N 1
ATOM 3806 C CA . GLU A 1 521 ? 18.181 21.103 -26.101 1.00 65.06 521 GLU A CA 1
ATOM 3807 C C . GLU A 1 521 ? 19.660 21.079 -25.691 1.00 65.06 521 GLU A C 1
ATOM 3809 O O . GLU A 1 521 ? 20.465 21.814 -26.272 1.00 65.06 521 GLU A O 1
ATOM 3814 N N . GLU A 1 522 ? 20.053 20.197 -24.769 1.00 64.31 522 GLU A N 1
ATOM 3815 C CA . GLU A 1 522 ? 21.442 19.853 -24.446 1.00 64.31 522 GLU A CA 1
ATOM 3816 C C . GLU A 1 522 ? 21.679 18.382 -24.767 1.00 64.31 522 GLU A C 1
ATOM 3818 O O . GLU A 1 522 ? 20.932 17.499 -24.363 1.00 64.31 522 GLU A O 1
ATOM 3823 N N . VAL A 1 523 ? 22.706 18.122 -25.569 1.00 62.34 523 VAL A N 1
ATOM 3824 C CA . VAL A 1 523 ? 22.976 16.780 -26.076 1.00 62.34 523 VAL A CA 1
ATOM 3825 C C . VAL A 1 523 ? 24.064 16.165 -25.193 1.00 62.34 523 VAL A C 1
ATOM 3827 O O . VAL A 1 523 ? 25.084 16.840 -25.009 1.00 62.34 523 VAL A O 1
ATOM 3830 N N . PRO A 1 524 ? 23.899 14.928 -24.675 1.00 64.38 524 PRO A N 1
ATOM 3831 C CA . PRO A 1 524 ? 24.949 14.273 -23.898 1.00 64.38 524 PRO A CA 1
ATOM 3832 C C . PRO A 1 524 ? 26.246 14.197 -24.712 1.00 64.38 524 PRO A C 1
ATOM 3834 O O . PRO A 1 524 ? 26.223 14.163 -25.944 1.00 64.38 524 PRO A O 1
ATOM 3837 N N . MET A 1 525 ? 27.404 14.170 -24.049 1.00 69.06 525 MET A N 1
ATOM 3838 C CA . MET A 1 525 ? 28.687 14.080 -24.766 1.00 69.06 525 MET A CA 1
ATOM 3839 C C . MET A 1 525 ? 28.823 12.757 -25.536 1.00 69.06 525 MET A C 1
ATOM 3841 O O . MET A 1 525 ? 29.471 12.705 -26.591 1.00 69.06 525 MET A O 1
ATOM 3845 N N . ARG A 1 526 ? 28.186 11.690 -25.042 1.00 80.56 526 ARG A N 1
ATOM 3846 C CA . ARG A 1 526 ? 28.177 10.371 -25.673 1.00 80.56 526 ARG A CA 1
ATOM 3847 C C . ARG A 1 526 ? 26.786 9.738 -25.674 1.00 80.56 526 ARG A C 1
ATOM 3849 O O . ARG A 1 526 ? 26.101 9.727 -24.657 1.00 80.56 526 ARG A O 1
ATOM 3856 N N . LEU A 1 527 ? 26.384 9.204 -26.823 1.00 85.81 527 LEU A N 1
ATOM 3857 C CA . LEU A 1 527 ? 25.164 8.421 -27.004 1.00 85.81 527 LEU A CA 1
ATOM 3858 C C . LEU A 1 527 ? 25.550 7.020 -27.484 1.00 85.81 527 LEU A C 1
ATOM 3860 O O . LEU A 1 527 ? 26.075 6.870 -28.587 1.00 85.81 527 LEU A O 1
ATOM 3864 N N . ASP A 1 528 ? 25.312 6.007 -26.662 1.00 87.81 528 ASP A N 1
ATOM 3865 C CA . ASP A 1 528 ? 25.633 4.615 -26.974 1.00 87.81 528 ASP A CA 1
ATOM 3866 C C . ASP A 1 528 ? 24.381 3.884 -27.471 1.00 87.81 528 ASP A C 1
ATOM 3868 O O . ASP A 1 528 ? 23.453 3.661 -26.705 1.00 87.81 528 ASP A O 1
ATOM 3872 N N . LEU A 1 529 ? 24.347 3.528 -28.754 1.00 88.88 529 LEU A N 1
ATOM 3873 C CA . LEU A 1 529 ? 23.260 2.804 -29.423 1.00 88.88 529 LEU A CA 1
ATOM 3874 C C . LEU A 1 529 ? 23.734 1.426 -29.916 1.00 88.88 529 LEU A C 1
ATOM 3876 O O . LEU A 1 529 ? 23.231 0.908 -30.920 1.00 88.88 529 LEU A O 1
ATOM 3880 N N . ARG A 1 530 ? 24.726 0.825 -29.246 1.00 88.94 530 ARG A N 1
ATOM 3881 C CA . ARG A 1 530 ? 25.262 -0.482 -29.644 1.00 88.94 530 ARG A CA 1
ATOM 3882 C C . ARG A 1 530 ? 24.186 -1.563 -29.642 1.00 88.94 530 ARG A C 1
ATOM 3884 O O . ARG A 1 530 ? 23.373 -1.651 -28.725 1.00 88.94 530 ARG A O 1
ATOM 3891 N N . ASP A 1 531 ? 24.174 -2.380 -30.693 1.00 90.00 531 ASP A N 1
ATOM 3892 C CA . ASP A 1 531 ? 23.204 -3.465 -30.906 1.00 90.00 531 ASP A CA 1
ATOM 3893 C C . ASP A 1 531 ? 21.718 -3.037 -30.798 1.00 90.00 531 ASP A C 1
ATOM 3895 O O . ASP A 1 531 ? 20.843 -3.868 -30.550 1.00 90.00 531 ASP A O 1
ATOM 3899 N N . ALA A 1 532 ? 21.411 -1.749 -30.994 1.00 92.44 532 ALA A N 1
ATOM 3900 C CA . ALA A 1 532 ? 20.045 -1.230 -30.976 1.00 92.44 532 ALA A CA 1
ATOM 3901 C C . ALA A 1 532 ? 19.269 -1.591 -32.258 1.00 92.44 532 ALA A C 1
ATOM 3903 O O . ALA A 1 532 ? 19.803 -1.509 -33.366 1.00 92.44 532 ALA A O 1
ATOM 3904 N N . GLU A 1 533 ? 17.984 -1.917 -32.130 1.00 93.31 533 GLU A N 1
ATOM 3905 C CA . GLU A 1 533 ? 17.039 -2.091 -33.238 1.00 93.31 533 GLU A CA 1
ATOM 3906 C C . GLU A 1 533 ? 16.044 -0.925 -33.238 1.00 93.31 533 GLU A C 1
ATOM 3908 O O . GLU A 1 533 ? 15.161 -0.850 -32.387 1.00 93.31 533 GLU A O 1
ATOM 3913 N N . VAL A 1 534 ? 16.186 -0.010 -34.197 1.00 92.94 534 VAL A N 1
ATOM 3914 C CA . VAL A 1 534 ? 15.370 1.205 -34.295 1.00 92.94 534 VAL A CA 1
ATOM 3915 C C . VAL A 1 534 ? 14.649 1.252 -35.643 1.00 92.94 534 VAL A C 1
ATOM 3917 O O . VAL A 1 534 ? 15.265 1.183 -36.710 1.00 92.94 534 VAL A O 1
ATOM 3920 N N . GLY A 1 535 ? 13.326 1.390 -35.638 1.00 90.94 535 GLY A N 1
ATOM 3921 C CA . GLY A 1 535 ? 12.560 1.591 -36.866 1.00 90.94 535 GLY A CA 1
ATOM 3922 C C . GLY A 1 535 ? 12.898 2.940 -37.502 1.00 90.94 535 GLY A C 1
ATOM 3923 O O . GLY A 1 535 ? 13.489 3.004 -38.583 1.00 90.94 535 GLY A O 1
ATOM 3924 N N . LYS A 1 536 ? 12.571 4.025 -36.814 1.00 91.06 536 LYS A N 1
ATOM 3925 C CA . LYS A 1 536 ? 12.774 5.403 -37.249 1.00 91.06 536 LYS A CA 1
ATOM 3926 C C . LYS A 1 536 ? 13.561 6.161 -36.183 1.00 91.06 536 LYS A C 1
ATOM 3928 O O . LYS A 1 536 ? 13.185 6.141 -35.025 1.00 91.06 536 LYS A O 1
ATOM 3933 N N . LEU A 1 537 ? 14.656 6.807 -36.578 1.00 89.06 537 LEU A N 1
ATOM 3934 C CA . LEU A 1 537 ? 15.460 7.672 -35.712 1.00 89.06 537 LEU A CA 1
ATOM 3935 C C . LEU A 1 537 ? 15.268 9.130 -36.133 1.00 89.06 537 LEU A C 1
ATOM 3937 O O . LEU A 1 537 ? 15.696 9.510 -37.224 1.00 89.06 537 LEU A O 1
ATOM 3941 N N . SER A 1 538 ? 14.664 9.947 -35.279 1.00 87.12 538 SER A N 1
ATOM 3942 C CA . SER A 1 538 ? 14.490 11.383 -35.504 1.00 87.12 538 SER A CA 1
ATOM 3943 C C . SER A 1 538 ? 15.540 12.138 -34.691 1.00 87.12 538 SER A C 1
ATOM 3945 O O . SER A 1 538 ? 15.489 12.128 -33.470 1.00 87.12 538 SER A O 1
ATOM 3947 N N . ILE A 1 539 ? 16.531 12.752 -35.341 1.00 81.00 539 ILE A N 1
ATOM 3948 C CA . ILE A 1 539 ? 17.616 13.466 -34.650 1.00 81.00 539 ILE A CA 1
ATOM 3949 C C . ILE A 1 539 ? 17.881 14.837 -35.273 1.00 81.00 539 ILE A C 1
ATOM 3951 O O . ILE A 1 539 ? 18.106 14.970 -36.480 1.00 81.00 539 ILE A O 1
ATOM 3955 N N . GLY A 1 540 ? 17.880 15.866 -34.422 1.00 71.81 540 GLY A N 1
ATOM 3956 C CA . GLY A 1 540 ? 18.144 17.246 -34.814 1.00 71.81 540 GLY A CA 1
ATOM 3957 C C . GLY A 1 540 ? 19.585 17.481 -35.283 1.00 71.81 540 GLY A C 1
ATOM 3958 O O . GLY A 1 540 ? 20.508 16.718 -35.001 1.00 71.81 540 GLY A O 1
ATOM 3959 N N . CYS A 1 541 ? 19.799 18.575 -36.015 1.00 59.38 541 CYS A N 1
ATOM 3960 C CA . CYS A 1 541 ? 21.113 18.937 -36.544 1.00 59.38 541 CYS A CA 1
ATOM 3961 C C . CYS A 1 541 ? 22.004 19.534 -35.435 1.00 59.38 541 CYS A C 1
ATOM 3963 O O . CYS A 1 541 ? 21.821 20.677 -35.022 1.00 59.38 541 CYS A O 1
ATOM 3965 N N . THR A 1 542 ? 22.996 18.783 -34.957 1.00 59.81 542 THR A N 1
ATOM 3966 C CA . THR A 1 542 ? 23.884 19.164 -33.840 1.00 59.81 542 THR A CA 1
ATOM 3967 C C . THR A 1 542 ? 25.107 19.980 -34.282 1.00 59.81 542 THR A C 1
ATOM 3969 O O . THR A 1 542 ? 26.231 19.726 -33.836 1.00 59.81 542 THR A O 1
ATOM 3972 N N . LYS A 1 543 ? 24.942 20.954 -35.188 1.00 52.19 543 LYS A N 1
ATOM 3973 C CA . LYS A 1 543 ? 26.063 21.808 -35.626 1.00 52.19 543 LYS A CA 1
ATOM 3974 C C . LYS A 1 543 ? 26.722 22.491 -34.424 1.00 52.19 543 LYS A C 1
ATOM 3976 O O . LYS A 1 543 ? 26.099 23.303 -33.752 1.00 52.19 543 LYS A O 1
ATOM 3981 N N . GLY A 1 544 ? 27.995 22.175 -34.175 1.00 51.47 544 GLY A N 1
ATOM 3982 C CA . GLY A 1 544 ? 28.810 22.806 -33.130 1.00 51.47 544 GLY A CA 1
ATOM 3983 C C . GLY A 1 544 ? 28.784 22.138 -31.748 1.00 51.47 544 GLY A C 1
ATOM 3984 O O . GLY A 1 544 ? 29.579 22.536 -30.901 1.00 51.47 544 GLY A O 1
ATOM 3985 N N . LYS A 1 545 ? 27.960 21.106 -31.515 1.00 57.31 545 LYS A N 1
ATOM 3986 C CA . LYS A 1 545 ? 27.947 20.356 -30.243 1.00 57.31 545 LYS A CA 1
ATOM 3987 C C . LYS A 1 545 ? 28.905 19.159 -30.288 1.00 57.31 545 LYS A C 1
ATOM 3989 O O . LYS A 1 545 ? 29.082 18.533 -31.332 1.00 57.31 545 LYS A O 1
ATOM 3994 N N . ALA A 1 546 ? 29.548 18.844 -29.163 1.00 55.19 546 ALA A N 1
ATOM 3995 C CA . ALA A 1 546 ? 30.494 17.734 -29.032 1.00 55.19 546 ALA A CA 1
ATOM 3996 C C . ALA A 1 546 ? 29.817 16.398 -28.700 1.00 55.19 546 ALA A C 1
ATOM 3998 O O . ALA A 1 546 ? 30.207 15.734 -27.749 1.00 55.19 546 ALA A O 1
ATOM 3999 N N . LEU A 1 547 ? 28.823 16.010 -29.501 1.00 68.81 547 LEU A N 1
ATOM 4000 C CA . LEU A 1 547 ? 28.183 14.701 -29.384 1.00 68.81 547 LEU A CA 1
ATOM 4001 C C . LEU A 1 547 ? 28.994 13.646 -30.153 1.00 68.81 547 LEU A C 1
ATOM 4003 O O . LEU A 1 547 ? 29.347 13.854 -31.317 1.00 68.81 547 LEU A O 1
ATOM 4007 N N . SER A 1 548 ? 29.250 12.512 -29.505 1.00 74.62 548 SER A N 1
ATOM 4008 C CA . SER A 1 548 ? 29.731 11.273 -30.122 1.00 74.62 548 SER A CA 1
ATOM 4009 C C . SER A 1 548 ? 28.642 10.202 -30.049 1.00 74.62 548 SER A C 1
ATOM 4011 O O . SER A 1 548 ? 28.002 10.048 -29.012 1.00 74.62 548 SER A O 1
ATOM 4013 N N . MET A 1 549 ? 28.405 9.481 -31.145 1.00 79.19 549 MET A N 1
ATOM 4014 C CA . MET A 1 549 ? 27.406 8.412 -31.200 1.00 79.19 549 MET A CA 1
ATOM 4015 C C . MET A 1 549 ? 28.069 7.076 -31.537 1.00 79.19 549 MET A C 1
ATOM 4017 O O . MET A 1 549 ? 28.715 6.962 -32.582 1.00 79.19 549 MET A O 1
ATOM 4021 N N . ASP A 1 550 ? 27.892 6.076 -30.675 1.00 82.25 550 ASP A N 1
ATOM 4022 C CA . ASP A 1 550 ? 28.323 4.701 -30.931 1.00 82.25 550 ASP A CA 1
ATOM 4023 C C . ASP A 1 550 ? 27.164 3.915 -31.555 1.00 82.25 550 ASP A C 1
ATOM 4025 O O . ASP A 1 550 ? 26.093 3.794 -30.970 1.00 82.25 550 ASP A O 1
ATOM 4029 N N . LEU A 1 551 ? 27.365 3.434 -32.780 1.00 82.88 551 LEU A N 1
ATOM 4030 C CA . LEU A 1 551 ? 26.365 2.723 -33.585 1.00 82.88 551 LEU A CA 1
ATOM 4031 C C . LEU A 1 551 ? 26.833 1.305 -33.939 1.00 82.88 551 LEU A C 1
ATOM 4033 O O . LEU A 1 551 ? 26.358 0.728 -34.923 1.00 82.88 551 LEU A O 1
ATOM 4037 N N . ASP A 1 552 ? 27.812 0.745 -33.220 1.00 82.56 552 ASP A N 1
ATOM 4038 C CA . ASP A 1 552 ? 28.284 -0.598 -33.550 1.00 82.56 552 ASP A CA 1
ATOM 4039 C C . ASP A 1 552 ? 27.166 -1.639 -33.381 1.00 82.56 552 ASP A C 1
ATOM 4041 O O . ASP A 1 552 ? 26.414 -1.635 -32.414 1.00 82.56 552 ASP A O 1
ATOM 4045 N N . GLY A 1 553 ? 26.997 -2.508 -34.376 1.00 82.12 553 GLY A N 1
ATOM 4046 C CA . GLY A 1 553 ? 25.913 -3.500 -34.384 1.00 82.12 553 GLY A CA 1
ATOM 4047 C C . GLY A 1 553 ? 24.484 -2.962 -34.593 1.00 82.12 553 GLY A C 1
ATOM 4048 O O . GLY A 1 553 ? 23.596 -3.772 -34.863 1.00 82.12 553 GLY A O 1
ATOM 4049 N N . ALA A 1 554 ? 24.256 -1.643 -34.574 1.00 87.12 554 ALA A N 1
ATOM 4050 C CA . ALA A 1 554 ? 22.922 -1.046 -34.666 1.00 87.12 554 ALA A CA 1
ATOM 4051 C C . ALA A 1 554 ? 22.199 -1.337 -36.000 1.00 87.12 554 ALA A C 1
ATOM 4053 O O . ALA A 1 554 ? 22.800 -1.398 -37.079 1.00 87.12 554 ALA A O 1
ATOM 4054 N N . GLN A 1 555 ? 20.874 -1.468 -35.935 1.00 89.69 555 GLN A N 1
ATOM 4055 C CA . GLN A 1 555 ? 19.971 -1.656 -37.069 1.00 89.69 555 GLN A CA 1
ATOM 4056 C C . GLN A 1 555 ? 18.931 -0.533 -37.086 1.00 89.69 555 GLN A C 1
ATOM 4058 O O . GLN A 1 555 ? 17.996 -0.541 -36.296 1.00 89.69 555 GLN A O 1
ATOM 4063 N N . ILE A 1 556 ? 19.068 0.418 -38.013 1.00 89.00 556 ILE A N 1
ATOM 4064 C CA . ILE A 1 556 ? 18.121 1.529 -38.199 1.00 89.00 556 ILE A CA 1
ATOM 4065 C C . ILE A 1 556 ? 17.410 1.342 -39.542 1.00 89.00 556 ILE A C 1
ATOM 4067 O O . ILE A 1 556 ? 18.082 1.062 -40.538 1.00 89.00 556 ILE A O 1
ATOM 4071 N N . ARG A 1 557 ? 16.076 1.487 -39.611 1.00 88.75 557 ARG A N 1
ATOM 4072 C CA . ARG A 1 557 ? 15.345 1.400 -40.899 1.00 88.75 557 ARG A CA 1
ATOM 4073 C C . ARG A 1 557 ? 15.213 2.750 -41.605 1.00 88.75 557 ARG A C 1
ATOM 4075 O O . ARG A 1 557 ? 15.322 2.789 -42.830 1.00 88.75 557 ARG A O 1
ATOM 4082 N N . ALA A 1 558 ? 14.993 3.833 -40.865 1.00 87.62 558 ALA A N 1
ATOM 4083 C CA . ALA A 1 558 ? 14.822 5.185 -41.393 1.00 87.62 558 ALA A CA 1
ATOM 4084 C C . ALA A 1 558 ? 15.426 6.241 -40.456 1.00 87.62 558 ALA A C 1
ATOM 4086 O O . ALA A 1 558 ? 15.434 6.065 -39.242 1.00 87.62 558 ALA A O 1
ATOM 4087 N N . ILE A 1 559 ? 15.908 7.355 -41.017 1.00 86.25 559 ILE A N 1
ATOM 4088 C CA . ILE A 1 559 ? 16.427 8.503 -40.256 1.00 86.25 559 ILE A CA 1
ATOM 4089 C C . ILE A 1 559 ? 15.718 9.775 -40.726 1.00 86.25 559 ILE A C 1
ATOM 4091 O O . ILE A 1 559 ? 15.633 10.016 -41.932 1.00 86.25 559 ILE A O 1
ATOM 4095 N N . GLN A 1 560 ? 15.260 10.594 -39.781 1.00 84.56 560 GLN A N 1
ATOM 4096 C CA . GLN A 1 560 ? 14.722 11.936 -39.993 1.00 84.56 560 GLN A CA 1
ATOM 4097 C C . GLN A 1 560 ? 15.566 12.986 -39.249 1.00 84.56 560 GLN A C 1
ATOM 4099 O O . GLN A 1 560 ? 16.198 12.646 -38.247 1.00 84.56 560 GLN A O 1
ATOM 4104 N N . PRO A 1 561 ? 15.624 14.252 -39.709 1.00 78.25 561 PRO A N 1
ATOM 4105 C CA . PRO A 1 561 ? 15.027 14.817 -40.933 1.00 78.25 561 PRO A CA 1
ATOM 4106 C C . PRO A 1 561 ? 15.535 14.198 -42.247 1.00 78.25 561 PRO A C 1
ATOM 4108 O O . PRO A 1 561 ? 16.473 13.402 -42.245 1.00 78.25 561 PRO A O 1
ATOM 4111 N N . SER A 1 562 ? 14.940 14.515 -43.393 1.00 75.44 562 SER A N 1
ATOM 4112 C CA . SER A 1 562 ? 15.467 14.024 -44.677 1.00 75.44 562 SER A CA 1
ATOM 4113 C C . SER A 1 562 ? 16.862 14.621 -44.979 1.00 75.44 562 SER A C 1
ATOM 4115 O O . SER A 1 562 ? 17.201 15.693 -44.468 1.00 75.44 562 SER A O 1
ATOM 4117 N N . PRO A 1 563 ? 17.704 13.974 -45.811 1.00 71.56 563 PRO A N 1
ATOM 4118 C CA . PRO A 1 563 ? 18.999 14.537 -46.215 1.00 71.56 563 PRO A CA 1
ATOM 4119 C C . PRO A 1 563 ? 18.886 15.830 -47.051 1.00 71.56 563 PRO A C 1
ATOM 4121 O O . PRO A 1 563 ? 19.898 16.476 -47.315 1.00 71.56 563 PRO A O 1
ATOM 4124 N N . GLU A 1 564 ? 17.676 16.206 -47.481 1.00 72.81 564 GLU A N 1
ATOM 4125 C CA . GLU A 1 564 ? 17.383 17.489 -48.136 1.00 72.81 564 GLU A CA 1
ATOM 4126 C C . GLU A 1 564 ? 17.207 18.631 -47.122 1.00 72.81 564 GLU A C 1
ATOM 4128 O O . GLU A 1 564 ? 17.566 19.770 -47.411 1.00 72.81 564 GLU A O 1
ATOM 4133 N N . GLU A 1 565 ? 16.709 18.324 -45.920 1.00 74.81 565 GLU A N 1
ATOM 4134 C CA . GLU A 1 565 ? 16.561 19.279 -44.814 1.00 74.81 565 GLU A CA 1
ATOM 4135 C C . GLU A 1 565 ? 17.867 19.454 -44.032 1.00 74.81 565 GLU A C 1
ATOM 4137 O O . GLU A 1 565 ? 18.233 20.569 -43.656 1.00 74.81 565 GLU A O 1
ATOM 4142 N N . VAL A 1 566 ? 18.589 18.353 -43.800 1.00 74.00 566 VAL A N 1
ATOM 4143 C CA . VAL A 1 566 ? 19.873 18.346 -43.090 1.00 74.00 566 VAL A CA 1
ATOM 4144 C C . VAL A 1 566 ? 20.963 17.760 -43.991 1.00 74.00 566 VAL A C 1
ATOM 4146 O O . VAL A 1 566 ? 20.901 16.570 -44.311 1.00 74.00 566 VAL A O 1
ATOM 4149 N N . PRO A 1 567 ? 21.996 18.544 -44.363 1.00 74.88 567 PRO A N 1
ATOM 4150 C CA . PRO A 1 567 ? 23.108 18.050 -45.166 1.00 74.88 567 PRO A CA 1
ATOM 4151 C C . PRO A 1 567 ? 23.771 16.815 -44.550 1.00 74.88 567 PRO A C 1
ATOM 4153 O O . PRO A 1 567 ? 24.084 16.775 -43.361 1.00 74.88 567 PRO A O 1
ATOM 4156 N N . VAL A 1 568 ? 24.069 15.821 -45.388 1.00 73.06 568 VAL A N 1
ATOM 4157 C CA . VAL A 1 568 ? 24.665 14.541 -44.962 1.00 73.06 568 VAL A CA 1
ATOM 4158 C C . VAL A 1 568 ? 26.012 14.737 -44.253 1.00 73.06 568 VAL A C 1
ATOM 4160 O O . VAL A 1 568 ? 26.339 14.005 -43.321 1.00 73.06 568 VAL A O 1
ATOM 4163 N N . ILE A 1 569 ? 26.760 15.772 -44.648 1.00 71.25 569 ILE A N 1
ATOM 4164 C CA . ILE A 1 569 ? 28.033 16.167 -44.033 1.00 71.25 569 ILE A CA 1
ATOM 4165 C C . ILE A 1 569 ? 27.906 16.432 -42.533 1.00 71.25 569 ILE A C 1
ATOM 4167 O O . ILE A 1 569 ? 28.767 15.997 -41.771 1.00 71.25 569 ILE A O 1
ATOM 4171 N N . ASP A 1 570 ? 26.815 17.066 -42.106 1.00 72.31 570 ASP A N 1
ATOM 4172 C CA . ASP A 1 570 ? 26.612 17.437 -40.706 1.00 72.31 570 ASP A CA 1
ATOM 4173 C C . ASP A 1 570 ? 26.402 16.193 -39.822 1.00 72.31 570 ASP A C 1
ATOM 4175 O O . ASP A 1 570 ? 26.741 16.189 -38.641 1.00 72.31 570 ASP A O 1
ATOM 4179 N N . ARG A 1 571 ? 25.919 15.090 -40.411 1.00 75.31 571 ARG A N 1
ATOM 4180 C CA . ARG A 1 571 ? 25.734 13.800 -39.728 1.00 75.31 571 ARG A CA 1
ATOM 4181 C C . ARG A 1 571 ? 27.020 13.000 -39.594 1.00 75.31 571 ARG A C 1
ATOM 4183 O O . ARG A 1 571 ? 27.125 12.167 -38.699 1.00 75.31 571 ARG A O 1
ATOM 4190 N N . TYR A 1 572 ? 28.014 13.230 -40.451 1.00 73.00 572 TYR A N 1
ATOM 4191 C CA . TYR A 1 572 ? 29.287 12.519 -40.331 1.00 73.00 572 TYR A CA 1
ATOM 4192 C C . TYR A 1 572 ? 30.049 12.913 -39.076 1.00 73.00 572 TYR A C 1
ATOM 4194 O O . TYR A 1 572 ? 30.816 12.090 -38.582 1.00 73.00 572 TYR A O 1
ATOM 4202 N N . ASP A 1 573 ? 29.857 14.134 -38.575 1.00 68.75 573 ASP A N 1
ATOM 4203 C CA . ASP A 1 573 ? 30.492 14.623 -37.350 1.00 68.75 573 ASP A CA 1
ATOM 4204 C C . ASP A 1 573 ? 29.968 13.911 -36.097 1.00 68.75 573 ASP A C 1
ATOM 4206 O O . ASP A 1 573 ? 30.754 13.665 -35.185 1.00 68.75 573 ASP A O 1
ATOM 4210 N N . LEU A 1 574 ? 28.699 13.484 -36.099 1.00 70.50 574 LEU A N 1
ATOM 4211 C CA . LEU A 1 574 ? 28.095 12.674 -35.030 1.00 70.50 574 LEU A CA 1
ATOM 4212 C C . LEU A 1 574 ? 28.767 11.301 -34.890 1.00 70.50 574 LEU A C 1
ATOM 4214 O O . LEU A 1 574 ? 29.049 10.844 -33.787 1.00 70.50 574 LEU A O 1
ATOM 4218 N N . ILE A 1 575 ? 29.071 10.671 -36.028 1.00 69.56 575 ILE A N 1
ATOM 4219 C CA . ILE A 1 575 ? 29.733 9.359 -36.105 1.00 69.56 575 ILE A CA 1
ATOM 4220 C C . ILE A 1 575 ? 31.266 9.512 -35.982 1.00 69.56 575 ILE A C 1
ATOM 4222 O O . ILE A 1 575 ? 31.972 8.590 -35.591 1.00 69.56 575 ILE A O 1
ATOM 4226 N N . ALA A 1 576 ? 31.819 10.682 -36.338 1.00 59.16 576 ALA A N 1
ATOM 4227 C CA . ALA A 1 576 ? 33.265 10.933 -36.413 1.00 59.16 576 ALA A CA 1
ATOM 4228 C C . ALA A 1 576 ? 33.979 10.914 -35.072 1.00 59.16 576 ALA A C 1
ATOM 4230 O O . ALA A 1 576 ? 35.164 10.591 -35.023 1.00 59.16 576 ALA A O 1
ATOM 4231 N N . ARG A 1 577 ? 33.294 11.408 -34.039 1.00 58.47 577 ARG A N 1
ATOM 4232 C CA . ARG A 1 577 ? 33.903 11.782 -32.760 1.00 58.47 577 ARG A CA 1
ATOM 4233 C C . ARG A 1 577 ? 34.044 10.608 -31.797 1.00 58.47 577 ARG A C 1
ATOM 4235 O O . ARG A 1 577 ? 34.456 10.822 -30.663 1.00 58.47 577 ARG A O 1
ATOM 4242 N N . ASP A 1 578 ? 33.742 9.397 -32.253 1.00 55.78 578 ASP A N 1
ATOM 4243 C CA . ASP A 1 578 ? 34.012 8.165 -31.526 1.00 55.78 578 ASP A CA 1
ATOM 4244 C C . ASP A 1 578 ? 35.506 8.096 -31.150 1.00 55.78 578 ASP A C 1
ATOM 4246 O O . ASP A 1 578 ? 36.400 8.072 -32.004 1.00 55.78 578 ASP A O 1
ATOM 4250 N N . ALA A 1 579 ? 35.780 8.156 -29.846 1.00 49.75 579 ALA A N 1
ATOM 4251 C CA . ALA A 1 579 ? 37.082 8.504 -29.289 1.00 49.75 579 ALA A CA 1
ATOM 4252 C C . ALA A 1 579 ? 38.161 7.425 -29.482 1.00 49.75 579 ALA A C 1
ATOM 4254 O O . ALA A 1 579 ? 39.298 7.630 -29.054 1.00 49.75 579 ALA A O 1
ATOM 4255 N N . THR A 1 580 ? 37.860 6.280 -30.112 1.00 51.03 580 THR A N 1
ATOM 4256 C CA . THR A 1 580 ? 38.849 5.194 -30.200 1.00 51.03 580 THR A CA 1
ATOM 4257 C C . THR A 1 580 ? 39.054 4.542 -31.568 1.00 51.03 580 THR A C 1
ATOM 4259 O O . THR A 1 580 ? 40.214 4.245 -31.866 1.00 51.03 580 THR A O 1
ATOM 4262 N N . LYS A 1 581 ? 38.053 4.335 -32.446 1.00 57.84 581 LYS A N 1
ATOM 4263 C CA . LYS A 1 581 ? 38.283 3.716 -33.777 1.00 57.84 581 LYS A CA 1
ATOM 4264 C C . LYS A 1 581 ? 37.239 4.133 -34.819 1.00 57.84 581 LYS A C 1
ATOM 4266 O O . LYS A 1 581 ? 36.050 3.973 -34.610 1.00 57.84 581 LYS A O 1
ATOM 4271 N N . HIS A 1 582 ? 37.687 4.557 -36.006 1.00 68.38 582 HIS A N 1
ATOM 4272 C CA . HIS A 1 582 ? 36.818 4.671 -37.186 1.00 68.38 582 HIS A CA 1
ATOM 4273 C C . HIS A 1 582 ? 36.083 3.342 -37.421 1.00 68.38 582 HIS A C 1
ATOM 4275 O O . HIS A 1 582 ? 36.747 2.336 -37.680 1.00 68.38 582 HIS A O 1
ATOM 4281 N N . SER A 1 583 ? 34.747 3.347 -37.342 1.00 69.44 583 SER A N 1
ATOM 4282 C CA . SER A 1 583 ? 33.887 2.173 -37.519 1.00 69.44 583 SER A CA 1
ATOM 4283 C C . SER A 1 583 ? 33.312 2.128 -38.950 1.00 69.44 583 SER A C 1
ATOM 4285 O O . SER A 1 583 ? 32.340 2.815 -39.272 1.00 69.44 583 SER A O 1
ATOM 4287 N N . PRO A 1 584 ? 33.858 1.301 -39.868 1.00 78.00 584 PRO A N 1
ATOM 4288 C CA . PRO A 1 584 ? 33.367 1.250 -41.248 1.00 78.00 584 PRO A CA 1
ATOM 4289 C C . PRO A 1 584 ? 31.917 0.762 -41.343 1.00 78.00 584 PRO A C 1
ATOM 4291 O O . PRO A 1 584 ? 31.222 1.061 -42.314 1.00 78.00 584 PRO A O 1
ATOM 4294 N N . ARG A 1 585 ? 31.468 -0.005 -40.341 1.00 77.94 585 ARG A N 1
ATOM 4295 C CA . ARG A 1 585 ? 30.126 -0.589 -40.260 1.00 77.94 585 ARG A CA 1
ATOM 4296 C C . ARG A 1 585 ? 29.035 0.470 -40.099 1.00 77.94 585 ARG A C 1
ATOM 4298 O O . ARG A 1 585 ? 28.055 0.400 -40.836 1.00 77.94 585 ARG A O 1
ATOM 4305 N N . ALA A 1 586 ? 29.243 1.475 -39.246 1.00 81.06 586 ALA A N 1
ATOM 4306 C CA . ALA A 1 586 ? 28.288 2.566 -39.034 1.00 81.06 586 ALA A CA 1
ATOM 4307 C C . ALA A 1 586 ? 28.030 3.359 -40.331 1.00 81.06 586 ALA A C 1
ATOM 4309 O O . ALA A 1 586 ? 26.889 3.645 -40.688 1.00 81.06 586 ALA A O 1
ATOM 4310 N N . PHE A 1 587 ? 29.079 3.627 -41.116 1.00 82.19 587 PHE A N 1
ATOM 4311 C CA . PHE A 1 587 ? 28.936 4.291 -42.416 1.00 82.19 587 PHE A CA 1
ATOM 4312 C C . PHE A 1 587 ? 28.214 3.428 -43.461 1.00 82.19 587 PHE A C 1
ATOM 4314 O O . PHE A 1 587 ? 27.434 3.948 -44.259 1.00 82.19 587 PHE A O 1
ATOM 4321 N N . MET A 1 588 ? 28.464 2.114 -43.489 1.00 86.19 588 MET A N 1
ATOM 4322 C CA . MET A 1 588 ? 27.769 1.208 -44.416 1.00 86.19 588 MET A CA 1
ATOM 4323 C C . MET A 1 588 ? 26.277 1.105 -44.097 1.00 86.19 588 MET A C 1
ATOM 4325 O O . MET A 1 588 ? 25.456 1.144 -45.010 1.00 86.19 588 MET A O 1
ATOM 4329 N N . MET A 1 589 ? 25.940 1.019 -42.814 1.00 87.69 589 MET A N 1
ATOM 4330 C CA . MET A 1 589 ? 24.568 1.053 -42.321 1.00 87.69 589 MET A CA 1
ATOM 4331 C C . MET A 1 589 ? 23.866 2.352 -42.733 1.00 87.69 589 MET A C 1
ATOM 4333 O O . MET A 1 589 ? 22.806 2.298 -43.351 1.00 87.69 589 MET A O 1
ATOM 4337 N N . LEU A 1 590 ? 24.480 3.515 -42.486 1.00 85.88 590 LEU A N 1
ATOM 4338 C CA . LEU A 1 590 ? 23.916 4.809 -42.880 1.00 85.88 590 LEU A CA 1
ATOM 4339 C C . LEU A 1 590 ? 23.674 4.899 -4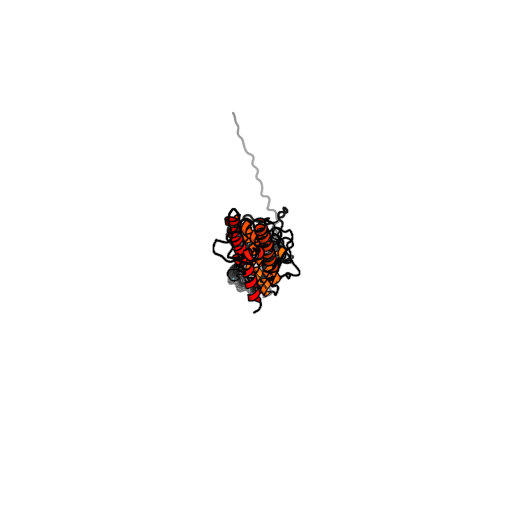4.401 1.00 85.88 590 LEU A C 1
ATOM 4341 O O . LEU A 1 590 ? 22.634 5.383 -44.850 1.00 85.88 590 LEU A O 1
ATOM 4345 N N . ALA A 1 591 ? 24.603 4.381 -45.210 1.00 87.06 591 ALA A N 1
ATOM 4346 C CA . ALA A 1 591 ? 24.440 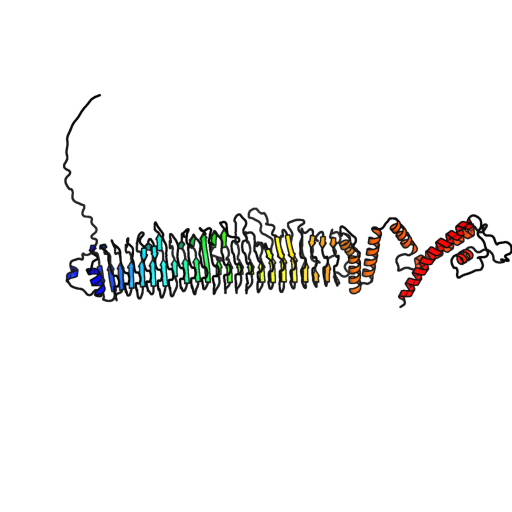4.325 -46.660 1.00 87.06 591 ALA A CA 1
ATOM 4347 C C . ALA A 1 591 ? 23.295 3.395 -47.101 1.00 87.06 591 ALA A C 1
ATOM 4349 O O . ALA A 1 591 ? 22.628 3.675 -48.100 1.00 87.06 591 ALA A O 1
ATOM 4350 N N . ASP A 1 592 ? 23.064 2.293 -46.385 1.00 88.81 592 ASP A N 1
ATOM 4351 C CA . ASP A 1 592 ? 21.932 1.401 -46.639 1.00 88.81 592 ASP A CA 1
ATOM 4352 C C . ASP A 1 592 ? 20.598 2.074 -46.289 1.00 88.81 592 ASP A C 1
ATOM 4354 O O . ASP A 1 592 ? 19.672 2.048 -47.100 1.00 88.81 592 ASP A O 1
ATOM 4358 N N . VAL A 1 593 ? 20.532 2.782 -45.155 1.00 87.75 593 VAL A N 1
ATOM 4359 C CA . VAL A 1 593 ? 19.358 3.580 -44.761 1.00 87.75 593 VAL A CA 1
ATOM 4360 C C . VAL A 1 593 ? 19.007 4.607 -45.835 1.00 87.75 593 VAL A C 1
ATOM 4362 O O . VAL A 1 593 ? 17.865 4.653 -46.291 1.00 87.75 593 VAL A O 1
ATOM 4365 N N . TYR A 1 594 ? 19.980 5.389 -46.314 1.00 86.44 594 TYR A N 1
ATOM 4366 C CA . TYR A 1 594 ? 19.725 6.366 -47.379 1.00 86.44 594 TYR A CA 1
ATOM 4367 C C . TYR A 1 594 ? 19.278 5.726 -48.687 1.00 86.44 594 TYR A C 1
ATOM 4369 O O . TYR A 1 594 ? 18.427 6.275 -49.385 1.00 86.44 594 TYR A O 1
ATOM 4377 N N . ARG A 1 595 ? 19.821 4.553 -49.021 1.00 88.44 595 ARG A N 1
ATOM 4378 C CA . ARG A 1 595 ? 19.427 3.822 -50.224 1.00 88.44 595 ARG A CA 1
ATOM 4379 C C . ARG A 1 595 ? 17.978 3.358 -50.141 1.00 88.44 595 ARG A C 1
ATOM 4381 O O . ARG A 1 595 ? 17.233 3.573 -51.092 1.00 88.44 595 ARG A O 1
ATOM 4388 N N . ARG A 1 596 ? 17.578 2.771 -49.010 1.00 86.06 596 ARG A N 1
ATOM 4389 C CA . ARG A 1 596 ? 16.187 2.368 -48.752 1.00 86.06 596 ARG A CA 1
ATOM 4390 C C . ARG A 1 596 ? 15.248 3.574 -48.699 1.00 86.06 596 ARG A C 1
ATOM 4392 O O . ARG A 1 596 ? 14.125 3.476 -49.175 1.00 86.06 596 ARG A O 1
ATOM 4399 N N . GLY A 1 597 ? 15.731 4.710 -48.198 1.00 83.75 597 GLY A N 1
ATOM 4400 C CA . GLY A 1 597 ? 15.010 5.984 -48.170 1.00 83.75 597 GLY A CA 1
ATOM 4401 C C . GLY A 1 597 ? 14.880 6.695 -49.523 1.00 83.75 597 GLY A C 1
ATOM 4402 O O . GLY A 1 597 ? 14.274 7.757 -49.572 1.00 83.75 597 GLY A O 1
ATOM 4403 N N . GLY A 1 598 ? 15.432 6.151 -50.616 1.00 86.25 598 GLY A N 1
ATOM 4404 C CA . GLY A 1 598 ? 15.322 6.749 -51.953 1.00 86.25 598 GLY A CA 1
ATOM 4405 C C . GLY A 1 598 ? 16.368 7.824 -52.276 1.00 86.25 598 GLY A C 1
ATOM 4406 O O . GLY A 1 598 ? 16.236 8.514 -53.284 1.00 86.25 598 GLY A O 1
ATOM 4407 N N . TYR A 1 599 ? 17.438 7.941 -51.481 1.00 87.88 599 TYR A N 1
ATOM 4408 C CA . TYR A 1 599 ? 18.507 8.934 -51.645 1.00 87.88 599 TYR A CA 1
ATOM 4409 C C . TYR A 1 599 ? 19.843 8.279 -52.059 1.00 87.88 599 TYR A C 1
ATOM 4411 O O . TYR A 1 599 ? 20.786 8.191 -51.263 1.00 87.88 599 TYR A O 1
ATOM 4419 N N . PRO A 1 600 ? 19.986 7.813 -53.318 1.00 83.88 600 PRO A N 1
ATOM 4420 C CA . PRO A 1 600 ? 21.195 7.119 -53.772 1.00 83.88 600 PRO A CA 1
ATOM 4421 C C . PRO A 1 600 ? 22.438 8.023 -53.792 1.00 83.88 600 PRO A C 1
ATOM 4423 O O . PRO A 1 600 ? 23.563 7.540 -53.626 1.00 83.88 600 PRO A O 1
ATOM 4426 N N . TRP A 1 601 ? 22.251 9.335 -53.971 1.00 84.50 601 TRP A N 1
ATOM 4427 C CA . TRP A 1 601 ? 23.334 10.319 -53.932 1.00 84.50 601 TRP A CA 1
ATOM 4428 C C . TRP A 1 601 ? 23.941 10.425 -52.523 1.00 84.50 601 TRP A C 1
ATOM 4430 O O . TRP A 1 601 ? 25.159 10.317 -52.388 1.00 84.50 601 TRP A O 1
ATOM 4440 N N . ALA A 1 602 ? 23.104 10.501 -51.482 1.00 84.75 602 ALA A N 1
ATOM 4441 C CA . ALA A 1 602 ? 23.522 10.565 -50.079 1.00 84.75 602 ALA A CA 1
ATOM 4442 C C . ALA A 1 602 ? 24.213 9.268 -49.629 1.00 84.75 602 ALA A C 1
ATOM 4444 O O . ALA A 1 602 ? 25.244 9.297 -48.951 1.00 84.75 602 ALA A O 1
ATOM 4445 N N . ALA A 1 603 ? 23.699 8.115 -50.075 1.00 85.44 603 ALA A N 1
ATOM 4446 C CA . ALA A 1 603 ? 24.326 6.814 -49.842 1.00 85.44 603 ALA A CA 1
ATOM 4447 C C . ALA A 1 603 ? 25.737 6.736 -50.450 1.00 85.44 603 ALA A C 1
ATOM 4449 O O . ALA A 1 603 ? 26.672 6.234 -49.824 1.00 85.44 603 ALA A O 1
ATOM 4450 N N . THR A 1 604 ? 25.904 7.253 -51.670 1.00 84.25 604 THR A N 1
ATOM 4451 C CA . THR A 1 604 ? 27.201 7.270 -52.358 1.00 84.25 604 THR A CA 1
ATOM 4452 C C . THR A 1 604 ? 28.190 8.189 -51.646 1.00 84.25 604 THR A C 1
ATOM 4454 O O . THR A 1 604 ? 29.336 7.805 -51.424 1.00 84.25 604 THR A O 1
ATOM 4457 N N . GLU A 1 605 ? 27.745 9.382 -51.257 1.00 85.31 605 GLU A N 1
ATOM 4458 C CA . GLU A 1 605 ? 28.561 10.350 -50.525 1.00 85.31 605 GLU A CA 1
ATOM 4459 C C . GLU A 1 605 ? 29.049 9.788 -49.181 1.00 85.31 605 GLU A C 1
ATOM 4461 O O . GLU A 1 605 ? 30.233 9.899 -48.861 1.00 85.31 605 GLU A O 1
ATOM 4466 N N . THR A 1 606 ? 28.178 9.075 -48.459 1.00 86.00 606 THR A N 1
ATOM 4467 C CA . THR A 1 606 ? 28.508 8.426 -47.177 1.00 86.00 606 THR A CA 1
ATOM 4468 C C . THR A 1 606 ? 29.610 7.378 -47.339 1.00 86.00 606 THR A C 1
ATOM 4470 O O . THR A 1 606 ? 30.549 7.320 -46.544 1.00 86.00 606 THR A O 1
ATOM 4473 N N . LEU A 1 607 ? 29.546 6.564 -48.398 1.00 84.38 607 LEU A N 1
ATOM 4474 C CA . LEU A 1 607 ? 30.572 5.556 -48.687 1.00 84.38 607 LEU A CA 1
ATOM 4475 C C . LEU A 1 607 ? 31.905 6.178 -49.130 1.00 84.38 607 LEU A C 1
ATOM 4477 O O . LEU A 1 607 ? 32.964 5.635 -48.813 1.00 84.38 607 LEU A O 1
ATOM 4481 N N . ILE A 1 608 ? 31.873 7.311 -49.838 1.00 83.19 608 ILE A N 1
ATOM 4482 C CA . ILE A 1 608 ? 33.089 8.055 -50.200 1.00 83.19 608 ILE A CA 1
ATOM 4483 C C . ILE A 1 608 ? 33.771 8.589 -48.940 1.00 83.19 608 ILE A C 1
ATOM 4485 O O . ILE A 1 608 ? 34.988 8.450 -48.801 1.00 83.19 608 ILE A O 1
ATOM 4489 N N . GLU A 1 609 ? 33.004 9.165 -48.014 1.00 81.50 609 GLU A N 1
ATOM 4490 C CA . GLU A 1 609 ? 33.550 9.687 -46.762 1.00 81.50 609 GLU A CA 1
ATOM 4491 C C . GLU A 1 609 ? 34.088 8.563 -45.860 1.00 81.50 609 GLU A C 1
ATOM 4493 O O . GLU A 1 609 ? 35.171 8.705 -45.290 1.00 81.50 609 GLU A O 1
ATOM 4498 N N . ASN A 1 610 ? 33.417 7.405 -45.819 1.00 83.06 610 ASN A N 1
ATOM 4499 C CA . ASN A 1 610 ? 33.916 6.199 -45.147 1.00 83.06 610 ASN A CA 1
ATOM 4500 C C . ASN A 1 610 ? 35.327 5.826 -45.636 1.00 83.06 610 ASN A C 1
ATOM 4502 O O . ASN A 1 610 ? 36.282 5.715 -44.867 1.00 83.06 610 ASN A O 1
ATOM 4506 N N . GLU A 1 611 ? 35.485 5.711 -46.955 1.00 80.38 611 GLU A N 1
ATOM 4507 C CA . GLU A 1 611 ? 36.754 5.346 -47.577 1.00 80.38 611 GLU A CA 1
ATOM 4508 C C . GLU A 1 611 ? 37.820 6.446 -47.404 1.00 80.38 611 GLU A C 1
ATOM 4510 O O . GLU A 1 611 ? 39.001 6.148 -47.202 1.00 80.38 611 GLU A O 1
ATOM 4515 N N . ARG A 1 612 ? 37.426 7.727 -47.409 1.00 76.88 612 ARG A N 1
ATOM 4516 C CA . ARG A 1 612 ? 38.323 8.856 -47.119 1.00 76.88 612 ARG A CA 1
ATOM 4517 C C . ARG A 1 612 ? 38.902 8.762 -45.707 1.00 76.88 612 ARG A C 1
ATOM 4519 O O . ARG A 1 612 ? 40.114 8.911 -45.544 1.00 76.88 612 ARG A O 1
ATOM 4526 N N . ARG A 1 613 ? 38.069 8.478 -44.703 1.00 74.31 613 ARG A N 1
ATOM 4527 C CA . ARG A 1 613 ? 38.482 8.367 -43.294 1.00 74.31 613 ARG A CA 1
ATOM 4528 C C . ARG A 1 613 ? 39.341 7.135 -43.037 1.00 74.31 613 ARG A C 1
ATOM 4530 O O . ARG A 1 613 ? 40.395 7.257 -42.410 1.00 74.31 613 ARG A O 1
ATOM 4537 N N . ARG A 1 614 ? 39.000 5.993 -43.639 1.00 72.69 614 ARG A N 1
ATOM 4538 C CA . ARG A 1 614 ? 39.848 4.790 -43.640 1.00 72.69 614 ARG A CA 1
ATOM 4539 C C . ARG A 1 614 ? 41.260 5.068 -44.172 1.00 72.69 614 ARG A C 1
ATOM 4541 O O . ARG A 1 614 ? 42.240 4.554 -43.635 1.00 72.69 614 ARG A O 1
ATOM 4548 N N . ARG A 1 615 ? 41.387 5.906 -45.207 1.00 67.25 615 ARG A N 1
ATOM 4549 C CA . ARG A 1 615 ? 42.678 6.260 -45.830 1.00 67.25 615 ARG A CA 1
ATOM 4550 C C . ARG A 1 615 ? 43.525 7.220 -45.001 1.00 67.25 615 ARG A C 1
ATOM 4552 O O . ARG A 1 615 ? 44.752 7.146 -45.069 1.00 67.25 615 ARG A O 1
ATOM 4559 N N . ILE A 1 616 ? 42.907 8.097 -44.209 1.00 65.19 616 ILE A N 1
ATOM 4560 C CA . ILE A 1 616 ? 43.629 9.017 -43.313 1.00 65.19 616 ILE A CA 1
ATOM 4561 C C . ILE A 1 616 ? 44.403 8.227 -42.238 1.00 65.19 616 ILE A C 1
ATOM 4563 O O . ILE A 1 616 ? 45.529 8.606 -41.908 1.00 65.19 616 ILE A O 1
ATOM 4567 N N . GLY A 1 617 ? 43.892 7.069 -41.803 1.00 57.22 617 GLY A N 1
ATOM 4568 C CA . GLY A 1 617 ? 44.587 6.136 -40.901 1.00 57.22 617 GLY A CA 1
ATOM 4569 C C . GLY A 1 617 ? 45.697 5.275 -41.535 1.00 57.22 617 GLY A C 1
ATOM 4570 O O . GLY A 1 617 ? 46.362 4.530 -40.822 1.00 57.22 617 GLY A O 1
ATOM 4571 N N . GLY A 1 618 ? 45.913 5.348 -42.856 1.00 59.75 618 GLY A N 1
ATOM 4572 C CA . GLY A 1 618 ? 46.911 4.545 -43.579 1.00 59.75 618 GLY A CA 1
ATOM 4573 C C . GLY A 1 618 ? 48.340 5.114 -43.558 1.00 59.75 618 GLY A C 1
ATOM 4574 O O . GLY A 1 618 ? 48.566 6.281 -43.231 1.00 59.75 618 GLY A O 1
ATOM 4575 N N . SER A 1 619 ? 49.320 4.289 -43.954 1.00 63.56 619 SER A N 1
ATOM 4576 C CA . SER A 1 619 ? 50.740 4.671 -44.042 1.00 63.56 619 SER A CA 1
ATOM 4577 C C . SER A 1 619 ? 50.978 5.837 -45.018 1.00 63.56 619 SER A C 1
ATOM 4579 O O . SER A 1 619 ? 50.206 6.059 -45.954 1.00 63.56 619 SER A O 1
ATOM 4581 N N . ALA A 1 620 ? 52.075 6.585 -44.845 1.00 63.88 620 ALA A N 1
ATOM 4582 C CA . ALA A 1 620 ? 52.402 7.737 -45.697 1.00 63.88 620 ALA A CA 1
ATOM 4583 C C . ALA A 1 620 ? 52.449 7.392 -47.204 1.00 63.88 620 ALA A C 1
ATOM 4585 O O . ALA A 1 620 ? 52.032 8.195 -48.040 1.00 63.88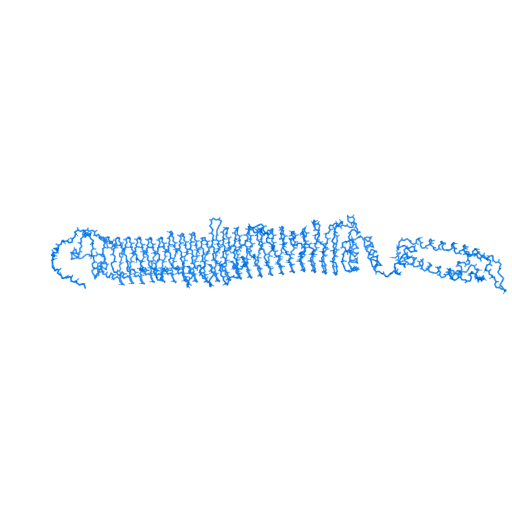 620 ALA A O 1
ATOM 4586 N N . LEU A 1 621 ? 52.867 6.166 -47.546 1.00 64.50 621 LEU A N 1
ATOM 4587 C CA . LEU A 1 621 ? 52.871 5.640 -48.916 1.00 64.50 621 LEU A CA 1
ATOM 4588 C C . LEU A 1 621 ? 51.455 5.478 -49.492 1.00 64.50 621 LEU A C 1
ATOM 4590 O O . LEU A 1 621 ? 51.225 5.821 -50.650 1.00 64.50 621 LEU A O 1
ATOM 4594 N N . ALA A 1 622 ? 50.486 5.037 -48.684 1.00 63.41 622 ALA A N 1
ATOM 4595 C CA . ALA A 1 622 ? 49.088 4.929 -49.106 1.00 63.41 622 ALA A CA 1
ATOM 4596 C C . ALA A 1 622 ? 48.460 6.307 -49.380 1.00 63.41 622 ALA A C 1
ATOM 4598 O O . ALA A 1 622 ? 47.648 6.454 -50.301 1.00 63.41 622 ALA A O 1
ATOM 4599 N N . ARG A 1 623 ? 48.875 7.340 -48.632 1.00 65.75 623 ARG A N 1
ATOM 4600 C CA . ARG A 1 623 ? 48.439 8.729 -48.856 1.00 65.75 623 ARG A CA 1
ATOM 4601 C C . ARG A 1 623 ? 49.019 9.306 -50.151 1.00 65.75 623 ARG A C 1
ATOM 4603 O O . ARG A 1 623 ? 48.271 9.893 -50.930 1.00 65.75 623 ARG A O 1
ATOM 4610 N N . ALA A 1 624 ? 50.310 9.086 -50.420 1.00 66.25 624 ALA A N 1
ATOM 4611 C CA . ALA A 1 624 ? 50.959 9.516 -51.664 1.00 66.25 624 ALA A CA 1
ATOM 4612 C C . ALA A 1 624 ? 50.359 8.818 -52.900 1.00 66.25 624 ALA A C 1
ATOM 4614 O O . ALA A 1 624 ? 50.037 9.474 -53.892 1.00 66.25 624 ALA A O 1
ATOM 4615 N N . TRP A 1 625 ? 50.116 7.506 -52.806 1.00 65.50 625 TRP A N 1
ATOM 4616 C CA . TRP A 1 625 ? 49.443 6.734 -53.854 1.00 65.50 625 TRP A CA 1
ATOM 4617 C C . TRP A 1 625 ? 48.015 7.232 -54.116 1.00 65.50 625 TRP A C 1
ATOM 4619 O O . TRP A 1 625 ? 47.607 7.400 -55.266 1.00 65.50 625 TRP A O 1
ATOM 4629 N N . SER A 1 626 ? 47.274 7.561 -53.053 1.00 60.38 626 SER A N 1
ATOM 4630 C CA . SER A 1 626 ? 45.922 8.122 -53.160 1.00 60.38 626 SER A CA 1
ATOM 4631 C C . SER A 1 626 ? 45.907 9.504 -53.819 1.00 60.38 626 SER A C 1
ATOM 4633 O O . SER A 1 626 ? 45.007 9.793 -54.606 1.00 60.38 626 SER A O 1
ATOM 4635 N N . TRP A 1 627 ? 46.899 10.358 -53.544 1.00 65.19 627 TRP A N 1
ATOM 4636 C CA . TRP A 1 627 ? 47.015 11.679 -54.172 1.00 65.19 627 TRP A CA 1
ATOM 4637 C C . TRP A 1 627 ? 47.271 11.575 -55.682 1.00 65.19 627 TRP A C 1
ATOM 4639 O O . TRP A 1 627 ? 46.641 12.285 -56.475 1.00 65.19 627 TRP A O 1
ATOM 4649 N N . LEU A 1 628 ? 48.132 10.629 -56.071 1.00 64.62 628 LEU A N 1
ATOM 4650 C CA . LEU A 1 628 ? 48.443 10.309 -57.462 1.00 64.62 628 LEU A CA 1
ATOM 4651 C C . LEU A 1 628 ? 47.205 9.764 -58.195 1.00 64.62 628 LEU A C 1
ATOM 4653 O O . LEU A 1 628 ? 46.869 10.235 -59.282 1.00 64.62 628 LEU A O 1
ATOM 4657 N N . GLN A 1 629 ? 46.441 8.866 -57.563 1.00 63.56 629 GLN A N 1
ATOM 4658 C CA . GLN A 1 629 ? 45.161 8.395 -58.103 1.00 63.56 629 GLN A CA 1
ATOM 4659 C C . GLN A 1 629 ? 44.124 9.520 -58.238 1.00 63.56 629 GLN A C 1
ATOM 4661 O O . GLN A 1 629 ? 43.408 9.563 -59.240 1.00 63.56 629 GLN A O 1
ATOM 4666 N N . LEU A 1 630 ? 44.049 10.457 -57.288 1.00 63.34 630 LEU A N 1
ATOM 4667 C CA . LEU A 1 630 ? 43.093 11.571 -57.337 1.00 63.34 630 LEU A CA 1
ATOM 4668 C C . LEU A 1 630 ? 43.310 12.464 -58.568 1.00 63.34 630 LEU A C 1
ATOM 4670 O O . LEU A 1 630 ? 42.339 12.889 -59.199 1.00 63.34 630 LEU A O 1
ATOM 4674 N N . HIS A 1 631 ? 44.575 12.714 -58.917 1.00 61.38 631 HIS A N 1
ATOM 4675 C CA . HIS A 1 631 ? 44.955 13.557 -60.052 1.00 61.38 631 HIS A CA 1
ATOM 4676 C C . HIS A 1 631 ? 44.815 12.841 -61.399 1.00 61.38 631 HIS A C 1
ATOM 4678 O O . HIS A 1 631 ? 44.403 13.468 -62.379 1.00 61.38 631 HIS A O 1
ATOM 4684 N N . VAL A 1 632 ? 45.118 11.539 -61.449 1.00 55.81 632 VAL A N 1
ATOM 4685 C CA . VAL A 1 632 ? 45.085 10.745 -62.689 1.00 55.81 632 VAL A CA 1
ATOM 4686 C C . VAL A 1 632 ? 43.676 10.240 -63.015 1.00 55.81 632 VAL A C 1
ATOM 4688 O O . VAL A 1 632 ? 43.257 10.296 -64.170 1.00 55.81 632 VAL A O 1
ATOM 4691 N N . THR A 1 633 ? 42.919 9.776 -62.017 1.00 56.69 633 THR A N 1
ATOM 4692 C CA . THR A 1 633 ? 41.662 9.035 -62.248 1.00 56.69 633 THR A CA 1
ATOM 4693 C C . THR A 1 633 ? 40.397 9.781 -61.840 1.00 56.69 633 THR A C 1
ATOM 4695 O O . THR A 1 633 ? 39.376 9.570 -62.482 1.00 56.69 633 THR A O 1
ATOM 4698 N N . GLY A 1 634 ? 40.455 10.684 -60.850 1.00 51.25 634 GLY A N 1
ATOM 4699 C CA . GLY A 1 634 ? 39.329 11.514 -60.402 1.00 51.25 634 GLY A CA 1
ATOM 4700 C C . GLY A 1 634 ? 38.028 10.736 -60.156 1.00 51.25 634 GLY A C 1
ATOM 4701 O O . GLY A 1 634 ? 37.230 10.607 -61.076 1.00 51.25 634 GLY A O 1
ATOM 4702 N N . TYR A 1 635 ? 37.813 10.262 -58.920 1.00 51.94 635 TYR A N 1
ATOM 4703 C CA . TYR A 1 635 ? 36.628 9.532 -58.425 1.00 51.94 635 TYR A CA 1
ATOM 4704 C C . TYR A 1 635 ? 35.515 9.273 -59.454 1.00 51.94 635 TYR A C 1
ATOM 4706 O O . TYR A 1 635 ? 34.614 10.090 -59.612 1.00 51.94 635 TYR A O 1
ATOM 4714 N N . GLY A 1 636 ? 35.591 8.128 -60.142 1.00 51.72 636 GLY A N 1
ATOM 4715 C CA . GLY A 1 636 ? 34.460 7.331 -60.646 1.00 51.72 636 GLY A CA 1
ATOM 4716 C C . GLY A 1 636 ? 33.371 7.968 -61.526 1.00 51.72 636 GLY A C 1
ATOM 4717 O O . GLY A 1 636 ? 32.436 7.256 -61.887 1.00 51.72 636 GLY A O 1
ATOM 4718 N N . TYR A 1 637 ? 33.442 9.256 -61.875 1.00 50.00 637 TYR A N 1
ATOM 4719 C CA . TYR A 1 637 ? 32.326 9.968 -62.514 1.00 50.00 637 TYR A CA 1
ATOM 4720 C C . TYR A 1 637 ? 32.720 10.981 -63.596 1.00 50.00 637 TYR A C 1
ATOM 4722 O O . TYR A 1 637 ? 31.848 11.616 -64.183 1.00 50.00 637 TYR A O 1
ATOM 4730 N N . ARG A 1 638 ? 34.010 11.120 -63.936 1.00 50.16 638 ARG A N 1
ATOM 4731 C CA . ARG A 1 638 ? 34.451 11.909 -65.105 1.00 50.16 638 ARG A CA 1
ATOM 4732 C C . ARG A 1 638 ? 35.627 11.241 -65.820 1.00 50.16 638 ARG A C 1
ATOM 4734 O O . ARG A 1 638 ? 36.765 11.704 -65.731 1.00 50.16 638 ARG A O 1
ATOM 4741 N N . SER A 1 639 ? 35.332 10.194 -66.590 1.00 54.78 639 SER A N 1
ATOM 4742 C CA . SER A 1 639 ? 36.276 9.472 -67.467 1.00 54.78 639 SER A CA 1
ATOM 4743 C C . SER A 1 639 ? 37.083 10.386 -68.410 1.00 54.78 639 SER A C 1
ATOM 4745 O O . SER A 1 639 ? 38.191 10.040 -68.811 1.00 54.78 639 SER A O 1
ATOM 4747 N N . GLY A 1 640 ? 36.612 11.608 -68.686 1.00 60.28 640 GLY A N 1
ATOM 4748 C CA . GLY A 1 640 ? 37.322 12.598 -69.505 1.00 60.28 640 GLY A CA 1
ATOM 4749 C C . GLY A 1 640 ? 38.629 13.169 -68.920 1.00 60.28 640 GLY A C 1
ATOM 4750 O O . GLY A 1 640 ? 39.329 13.898 -69.619 1.00 60.28 640 GLY A O 1
ATOM 4751 N N . ARG A 1 641 ? 38.997 12.904 -67.656 1.00 66.56 641 ARG A N 1
ATOM 4752 C CA . ARG A 1 641 ? 40.300 13.351 -67.100 1.00 66.56 641 ARG A CA 1
ATOM 4753 C C . ARG A 1 641 ? 41.460 12.431 -67.476 1.00 66.56 641 ARG A C 1
ATOM 4755 O O . ARG A 1 641 ? 42.520 12.936 -67.832 1.00 66.56 641 ARG A O 1
ATOM 4762 N N . ALA A 1 642 ? 41.242 11.118 -67.472 1.00 66.25 642 ALA A N 1
ATOM 4763 C CA . ALA A 1 642 ? 42.275 10.147 -67.829 1.00 66.25 642 ALA A CA 1
ATOM 4764 C C . ALA A 1 642 ? 42.683 10.281 -69.310 1.00 66.25 642 ALA A C 1
ATOM 4766 O O . ALA A 1 642 ? 43.871 10.308 -69.622 1.00 66.25 642 ALA A O 1
ATOM 4767 N N . PHE A 1 643 ? 41.711 10.505 -70.205 1.00 70.25 643 PHE A N 1
ATOM 4768 C CA . PHE A 1 643 ? 41.975 10.813 -71.617 1.00 70.25 643 PHE A CA 1
ATOM 4769 C C . PHE A 1 643 ? 42.827 12.075 -71.804 1.00 70.25 643 PHE A C 1
ATOM 4771 O O . PHE A 1 643 ? 43.716 12.086 -72.649 1.00 70.25 643 PHE A O 1
ATOM 4778 N N . ARG A 1 644 ? 42.608 13.125 -70.998 1.00 77.75 644 ARG A N 1
ATOM 4779 C CA . ARG A 1 644 ? 43.415 14.355 -71.071 1.00 77.75 644 ARG A CA 1
ATOM 4780 C C . ARG A 1 644 ? 44.865 14.125 -70.666 1.00 77.75 644 ARG A C 1
ATOM 4782 O O . ARG A 1 644 ? 45.750 14.655 -71.326 1.00 77.75 644 ARG A O 1
ATOM 4789 N N . TRP A 1 645 ? 45.110 13.337 -69.623 1.00 78.25 645 TRP A N 1
ATOM 4790 C CA . TRP A 1 645 ? 46.471 13.006 -69.203 1.00 78.25 645 TRP A CA 1
ATOM 4791 C C . TRP A 1 645 ? 47.183 12.095 -70.200 1.00 78.25 645 TRP A C 1
ATOM 4793 O O . TRP A 1 645 ? 48.347 12.341 -70.493 1.00 78.25 645 TRP A O 1
ATOM 4803 N N . LEU A 1 646 ? 46.489 11.108 -70.774 1.00 78.12 646 LEU A N 1
ATOM 4804 C CA . LEU A 1 646 ? 47.057 10.252 -71.817 1.00 78.12 646 LEU A CA 1
ATOM 4805 C C . LEU A 1 646 ? 47.378 11.054 -73.089 1.00 78.12 646 LEU A C 1
ATOM 4807 O O . LEU A 1 646 ? 48.450 10.891 -73.663 1.00 78.12 646 LEU A O 1
ATOM 4811 N N . PHE A 1 647 ? 46.504 11.985 -73.479 1.00 80.75 647 PHE A N 1
ATOM 4812 C CA . PHE A 1 647 ? 46.744 12.878 -74.614 1.00 80.75 647 PHE A CA 1
ATOM 4813 C C . PHE A 1 647 ? 47.892 13.867 -74.351 1.00 80.75 647 PHE A C 1
ATOM 4815 O O . PHE A 1 647 ? 48.761 14.048 -75.201 1.00 80.75 647 PHE A O 1
ATOM 4822 N N . ALA A 1 648 ? 47.953 14.462 -73.155 1.00 83.06 648 ALA A N 1
ATOM 4823 C CA . ALA A 1 648 ? 49.059 15.330 -72.753 1.00 83.06 648 ALA A CA 1
ATOM 4824 C C . ALA A 1 648 ? 50.394 14.568 -72.685 1.00 83.06 648 ALA A C 1
ATOM 4826 O O . ALA A 1 648 ? 51.415 15.082 -73.136 1.00 83.06 648 ALA A O 1
ATOM 4827 N N . PHE A 1 649 ? 50.381 13.332 -72.175 1.00 85.69 649 PHE A N 1
ATOM 4828 C CA . PHE A 1 649 ? 51.540 12.442 -72.158 1.00 85.69 649 PHE A CA 1
ATOM 4829 C C . PHE A 1 649 ? 52.011 12.102 -73.574 1.00 85.69 649 PHE A C 1
ATOM 4831 O O . PHE A 1 649 ? 53.206 12.175 -73.846 1.00 85.69 649 PHE A O 1
ATOM 4838 N N . TRP A 1 650 ? 51.087 11.801 -74.490 1.00 83.00 650 TRP A N 1
ATOM 4839 C CA . TRP A 1 650 ? 51.414 11.538 -75.890 1.00 83.00 650 TRP A CA 1
ATOM 4840 C C . TRP A 1 650 ? 52.055 12.754 -76.571 1.00 83.00 650 TRP A C 1
ATOM 4842 O O . TRP A 1 650 ? 53.087 12.605 -77.223 1.00 83.00 650 TRP A O 1
ATOM 4852 N N . ILE A 1 651 ? 51.528 13.966 -76.357 1.00 85.31 651 ILE A N 1
ATOM 4853 C CA . ILE A 1 651 ? 52.131 15.206 -76.880 1.00 85.31 651 ILE A CA 1
ATOM 4854 C C . ILE A 1 651 ? 53.534 15.419 -76.300 1.00 85.31 651 ILE A C 1
ATOM 4856 O O . ILE A 1 651 ? 54.479 15.675 -77.046 1.00 85.31 651 ILE A O 1
ATOM 4860 N N . LEU A 1 652 ? 53.689 15.304 -74.977 1.00 86.56 652 LEU A N 1
ATOM 4861 C CA . LEU A 1 652 ? 54.967 15.553 -74.309 1.00 86.56 652 LEU A CA 1
ATOM 4862 C C . LEU A 1 652 ? 56.022 14.507 -74.692 1.00 86.56 652 LEU A C 1
ATOM 4864 O O . LEU A 1 652 ? 57.162 14.862 -74.981 1.00 86.56 652 LEU A O 1
ATOM 4868 N N . GLY A 1 653 ? 55.640 13.230 -74.744 1.00 81.31 653 GLY A N 1
ATOM 4869 C CA . GLY A 1 653 ? 56.504 12.143 -75.195 1.00 81.31 653 GLY A CA 1
ATOM 4870 C C . GLY A 1 653 ? 56.926 12.321 -76.651 1.00 81.31 653 GLY A C 1
ATOM 4871 O O . GLY A 1 653 ? 58.108 12.195 -76.962 1.00 81.31 653 GLY A O 1
ATOM 4872 N N . SER A 1 654 ? 55.997 12.719 -77.523 1.00 83.19 654 SER A N 1
ATOM 4873 C CA . SER A 1 654 ? 56.306 13.033 -78.923 1.00 83.19 654 SER A CA 1
ATOM 4874 C C . SER A 1 654 ? 57.292 14.195 -79.040 1.00 83.19 654 SER A C 1
ATOM 4876 O O . SER A 1 654 ? 58.235 14.119 -79.822 1.00 83.19 654 SER A O 1
ATOM 4878 N N . LEU A 1 655 ? 57.142 15.240 -78.217 1.00 85.38 655 LEU A N 1
ATOM 4879 C CA . LEU A 1 655 ? 58.063 16.379 -78.181 1.00 85.38 655 LEU A CA 1
ATOM 4880 C C . LEU A 1 655 ? 59.469 15.976 -77.706 1.00 85.38 655 LEU A C 1
ATOM 4882 O O . LEU A 1 655 ? 60.463 16.398 -78.296 1.00 85.38 655 LEU A O 1
ATOM 4886 N N . ILE A 1 656 ? 59.567 15.141 -76.668 1.00 83.19 656 ILE A N 1
ATOM 4887 C CA . ILE A 1 656 ? 60.846 14.627 -76.151 1.00 83.19 656 ILE A CA 1
ATOM 4888 C C . ILE A 1 656 ? 61.565 13.792 -77.221 1.00 83.19 656 ILE A C 1
ATOM 4890 O O . ILE A 1 656 ? 62.761 13.970 -77.453 1.00 83.19 656 ILE A O 1
ATOM 4894 N N . LEU A 1 657 ? 60.837 12.914 -77.913 1.00 82.38 657 LEU A N 1
ATOM 4895 C CA . LEU A 1 657 ? 61.389 12.091 -78.991 1.00 82.38 657 LEU A CA 1
ATOM 4896 C C . LEU A 1 657 ? 61.737 12.921 -80.232 1.00 82.38 657 LEU A C 1
ATOM 4898 O O . LEU A 1 657 ? 62.745 12.653 -80.881 1.00 82.38 657 LEU A O 1
ATOM 4902 N N . PHE A 1 658 ? 60.969 13.972 -80.523 1.00 81.94 658 PHE A N 1
ATOM 4903 C CA . PHE A 1 658 ? 61.289 14.942 -81.568 1.00 81.94 658 PHE A CA 1
ATOM 4904 C C . PHE A 1 658 ? 62.612 15.669 -81.284 1.00 81.94 658 PHE A C 1
ATOM 4906 O O . PHE A 1 658 ? 63.456 15.790 -82.174 1.00 81.94 658 PHE A O 1
ATOM 4913 N N . LEU A 1 659 ? 62.828 16.102 -80.037 1.00 83.00 659 LEU A N 1
ATOM 4914 C CA . LEU A 1 659 ? 64.083 16.722 -79.594 1.00 83.00 659 LEU A CA 1
ATOM 4915 C C . LEU A 1 659 ? 65.268 15.746 -79.674 1.00 83.00 659 LEU A C 1
ATOM 4917 O O . LEU A 1 659 ? 66.383 16.161 -79.980 1.00 83.00 659 LEU A O 1
ATOM 4921 N N . MET A 1 660 ? 65.025 14.450 -79.461 1.00 79.75 660 MET A N 1
ATOM 4922 C CA . MET A 1 660 ? 66.036 13.389 -79.540 1.00 79.75 660 MET A CA 1
ATOM 4923 C C . MET A 1 660 ? 66.096 12.670 -80.893 1.00 79.75 660 MET A C 1
ATOM 4925 O O . MET A 1 660 ? 66.750 11.636 -81.004 1.00 79.75 660 MET A O 1
ATOM 4929 N N . ARG A 1 661 ? 65.480 13.219 -81.948 1.00 72.56 661 ARG A N 1
ATOM 4930 C CA . ARG A 1 661 ? 65.397 12.579 -83.276 1.00 72.56 661 ARG A CA 1
ATOM 4931 C C . ARG A 1 661 ? 66.747 12.169 -83.873 1.00 72.56 661 ARG A C 1
ATOM 4933 O O . ARG A 1 661 ? 66.800 11.240 -84.665 1.00 72.56 661 ARG A O 1
ATOM 4940 N N . SER A 1 662 ? 67.836 12.852 -83.508 1.00 71.31 662 SER A N 1
ATOM 4941 C CA . SER A 1 662 ? 69.193 12.531 -83.976 1.00 71.31 662 SER A CA 1
ATOM 4942 C C . SER A 1 662 ? 69.769 11.250 -83.366 1.00 71.31 662 SER A C 1
ATOM 4944 O O . SER A 1 662 ? 70.803 10.779 -83.828 1.00 71.31 662 SER A O 1
ATOM 4946 N N . GLN A 1 663 ? 69.122 10.692 -82.342 1.00 74.31 663 GLN A N 1
ATOM 4947 C CA . GLN A 1 663 ? 69.550 9.485 -81.636 1.00 74.31 663 GLN A CA 1
ATOM 4948 C C . GLN A 1 663 ? 68.772 8.230 -82.077 1.00 74.31 663 GLN A C 1
ATOM 4950 O O . GLN A 1 663 ? 68.897 7.183 -81.445 1.00 74.31 663 GLN A O 1
ATOM 4955 N N . PHE A 1 664 ? 67.981 8.303 -83.151 1.00 75.06 664 PHE A N 1
ATOM 4956 C CA . PHE A 1 664 ? 67.259 7.160 -83.719 1.00 75.06 664 PHE A CA 1
ATOM 4957 C C . PHE A 1 664 ? 67.902 6.734 -85.036 1.00 75.06 664 PHE A C 1
ATOM 4959 O O . PHE A 1 664 ? 68.046 7.546 -85.950 1.00 75.06 664 PHE A O 1
ATOM 4966 N N . VAL A 1 665 ? 68.297 5.463 -85.131 1.00 71.25 665 VAL A N 1
ATOM 4967 C CA . VAL A 1 665 ? 69.038 4.925 -86.279 1.00 71.25 665 VAL A CA 1
ATOM 4968 C C . VAL A 1 665 ? 68.329 3.684 -86.812 1.00 71.25 665 VAL A C 1
ATOM 4970 O O . VAL A 1 665 ? 67.799 2.873 -86.051 1.00 71.25 665 VAL A O 1
ATOM 4973 N N . VAL A 1 666 ? 68.307 3.551 -88.136 1.00 70.62 666 VAL A N 1
ATOM 4974 C CA . VAL A 1 666 ? 67.810 2.358 -88.825 1.00 70.62 666 VAL A CA 1
ATOM 4975 C C . VAL A 1 666 ? 68.970 1.361 -88.961 1.00 70.62 666 VAL A C 1
ATOM 4977 O O . VAL A 1 666 ? 70.016 1.756 -89.480 1.00 70.62 666 VAL A O 1
ATOM 4980 N N . PRO A 1 667 ? 68.831 0.099 -88.518 1.00 66.88 667 PRO A N 1
ATOM 4981 C CA . PRO A 1 667 ? 69.876 -0.914 -88.675 1.00 66.88 667 PRO A CA 1
ATOM 4982 C C . PRO A 1 667 ? 70.238 -1.156 -90.152 1.00 66.88 667 PRO A C 1
ATOM 4984 O O . PRO A 1 667 ? 69.354 -1.179 -91.018 1.00 66.88 667 PRO A O 1
ATOM 4987 N N . GLU A 1 668 ? 71.528 -1.355 -90.448 1.00 54.28 668 GLU A N 1
ATOM 4988 C CA . GLU A 1 668 ? 72.021 -1.624 -91.808 1.00 54.28 668 GLU A CA 1
ATOM 4989 C C . GLU A 1 668 ? 71.365 -2.887 -92.395 1.00 54.28 668 GLU A C 1
ATOM 4991 O O . GLU A 1 668 ? 71.424 -3.964 -91.806 1.00 54.28 668 GLU A O 1
ATOM 4996 N N . GLY A 1 669 ? 70.719 -2.742 -93.560 1.00 58.88 669 GLY A N 1
ATOM 4997 C CA . GLY A 1 669 ? 69.962 -3.809 -94.238 1.00 58.88 669 GLY A CA 1
ATOM 4998 C C . GLY A 1 669 ? 68.450 -3.569 -94.342 1.00 58.88 669 GLY A C 1
ATOM 4999 O O . GLY A 1 669 ? 67.759 -4.323 -95.024 1.00 58.88 669 GLY A O 1
ATOM 5000 N N . SER A 1 670 ? 67.932 -2.500 -93.733 1.00 59.03 670 SER A N 1
ATOM 5001 C CA . SER A 1 670 ? 66.498 -2.171 -93.734 1.00 59.03 670 SER A CA 1
ATOM 5002 C C . SER A 1 670 ? 66.168 -1.109 -94.794 1.00 59.03 670 SER A C 1
ATOM 5004 O O . SER A 1 670 ? 66.665 0.013 -94.729 1.00 59.03 670 SER A O 1
ATOM 5006 N N . SER A 1 671 ? 65.306 -1.409 -95.771 1.00 57.62 671 SER A N 1
ATOM 5007 C CA . SER A 1 671 ? 64.836 -0.423 -96.764 1.00 57.62 671 SER A CA 1
ATOM 5008 C C . SER A 1 671 ? 63.645 0.389 -96.234 1.00 57.62 671 SER A C 1
ATOM 5010 O O . SER A 1 671 ? 62.519 0.232 -96.699 1.00 57.62 671 SER A O 1
ATOM 5012 N N . ALA A 1 672 ? 63.871 1.249 -95.239 1.00 54.50 672 ALA A N 1
ATOM 5013 C CA . ALA A 1 672 ? 62.839 2.164 -94.745 1.00 54.50 672 ALA A CA 1
ATOM 5014 C C . ALA A 1 672 ? 62.813 3.457 -95.586 1.00 54.50 672 ALA A C 1
ATOM 5016 O O . ALA A 1 672 ? 63.733 4.266 -95.522 1.00 54.50 672 ALA A O 1
ATOM 5017 N N . VAL A 1 673 ? 61.749 3.664 -96.373 1.00 57.56 673 VAL A N 1
ATOM 5018 C CA . VAL A 1 673 ? 61.511 4.898 -97.168 1.00 57.56 673 VAL A CA 1
ATOM 5019 C C . VAL A 1 673 ? 60.640 5.913 -96.397 1.00 57.56 673 VAL A C 1
ATOM 5021 O O . VAL A 1 673 ? 60.292 6.976 -96.906 1.00 57.56 673 VAL A O 1
ATOM 5024 N N . VAL A 1 674 ? 60.271 5.619 -95.148 1.00 64.12 674 VAL A N 1
ATOM 5025 C CA . VAL A 1 674 ? 59.326 6.432 -94.368 1.00 64.12 674 VAL A CA 1
ATOM 5026 C C . VAL A 1 674 ? 60.088 7.376 -93.430 1.00 64.12 674 VAL A C 1
ATOM 5028 O O . VAL A 1 674 ? 60.924 6.898 -92.672 1.00 64.12 674 VAL A O 1
ATOM 5031 N N . PRO A 1 675 ? 59.830 8.700 -93.437 1.00 72.12 675 PRO A N 1
ATOM 5032 C CA . PRO A 1 675 ? 60.479 9.625 -92.510 1.00 72.12 675 PRO A CA 1
ATOM 5033 C C . PRO A 1 675 ? 60.054 9.345 -91.061 1.00 72.12 675 PRO A C 1
ATOM 5035 O O . PRO A 1 675 ? 58.869 9.120 -90.796 1.00 72.12 675 PRO A O 1
ATOM 5038 N N . PHE A 1 676 ? 61.013 9.412 -90.131 1.00 76.38 676 PHE A N 1
ATOM 5039 C CA . PHE A 1 676 ? 60.767 9.224 -88.700 1.00 76.38 676 PHE A CA 1
ATOM 5040 C C . PHE A 1 676 ? 59.747 10.241 -88.187 1.00 76.38 676 PHE A C 1
ATOM 5042 O O . PHE A 1 676 ? 59.983 11.454 -88.243 1.00 76.38 676 PHE A O 1
ATOM 5049 N N . ARG A 1 677 ? 58.619 9.745 -87.674 1.00 79.62 677 ARG A N 1
ATOM 5050 C CA . ARG A 1 677 ? 57.596 10.565 -87.018 1.00 79.62 677 ARG A CA 1
ATOM 5051 C C . ARG A 1 677 ? 57.485 10.152 -85.553 1.00 79.62 677 ARG A C 1
ATOM 5053 O O . ARG A 1 677 ? 56.990 9.056 -85.281 1.00 79.62 677 ARG A O 1
ATOM 5060 N N . PRO A 1 678 ? 57.929 11.000 -84.607 1.00 78.81 678 PRO A N 1
ATOM 5061 C CA . PRO A 1 678 ? 57.983 10.637 -83.195 1.00 78.81 678 PRO A CA 1
ATOM 5062 C C . PRO A 1 678 ? 56.594 10.368 -82.606 1.00 78.81 678 PRO A C 1
ATOM 5064 O O . PRO A 1 678 ? 56.479 9.548 -81.698 1.00 78.81 678 PRO A O 1
ATOM 5067 N N . GLU A 1 679 ? 55.539 10.996 -83.143 1.00 81.06 679 GLU A N 1
ATOM 5068 C CA . GLU A 1 679 ? 54.162 10.785 -82.685 1.00 81.06 679 GLU A CA 1
ATOM 5069 C C . GLU A 1 679 ? 53.663 9.369 -82.988 1.00 81.06 679 GLU A C 1
ATOM 5071 O O . GLU A 1 679 ? 52.955 8.766 -82.179 1.00 81.06 679 GLU A O 1
ATOM 5076 N N . LEU A 1 680 ? 54.045 8.850 -84.159 1.00 78.75 680 LEU A N 1
ATOM 5077 C CA . LEU A 1 680 ? 53.684 7.521 -84.647 1.00 78.75 680 LEU A CA 1
ATOM 5078 C C . LEU A 1 680 ? 54.574 6.444 -84.018 1.00 78.75 680 LEU A C 1
ATOM 5080 O O . LEU A 1 680 ? 54.068 5.417 -83.584 1.00 78.75 680 LEU A O 1
ATOM 5084 N N . TYR A 1 681 ? 55.870 6.725 -83.858 1.00 79.38 681 TYR A N 1
ATOM 5085 C CA . TYR A 1 681 ? 56.799 5.833 -83.164 1.00 79.38 681 TYR A CA 1
ATOM 5086 C C . TYR A 1 681 ? 56.389 5.589 -81.705 1.00 79.38 681 TYR A C 1
ATOM 5088 O O . TYR A 1 681 ? 56.377 4.452 -81.242 1.00 79.38 681 TYR A O 1
ATOM 5096 N N . LEU A 1 682 ? 56.010 6.638 -80.966 1.00 81.88 682 LEU A N 1
ATOM 5097 C CA . LEU A 1 682 ? 55.530 6.474 -79.592 1.00 81.88 682 LEU A CA 1
ATOM 5098 C C . LEU A 1 682 ? 54.205 5.699 -79.539 1.00 81.88 682 LEU A C 1
ATOM 5100 O O . LEU A 1 682 ? 53.982 4.943 -78.597 1.00 81.88 682 LEU A O 1
ATOM 5104 N N . LEU A 1 683 ? 53.336 5.876 -80.539 1.00 79.62 683 LEU A N 1
ATOM 5105 C CA . LEU A 1 683 ? 52.067 5.157 -80.629 1.00 79.62 683 LEU A CA 1
ATOM 5106 C C . LEU A 1 683 ? 52.284 3.656 -80.876 1.00 79.62 683 LEU A C 1
ATOM 5108 O O . LEU A 1 683 ? 51.670 2.855 -80.175 1.00 79.62 683 LEU A O 1
ATOM 5112 N N . ASP A 1 684 ? 53.199 3.296 -81.783 1.00 77.00 684 ASP A N 1
ATOM 5113 C CA . ASP A 1 684 ? 53.600 1.904 -82.061 1.00 77.00 684 ASP A CA 1
ATOM 5114 C C . ASP A 1 684 ? 54.123 1.206 -80.801 1.00 77.00 684 ASP A C 1
ATOM 5116 O O . ASP A 1 684 ? 53.809 0.050 -80.532 1.00 77.00 684 ASP A O 1
ATOM 5120 N N . GLN A 1 685 ? 54.896 1.922 -79.983 1.00 78.12 685 GLN A N 1
ATOM 5121 C CA . GLN A 1 685 ? 55.468 1.368 -78.754 1.00 78.12 685 GLN A CA 1
ATOM 5122 C C . GLN A 1 685 ? 54.453 1.267 -77.599 1.00 78.12 685 GLN A C 1
ATOM 5124 O O . GLN A 1 685 ? 54.610 0.444 -76.694 1.00 78.12 685 GLN A O 1
ATOM 5129 N N . LEU A 1 686 ? 53.414 2.106 -77.597 1.00 75.25 686 LEU A N 1
ATOM 5130 C CA . LEU A 1 686 ? 52.376 2.106 -76.560 1.00 75.25 686 LEU A CA 1
ATOM 5131 C C . LEU A 1 686 ? 51.214 1.159 -76.870 1.00 75.25 686 LEU A C 1
ATOM 5133 O O . LEU A 1 686 ? 50.605 0.630 -75.941 1.00 75.25 686 LEU A O 1
ATOM 5137 N N . LEU A 1 687 ? 50.886 0.959 -78.148 1.00 73.19 687 LEU A N 1
ATOM 5138 C CA . LEU A 1 687 ? 49.757 0.148 -78.592 1.00 73.19 687 LEU A CA 1
ATOM 5139 C C . LEU A 1 687 ? 50.264 -1.093 -79.339 1.00 73.19 687 LEU A C 1
ATOM 5141 O O . LEU A 1 687 ? 50.434 -1.039 -80.552 1.00 73.19 687 LEU A O 1
ATOM 5145 N N . PRO A 1 688 ? 50.410 -2.252 -78.672 1.00 66.06 688 PRO A N 1
ATOM 5146 C CA . PRO A 1 688 ? 50.989 -3.455 -79.286 1.00 66.06 688 PRO A CA 1
ATOM 5147 C C . PRO A 1 688 ? 50.165 -4.033 -80.453 1.00 66.06 688 PRO A C 1
ATOM 5149 O O . PRO A 1 688 ? 50.616 -4.946 -81.136 1.00 66.06 688 PRO A O 1
ATOM 5152 N N . PHE A 1 689 ? 48.948 -3.532 -80.674 1.00 71.69 689 PHE A N 1
ATOM 5153 C CA . PHE A 1 689 ? 48.029 -3.978 -81.726 1.00 71.69 689 PHE A CA 1
ATOM 5154 C C . PHE A 1 689 ? 48.030 -3.056 -82.957 1.00 71.69 689 PHE A C 1
ATOM 5156 O O . PHE A 1 689 ? 47.353 -3.351 -83.941 1.00 71.69 689 PHE A O 1
ATOM 5163 N N . LEU A 1 690 ? 48.741 -1.927 -82.892 1.00 67.44 690 LEU A N 1
ATOM 5164 C CA . LEU A 1 690 ? 48.851 -0.928 -83.950 1.00 67.44 690 LEU A CA 1
ATOM 5165 C C . LEU A 1 690 ? 50.322 -0.825 -84.353 1.00 67.44 690 LEU A C 1
ATOM 5167 O O . LEU A 1 690 ? 51.157 -0.445 -83.544 1.00 67.44 690 LEU A O 1
ATOM 5171 N N . SER A 1 691 ? 50.623 -1.156 -85.606 1.00 70.62 691 SER A N 1
ATOM 5172 C CA . SER A 1 691 ? 51.927 -0.886 -86.209 1.00 70.62 691 SER A CA 1
ATOM 5173 C C . SER A 1 691 ? 51.724 0.105 -87.347 1.00 70.62 691 SER A C 1
ATOM 5175 O O . SER A 1 691 ? 51.023 -0.169 -88.322 1.00 70.62 691 SER A O 1
ATOM 5177 N N . THR A 1 692 ? 52.300 1.291 -87.193 1.00 66.88 692 THR A N 1
ATOM 5178 C CA . THR A 1 692 ? 52.350 2.361 -88.194 1.00 66.88 692 THR A CA 1
ATOM 5179 C C . THR A 1 692 ? 53.622 2.275 -89.045 1.00 66.88 692 THR A C 1
ATOM 5181 O O . THR A 1 692 ? 53.848 3.129 -89.906 1.00 66.88 692 THR A O 1
ATOM 5184 N N . GLY A 1 693 ? 54.425 1.220 -88.843 1.00 68.62 693 GLY A N 1
ATOM 5185 C CA . GLY A 1 693 ? 55.652 0.922 -89.581 1.00 68.62 693 GLY A CA 1
ATOM 5186 C C . GLY A 1 693 ? 56.872 1.726 -89.125 1.00 68.62 693 GLY A C 1
ATOM 5187 O O . GLY A 1 693 ? 57.814 1.881 -89.902 1.00 68.62 693 GLY A O 1
ATOM 5188 N N . GLN A 1 694 ? 56.853 2.290 -87.910 1.00 73.38 694 GLN A N 1
ATOM 5189 C CA . GLN A 1 694 ? 57.963 3.073 -87.342 1.00 73.38 694 GLN A CA 1
ATOM 5190 C C . GLN A 1 694 ? 58.862 2.242 -86.405 1.00 73.38 694 GLN A C 1
ATOM 5192 O O . GLN A 1 694 ? 59.945 2.691 -86.037 1.00 73.38 694 GLN A O 1
ATOM 5197 N N . ASP A 1 695 ? 58.458 1.020 -86.058 1.00 64.69 695 ASP A N 1
ATOM 5198 C CA . ASP A 1 695 ? 59.193 0.031 -85.251 1.00 64.69 695 ASP A CA 1
ATOM 5199 C C . ASP A 1 695 ? 60.562 -0.393 -85.824 1.00 64.69 695 ASP A C 1
ATOM 5201 O O . ASP A 1 695 ? 61.377 -0.986 -85.120 1.00 64.69 695 ASP A O 1
ATOM 5205 N N . VAL A 1 696 ? 60.850 -0.030 -87.077 1.00 71.62 696 VAL A N 1
ATOM 5206 C CA . VAL A 1 696 ? 62.147 -0.229 -87.745 1.00 71.62 696 VAL A CA 1
ATOM 5207 C C . VAL A 1 696 ? 63.262 0.656 -87.154 1.00 71.62 696 VAL A C 1
ATOM 5209 O O . VAL A 1 696 ? 64.448 0.345 -87.286 1.00 71.62 696 VAL A O 1
ATOM 5212 N N . TYR A 1 697 ? 62.912 1.767 -86.499 1.00 73.69 697 TYR A N 1
ATOM 5213 C CA . TYR A 1 697 ? 63.882 2.666 -85.870 1.00 73.69 697 TYR A CA 1
ATOM 5214 C C . TYR A 1 697 ? 64.343 2.138 -84.507 1.00 73.69 697 TYR A C 1
ATOM 5216 O O . TYR A 1 697 ? 63.533 1.835 -83.636 1.00 73.69 697 TYR A O 1
ATOM 5224 N N . THR A 1 698 ? 65.658 2.103 -84.282 1.00 74.81 698 THR A N 1
ATOM 5225 C CA . THR A 1 698 ? 66.254 1.710 -82.995 1.00 74.81 698 THR A CA 1
ATOM 5226 C C . THR A 1 698 ? 66.788 2.927 -82.241 1.00 74.81 698 THR A C 1
ATOM 5228 O O . THR A 1 698 ? 67.459 3.793 -82.809 1.00 74.81 698 THR A O 1
ATOM 5231 N N . ALA A 1 699 ? 66.459 3.018 -80.950 1.00 77.88 699 ALA A N 1
ATOM 5232 C CA . ALA A 1 699 ? 66.887 4.111 -80.083 1.00 77.88 699 ALA A CA 1
ATOM 5233 C C . ALA A 1 699 ? 68.341 3.909 -79.630 1.00 77.88 699 ALA A C 1
ATOM 5235 O O . ALA A 1 699 ? 68.691 2.859 -79.095 1.00 77.88 699 ALA A O 1
ATOM 5236 N N . THR A 1 700 ? 69.177 4.931 -79.795 1.00 75.00 700 THR A N 1
ATOM 5237 C CA . THR A 1 700 ? 70.589 4.936 -79.384 1.00 75.00 700 THR A CA 1
ATOM 5238 C C . THR A 1 700 ? 70.862 6.082 -78.403 1.00 75.00 700 THR A C 1
ATOM 5240 O O . THR A 1 700 ? 70.000 6.925 -78.160 1.00 75.00 700 THR A O 1
ATOM 5243 N N . GLY A 1 701 ? 72.041 6.119 -77.776 1.00 80.62 701 GLY A N 1
ATOM 5244 C CA . GLY A 1 701 ? 72.411 7.210 -76.865 1.00 80.62 701 GLY A CA 1
ATOM 5245 C C . GLY A 1 701 ? 71.488 7.331 -75.643 1.00 80.62 701 GLY A C 1
ATOM 5246 O O . GLY A 1 701 ? 71.184 6.340 -74.981 1.00 80.62 701 GLY A O 1
ATOM 5247 N N . ALA A 1 702 ? 71.043 8.549 -75.325 1.00 77.69 702 ALA A N 1
ATOM 5248 C CA . ALA A 1 702 ? 70.139 8.803 -74.200 1.00 77.69 702 ALA A CA 1
ATOM 5249 C C . ALA A 1 702 ? 68.719 8.266 -74.463 1.00 77.69 702 ALA A C 1
ATOM 5251 O O . ALA A 1 702 ? 68.053 7.804 -73.532 1.00 77.69 702 ALA A O 1
ATOM 5252 N N . ALA A 1 703 ? 68.287 8.236 -75.730 1.00 78.69 703 ALA A N 1
ATOM 5253 C CA . ALA A 1 703 ? 66.977 7.724 -76.125 1.00 78.69 703 ALA A CA 1
ATOM 5254 C C . ALA A 1 703 ? 66.783 6.232 -75.790 1.00 78.69 703 ALA A C 1
ATOM 5256 O O . ALA A 1 703 ? 65.650 5.813 -75.549 1.00 78.69 703 ALA A O 1
ATOM 5257 N N . MET A 1 704 ? 67.869 5.452 -75.685 1.00 80.56 704 MET A N 1
ATOM 5258 C CA . MET A 1 704 ? 67.837 4.037 -75.280 1.00 80.56 704 MET A CA 1
ATOM 5259 C C . MET A 1 704 ? 67.201 3.828 -73.897 1.00 80.56 704 MET A C 1
ATOM 5261 O O . MET A 1 704 ? 66.543 2.818 -73.674 1.00 80.56 704 MET A O 1
ATOM 5265 N N . TRP A 1 705 ? 67.354 4.788 -72.982 1.00 80.44 705 TRP A N 1
ATOM 5266 C CA . TRP A 1 705 ? 66.735 4.736 -71.653 1.00 80.44 705 TRP A CA 1
ATOM 5267 C C . TRP A 1 705 ? 65.388 5.454 -71.617 1.00 80.44 705 TRP A C 1
ATOM 5269 O O . TRP A 1 705 ? 64.480 5.054 -70.890 1.00 80.44 705 TRP A O 1
ATOM 5279 N N . THR A 1 706 ? 65.232 6.510 -72.417 1.00 81.56 706 THR A N 1
ATOM 5280 C CA . THR A 1 706 ? 64.015 7.327 -72.408 1.00 81.56 706 THR A CA 1
ATOM 5281 C C . THR A 1 706 ? 62.826 6.622 -73.053 1.00 81.56 706 THR A C 1
ATOM 5283 O O . THR A 1 706 ? 61.724 6.712 -72.519 1.00 81.56 706 THR A O 1
ATOM 5286 N N . VAL A 1 707 ? 63.031 5.885 -74.151 1.00 82.94 707 VAL A N 1
ATOM 5287 C CA . VAL A 1 707 ? 61.964 5.121 -74.822 1.00 82.94 707 VAL A CA 1
ATOM 5288 C C . VAL A 1 707 ? 61.336 4.077 -73.891 1.00 82.94 707 VAL A C 1
ATOM 5290 O O . VAL A 1 707 ? 60.131 4.169 -73.664 1.00 82.94 707 VAL A O 1
ATOM 5293 N N . PRO A 1 708 ? 62.083 3.137 -73.279 1.00 81.44 708 PRO A N 1
ATOM 5294 C CA . PRO A 1 708 ? 61.482 2.168 -72.364 1.00 81.44 708 PRO A CA 1
ATOM 5295 C C . PRO A 1 708 ? 60.858 2.834 -71.130 1.00 81.44 708 PRO A C 1
ATOM 5297 O O . PRO A 1 708 ? 59.811 2.383 -70.672 1.00 81.44 708 PRO A O 1
ATOM 5300 N N . ALA A 1 709 ? 61.419 3.940 -70.624 1.00 83.00 709 ALA A N 1
ATOM 5301 C CA . ALA A 1 709 ? 60.804 4.694 -69.529 1.00 83.00 709 ALA A CA 1
ATOM 5302 C C . ALA A 1 709 ? 59.439 5.300 -69.920 1.00 83.00 709 ALA A C 1
ATOM 5304 O O . ALA A 1 709 ? 58.478 5.189 -69.158 1.00 83.00 709 ALA A O 1
ATOM 5305 N N . LEU A 1 710 ? 59.331 5.896 -71.115 1.00 84.12 710 LEU A N 1
ATOM 5306 C CA . LEU A 1 710 ? 58.072 6.399 -71.681 1.00 84.12 710 LEU A CA 1
ATOM 5307 C C . LEU A 1 710 ? 57.066 5.264 -71.908 1.00 84.12 710 LEU A C 1
ATOM 5309 O O . LEU A 1 710 ? 55.893 5.422 -71.582 1.00 84.12 710 LEU A O 1
ATOM 5313 N N . VAL A 1 711 ? 57.512 4.114 -72.415 1.00 83.56 711 VAL A N 1
ATOM 5314 C CA . VAL A 1 711 ? 56.648 2.942 -72.608 1.00 83.56 711 VAL A CA 1
ATOM 5315 C C . VAL A 1 711 ? 56.081 2.483 -71.269 1.00 83.56 711 VAL A C 1
ATOM 5317 O O . VAL A 1 711 ? 54.865 2.443 -71.113 1.00 83.56 711 VAL A O 1
ATOM 5320 N N . VAL A 1 712 ? 56.922 2.235 -70.261 1.00 83.25 712 VAL A N 1
ATOM 5321 C CA . VAL A 1 712 ? 56.454 1.807 -68.932 1.00 83.25 712 VAL A CA 1
ATOM 5322 C C . VAL A 1 712 ? 55.469 2.819 -68.333 1.00 83.25 712 VAL A C 1
ATOM 5324 O O . VAL A 1 712 ? 54.404 2.424 -67.856 1.00 83.25 712 VAL A O 1
ATOM 5327 N N . LEU A 1 713 ? 55.764 4.124 -68.404 1.00 82.69 713 LEU A N 1
ATOM 5328 C CA . LEU A 1 713 ? 54.869 5.164 -67.883 1.00 82.69 713 LEU A CA 1
ATOM 5329 C C . LEU A 1 713 ? 53.534 5.220 -68.645 1.00 82.69 713 LEU A C 1
ATOM 5331 O O . LEU A 1 713 ? 52.468 5.373 -68.044 1.00 82.69 713 LEU A O 1
ATOM 5335 N N . GLY A 1 714 ? 53.582 5.076 -69.968 1.00 81.94 714 GLY A N 1
ATOM 5336 C CA . GLY A 1 714 ? 52.401 5.095 -70.818 1.00 81.94 714 GLY A CA 1
ATOM 5337 C C . GLY A 1 714 ? 51.520 3.861 -70.638 1.00 81.94 714 GLY A C 1
ATOM 5338 O O . GLY A 1 714 ? 50.303 4.006 -70.618 1.00 81.94 714 GLY A O 1
ATOM 5339 N N . TRP A 1 715 ? 52.095 2.681 -70.394 1.00 83.06 715 TRP A N 1
ATOM 5340 C CA . TRP A 1 715 ? 51.344 1.470 -70.038 1.00 83.06 715 TRP A CA 1
ATOM 5341 C C . TRP A 1 715 ? 50.618 1.611 -68.694 1.00 83.06 715 TRP A C 1
ATOM 5343 O O . TRP A 1 715 ? 49.460 1.202 -68.569 1.00 83.06 715 TRP A O 1
ATOM 5353 N N . VAL A 1 716 ? 51.241 2.267 -67.708 1.00 79.44 716 VAL A N 1
ATOM 5354 C CA . VAL A 1 716 ? 50.569 2.617 -66.446 1.00 79.44 716 VAL A CA 1
ATOM 5355 C C . VAL A 1 716 ? 49.365 3.529 -66.712 1.00 79.44 716 VAL A C 1
ATOM 5357 O O . VAL A 1 716 ? 48.267 3.236 -66.235 1.00 79.44 716 VAL A O 1
ATOM 5360 N N . LEU A 1 717 ? 49.514 4.584 -67.521 1.00 77.56 717 LEU A N 1
ATOM 5361 C CA . LEU A 1 717 ? 48.392 5.463 -67.882 1.00 77.56 717 LEU A CA 1
ATOM 5362 C C . LEU A 1 717 ? 47.307 4.750 -68.709 1.00 77.56 717 LEU A C 1
ATOM 5364 O O . LEU A 1 717 ? 46.116 4.954 -68.468 1.00 77.56 717 LEU A O 1
ATOM 5368 N N . PHE A 1 718 ? 47.702 3.911 -69.665 1.00 78.12 718 PHE A N 1
ATOM 5369 C CA . PHE A 1 718 ? 46.792 3.154 -70.521 1.00 78.12 718 PHE A CA 1
ATOM 5370 C C .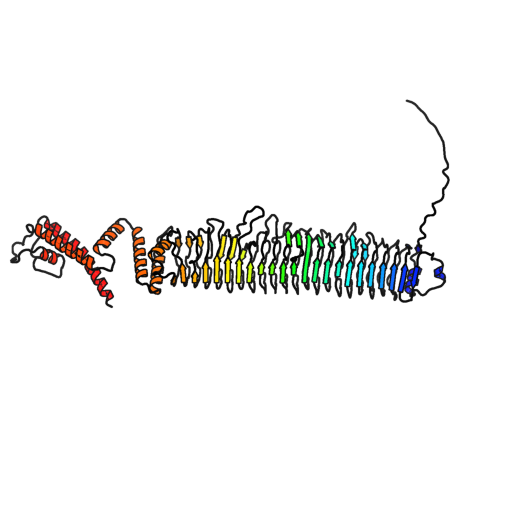 PHE A 1 718 ? 45.923 2.201 -69.696 1.00 78.12 718 PHE A C 1
ATOM 5372 O O . PHE A 1 718 ? 44.706 2.160 -69.885 1.00 78.12 718 PHE A O 1
ATOM 5379 N N . SER A 1 719 ? 46.512 1.515 -68.709 1.00 76.31 719 SER A N 1
ATOM 5380 C CA . SER A 1 719 ? 45.771 0.644 -67.788 1.00 76.31 719 SER A CA 1
ATOM 5381 C C . SER A 1 719 ? 44.679 1.398 -67.011 1.00 76.31 719 SER A C 1
ATOM 5383 O O . SER A 1 719 ? 43.574 0.881 -66.837 1.00 76.31 719 SER A O 1
ATOM 5385 N N . ALA A 1 720 ? 44.932 2.658 -66.631 1.00 70.56 720 ALA A N 1
ATOM 5386 C CA . ALA A 1 720 ? 43.949 3.502 -65.954 1.00 70.56 720 ALA A CA 1
ATOM 5387 C C . ALA A 1 720 ? 42.786 3.912 -66.879 1.00 70.56 720 ALA A C 1
ATOM 5389 O O . ALA A 1 720 ? 41.632 3.939 -66.444 1.00 70.56 720 ALA A O 1
ATOM 5390 N N . VAL A 1 721 ? 43.059 4.190 -68.160 1.00 71.50 721 VAL A N 1
ATOM 5391 C CA . VAL A 1 721 ? 42.020 4.487 -69.165 1.00 71.50 721 VAL A CA 1
ATOM 5392 C C . VAL A 1 721 ? 41.186 3.243 -69.489 1.00 71.50 721 VAL A C 1
ATOM 5394 O O . VAL A 1 721 ? 39.958 3.334 -69.524 1.00 71.50 721 VAL A O 1
ATOM 5397 N N . ALA A 1 722 ? 41.822 2.079 -69.665 1.00 71.75 722 ALA A N 1
ATOM 5398 C CA . ALA A 1 722 ? 41.139 0.811 -69.929 1.00 71.75 722 ALA A CA 1
ATOM 5399 C C . ALA A 1 722 ? 40.206 0.410 -68.773 1.00 71.75 722 ALA A C 1
ATOM 5401 O O . ALA A 1 722 ? 39.049 0.055 -69.006 1.00 71.75 722 ALA A O 1
ATOM 5402 N N . ALA A 1 723 ? 40.664 0.554 -67.524 1.00 68.06 723 ALA A N 1
ATOM 5403 C CA . ALA A 1 723 ? 39.825 0.356 -66.343 1.00 68.06 723 ALA A CA 1
ATOM 5404 C C . ALA A 1 723 ? 38.642 1.343 -66.303 1.00 68.06 723 ALA A C 1
ATOM 5406 O O . ALA A 1 723 ? 37.515 0.956 -65.988 1.00 68.06 723 ALA A O 1
ATOM 5407 N N . GLY A 1 724 ? 38.872 2.605 -66.686 1.00 63.66 724 GLY A N 1
ATOM 5408 C CA . GLY A 1 724 ? 37.823 3.618 -66.809 1.00 63.66 724 GLY A CA 1
ATOM 5409 C C . GLY A 1 724 ? 36.750 3.256 -67.844 1.00 63.66 724 GLY A C 1
ATOM 5410 O O . GLY A 1 724 ? 35.561 3.333 -67.538 1.00 63.66 724 GLY A O 1
ATOM 5411 N N . LEU A 1 725 ? 37.144 2.805 -69.038 1.00 65.62 725 LEU A N 1
ATOM 5412 C CA . LEU A 1 725 ? 36.224 2.383 -70.105 1.00 65.62 725 LEU A CA 1
ATOM 5413 C C . LEU A 1 725 ? 35.427 1.125 -69.728 1.00 65.62 725 LEU A C 1
ATOM 5415 O O . LEU A 1 725 ? 34.210 1.107 -69.903 1.00 65.62 725 LEU A O 1
ATOM 5419 N N . ALA A 1 726 ? 36.078 0.116 -69.140 1.00 63.75 726 ALA A N 1
ATOM 5420 C CA . ALA A 1 726 ? 35.416 -1.110 -68.682 1.00 63.75 726 ALA A CA 1
ATOM 5421 C C . ALA A 1 726 ? 34.377 -0.855 -67.571 1.00 63.75 726 ALA A C 1
ATOM 5423 O O . ALA A 1 726 ? 33.405 -1.598 -67.439 1.00 63.75 726 ALA A O 1
ATOM 5424 N N . SER A 1 727 ? 34.565 0.201 -66.771 1.00 57.97 727 SER A N 1
ATOM 5425 C CA . SER A 1 727 ? 33.588 0.619 -65.758 1.00 57.97 727 SER A CA 1
ATOM 5426 C C . SER A 1 727 ? 32.377 1.357 -66.343 1.00 57.97 727 SER A C 1
ATOM 5428 O O . SER A 1 727 ? 31.297 1.314 -65.757 1.00 57.97 727 SER A O 1
ATOM 5430 N N . ALA A 1 728 ? 32.536 2.011 -67.500 1.00 58.72 728 ALA A N 1
ATOM 5431 C CA . ALA A 1 728 ? 31.460 2.733 -68.174 1.00 58.72 728 ALA A CA 1
ATOM 5432 C C . ALA A 1 728 ? 30.523 1.791 -68.945 1.00 58.72 728 ALA A C 1
ATOM 5434 O O . ALA A 1 728 ? 29.324 2.044 -69.000 1.00 58.72 728 ALA A O 1
ATOM 5435 N N . THR A 1 729 ? 31.044 0.688 -69.495 1.00 55.94 729 THR A N 1
ATOM 5436 C CA . THR A 1 729 ? 30.243 -0.287 -70.255 1.00 55.94 729 THR A CA 1
ATOM 5437 C C . THR A 1 729 ? 29.365 -1.177 -69.373 1.00 55.94 729 THR A C 1
ATOM 5439 O O . THR A 1 729 ? 28.282 -1.549 -69.799 1.00 55.94 729 THR A O 1
ATOM 5442 N N . ARG A 1 730 ? 29.745 -1.444 -68.114 1.00 54.47 730 ARG A N 1
ATOM 5443 C CA . ARG A 1 730 ? 28.905 -2.186 -67.141 1.00 54.47 730 ARG A CA 1
ATOM 5444 C C . ARG A 1 730 ? 27.703 -1.402 -66.588 1.00 54.47 730 ARG A C 1
ATOM 5446 O O . ARG A 1 730 ? 27.057 -1.879 -65.666 1.00 54.47 730 ARG A O 1
ATOM 5453 N N . ARG A 1 731 ? 27.446 -0.186 -67.077 1.00 50.38 731 ARG A N 1
ATOM 5454 C CA . ARG A 1 731 ? 26.305 0.657 -66.667 1.00 50.38 731 ARG A CA 1
ATOM 5455 C C . ARG A 1 731 ? 25.249 0.820 -67.772 1.00 50.38 731 ARG A C 1
ATOM 5457 O O . ARG A 1 731 ? 24.353 1.641 -67.614 1.00 50.38 731 ARG A O 1
ATOM 5464 N N . GLY A 1 732 ? 25.410 0.119 -68.897 1.00 43.28 732 GLY A N 1
ATOM 5465 C CA . GLY A 1 732 ? 24.470 0.130 -70.026 1.00 43.28 732 GLY A CA 1
ATOM 5466 C C . GLY A 1 732 ? 23.482 -1.041 -70.057 1.00 43.28 732 GLY A C 1
ATOM 5467 O O . GLY A 1 732 ? 22.601 -1.022 -70.910 1.00 43.28 732 GLY A O 1
ATOM 5468 N N . ASP A 1 733 ? 23.623 -1.992 -69.131 1.00 32.88 733 ASP A N 1
ATOM 5469 C CA . ASP A 1 733 ? 22.678 -3.074 -68.816 1.00 32.88 733 ASP A CA 1
ATOM 5470 C C . ASP A 1 733 ? 22.208 -2.886 -67.366 1.00 32.88 733 ASP A C 1
ATOM 5472 O O . ASP A 1 733 ? 21.056 -3.265 -67.057 1.00 32.88 733 ASP A O 1
#

Radius of gyration: 51.27 Å; Cα contacts (8 Å, |Δi|>4): 2110; chains: 1; bounding box: 116×40×190 Å

Solvent-accessible surface area (backbone atoms only — not comparable to full-atom values): 34152 Å² total; per-residue (Å²): 137,80,89,84,88,88,77,89,82,86,82,89,80,74,91,72,80,85,79,94,75,74,79,85,70,42,74,41,75,38,49,73,63,60,48,49,37,50,63,50,49,56,61,82,61,90,75,70,66,82,74,71,67,93,74,42,50,74,50,64,77,61,53,39,38,37,42,33,47,36,33,35,38,48,54,44,68,40,55,65,36,69,29,84,28,31,40,36,40,30,48,27,36,34,76,33,43,40,39,28,33,39,20,32,30,34,25,41,35,39,32,48,25,41,30,56,59,18,40,36,25,37,55,13,37,26,71,40,36,40,38,41,30,50,27,40,14,56,64,19,39,46,34,31,30,44,20,33,28,27,30,45,38,39,30,50,27,39,22,6,24,38,38,31,30,48,17,38,24,60,42,28,37,39,38,30,32,29,36,22,45,39,100,85,59,6,33,38,34,32,34,52,14,38,29,64,19,46,35,37,39,26,70,52,24,39,30,55,14,27,42,36,32,30,46,18,34,30,34,25,41,39,37,29,42,24,40,28,52,20,40,90,86,48,40,9,34,26,32,35,46,16,42,25,67,32,42,41,35,37,33,70,21,40,29,23,22,8,37,33,30,36,53,16,40,31,21,24,39,37,42,23,25,40,29,33,42,69,50,79,83,60,40,18,33,24,29,40,47,16,37,27,70,24,39,38,31,43,16,31,87,87,33,49,18,41,30,36,17,27,34,33,31,36,49,15,35,29,53,23,34,42,35,35,21,25,45,23,34,33,37,47,61,70,82,86,63,79,30,36,33,31,31,33,47,15,41,30,51,23,37,39,36,36,40,40,48,35,35,30,69,42,92,74,78,32,25,38,35,33,30,35,48,15,37,29,57,21,33,36,40,36,37,38,36,42,47,37,58,14,35,37,30,36,49,17,35,33,61,30,42,39,35,39,33,43,21,44,40,56,47,36,25,38,45,27,34,27,34,25,37,40,38,40,36,37,42,42,58,46,101,82,72,50,60,49,67,40,42,40,38,35,37,50,24,43,29,66,36,39,38,38,41,34,62,24,42,29,35,34,42,38,31,35,48,25,37,25,41,31,38,38,39,28,33,37,33,71,36,74,60,30,46,40,34,36,31,42,22,35,28,48,33,38,40,42,37,35,42,39,46,28,35,32,38,34,34,32,45,21,40,28,45,33,39,38,40,62,57,42,82,48,74,33,44,28,39,34,30,33,50,16,40,35,38,31,40,32,50,58,88,63,84,91,58,77,39,19,40,44,42,55,77,40,46,64,58,38,68,35,64,51,66,87,81,44,59,66,72,70,55,48,51,34,56,60,53,44,89,83,63,93,58,68,63,47,38,51,50,52,21,48,26,29,42,76,70,72,34,61,67,60,17,51,52,38,50,52,51,43,54,53,55,60,46,71,77,46,57,72,66,57,46,54,53,50,53,52,45,49,75,48,54,38,82,96,76,46,70,72,50,32,54,50,52,52,51,52,47,50,53,52,51,21,52,54,42,53,75,46,50,89,36,52,45,67,60,94,90,66,92,77,89,70,81,92,47,40,62,51,36,53,45,32,68,63,36,91,89,47,79,81,77,47,84,67,53,42,62,33,81,72,45,50,58,47,52,59,51,50,38,56,53,46,49,57,50,47,53,55,43,52,55,47,52,62,60,57,61,72,69,79,120